Protein AF-A0A2E2T564-F1 (afdb_monomer)

Mean predicted aligned error: 10.93 Å

Sequence (592 aa):
MATYVNDLRLKEIATGDESGTWGTSTNTNLELVAEAWGSGSEGITGTTHTITMQDGTSDAARAYSLTLTGSTTATNTVTLAPNTVNKTWIIQNSAGYQVTISQGTGANVVIPNGGIKMVVADGAGAGAAVTDVLDLTGGTGNVGLGSGNLGTALTTGTDNVAIGEAALDAVTSGSDNTAVGDNAGGALTTGGNNVAVGSGALLVATTAADNTAVGTLALTANSSGTDNTAVGYAAGDAVTTGDDNTFVGDNAGGATTTADSNTAVGADALLVNSTGAQNVAVGALALDANTTGTGNTAIGYTALGANTTASNGIAVGTSALAANTTGNNNVASGDSALAANTTGNNNTAYGDKALTANTTADSNTAVGKSSLDANTTGAGNTAVGRDSLGANTTADNNTAVGYAALSANTTAADNVAIGSNAMAATTTGANNVAVGKNALASNTTGDRNVAIGRYAMDVSTTAQYNIGIGNDALGSLTTGNYNVGVGTNVFAAITTGAQNVAIGGNALDACTTTSENTAIGHDSLSANTAAANTAVGHDSLRTNTTGAQNVSVGHASMELNTTGNYNVAVGDFALYNNTTASNNVAIGKDAL

Structure (mmCIF, N/CA/C/O backbone):
data_AF-A0A2E2T564-F1
#
_entry.id   AF-A0A2E2T564-F1
#
loop_
_atom_site.group_PDB
_atom_site.id
_atom_site.type_symbol
_atom_site.label_atom_id
_atom_site.label_alt_id
_atom_site.label_comp_id
_atom_site.label_asym_id
_atom_site.label_entity_id
_atom_site.label_seq_id
_atom_site.pdbx_PDB_ins_code
_atom_site.Cartn_x
_atom_site.Cartn_y
_atom_site.Cartn_z
_atom_site.occupancy
_atom_site.B_iso_or_equiv
_atom_site.auth_seq_id
_atom_site.auth_comp_id
_atom_site.auth_asym_id
_atom_site.auth_atom_id
_atom_site.pdbx_PDB_model_num
ATOM 1 N N . MET A 1 1 ? -42.401 -20.894 82.877 1.00 39.16 1 MET A N 1
ATOM 2 C CA . MET A 1 1 ? -41.619 -21.469 81.768 1.00 39.16 1 MET A CA 1
ATOM 3 C C . MET A 1 1 ? -42.092 -20.786 80.504 1.00 39.16 1 MET A C 1
ATOM 5 O O . MET A 1 1 ? -43.211 -21.044 80.086 1.00 39.16 1 MET A O 1
ATOM 9 N N . ALA A 1 2 ? -41.329 -19.821 79.994 1.00 33.34 2 ALA A N 1
ATOM 10 C CA . ALA A 1 2 ? -41.603 -19.266 78.676 1.00 33.34 2 ALA A CA 1
ATOM 11 C C . ALA A 1 2 ? -41.176 -20.336 77.669 1.00 33.34 2 ALA A C 1
ATOM 13 O O . ALA A 1 2 ? -39.992 -20.631 77.568 1.00 33.34 2 ALA A O 1
ATOM 14 N N . THR A 1 3 ? -42.140 -20.984 77.020 1.00 50.31 3 THR A N 1
ATOM 15 C CA . THR A 1 3 ? -41.900 -21.874 75.882 1.00 50.31 3 THR A CA 1
ATOM 16 C C . THR A 1 3 ? -41.347 -21.023 74.747 1.00 50.31 3 THR A C 1
ATOM 18 O O . THR A 1 3 ? -42.113 -20.430 73.987 1.00 50.31 3 THR A O 1
ATOM 21 N N . TYR A 1 4 ? -40.025 -20.899 74.667 1.00 48.94 4 TYR A N 1
ATOM 22 C CA . TYR A 1 4 ? -39.378 -20.411 73.459 1.00 48.94 4 TYR A CA 1
ATOM 23 C C . TYR A 1 4 ? -39.537 -21.499 72.396 1.00 48.94 4 TYR A C 1
ATOM 25 O O . TYR A 1 4 ? -38.789 -22.471 72.359 1.00 48.94 4 TYR A O 1
ATOM 33 N N . VAL A 1 5 ? -40.571 -21.361 71.568 1.00 60.69 5 VAL A N 1
ATOM 34 C CA . VAL A 1 5 ? -40.751 -22.185 70.373 1.00 60.69 5 VAL A CA 1
ATOM 35 C C . VAL A 1 5 ? -39.816 -21.604 69.321 1.00 60.69 5 VAL A C 1
ATOM 37 O O . VAL A 1 5 ? -40.051 -20.505 68.825 1.00 60.69 5 VAL A O 1
ATOM 40 N N . ASN A 1 6 ? -38.714 -22.295 69.039 1.00 66.12 6 ASN A N 1
ATOM 41 C CA . ASN A 1 6 ? -37.868 -21.947 67.899 1.00 66.12 6 ASN A CA 1
ATOM 42 C C . ASN A 1 6 ? -38.578 -22.302 66.580 1.00 66.12 6 ASN A C 1
ATOM 44 O O . ASN A 1 6 ? -39.553 -23.055 66.577 1.00 66.12 6 ASN A O 1
ATOM 48 N N . ASP A 1 7 ? -38.073 -21.808 65.449 1.00 70.00 7 ASP A N 1
ATOM 49 C CA . ASP A 1 7 ? -38.667 -22.085 64.129 1.00 70.00 7 ASP A CA 1
ATOM 50 C C . ASP A 1 7 ? -38.648 -23.579 63.754 1.00 70.00 7 ASP A C 1
ATOM 52 O O . ASP A 1 7 ? -39.449 -24.038 62.942 1.00 70.00 7 ASP A O 1
ATOM 56 N N . LEU A 1 8 ? -37.788 -24.370 64.408 1.00 69.75 8 LEU A N 1
ATOM 57 C CA . LEU A 1 8 ? -37.724 -25.828 64.272 1.00 69.75 8 LEU A CA 1
ATOM 58 C C . LEU A 1 8 ? -38.728 -26.569 65.175 1.00 69.75 8 LEU A C 1
ATOM 60 O O . LEU A 1 8 ? -38.838 -27.794 65.091 1.00 69.75 8 LEU A O 1
ATOM 64 N N . ARG A 1 9 ? -39.462 -25.846 66.033 1.00 76.31 9 ARG A N 1
ATOM 65 C CA . ARG A 1 9 ? -40.411 -26.363 67.031 1.00 76.31 9 ARG A CA 1
ATOM 66 C C . ARG A 1 9 ? -39.840 -27.530 67.853 1.00 76.31 9 ARG A C 1
ATOM 68 O O . ARG A 1 9 ? -40.456 -28.594 67.950 1.00 76.31 9 ARG A O 1
ATOM 75 N N . LEU A 1 10 ? -38.622 -27.341 68.374 1.00 74.81 10 LEU A N 1
ATOM 76 C CA . LEU A 1 10 ? -37.920 -28.291 69.250 1.00 74.81 10 LEU A CA 1
ATOM 77 C C . LEU A 1 10 ? -38.180 -27.979 70.728 1.00 74.81 10 LEU A C 1
ATOM 79 O O . LEU A 1 10 ? -38.329 -26.819 71.112 1.00 74.81 10 LEU A O 1
ATOM 83 N N . LYS A 1 11 ? -38.152 -29.012 71.576 1.00 70.88 11 LYS A N 1
ATOM 84 C CA . LYS A 1 11 ? -38.311 -28.860 73.027 1.00 70.88 11 LYS A CA 1
ATOM 85 C C . LYS A 1 11 ? -36.981 -28.460 73.680 1.00 70.88 11 LYS A C 1
ATOM 87 O O . LYS A 1 11 ? -35.983 -29.160 73.516 1.00 70.88 11 LYS A O 1
ATOM 92 N N . GLU A 1 12 ? -36.968 -27.376 74.455 1.00 63.78 12 GLU A N 1
ATOM 93 C CA . GLU A 1 12 ? -35.810 -26.967 75.267 1.00 63.78 12 GLU A CA 1
ATOM 94 C C . GLU A 1 12 ? -35.553 -27.978 76.402 1.00 63.78 12 GLU A C 1
ATOM 96 O O . GLU A 1 12 ? -36.483 -28.383 77.104 1.00 63.78 12 GLU A O 1
ATOM 101 N N . ILE A 1 13 ? -34.295 -28.398 76.574 1.00 62.47 13 ILE A N 1
ATOM 102 C CA . ILE A 1 13 ? -33.874 -29.321 77.639 1.00 62.47 13 ILE A CA 1
ATOM 103 C C . ILE A 1 13 ? -33.374 -28.477 78.817 1.00 62.47 13 ILE A C 1
ATOM 105 O O . ILE A 1 13 ? -32.492 -27.637 78.639 1.00 62.47 13 ILE A O 1
ATOM 109 N N . ALA A 1 14 ? -33.928 -28.678 80.014 1.00 58.22 14 ALA A N 1
ATOM 110 C CA . ALA A 1 14 ? -33.500 -27.938 81.202 1.00 58.22 14 ALA A CA 1
ATOM 111 C C . ALA A 1 14 ? -32.061 -28.314 81.614 1.00 58.22 14 ALA A C 1
ATOM 113 O O . ALA A 1 14 ? -31.605 -29.441 81.417 1.00 58.22 14 ALA A O 1
ATOM 114 N N . THR A 1 15 ? -31.326 -27.375 82.215 1.00 54.00 15 THR A N 1
ATOM 115 C CA . THR A 1 15 ? -29.989 -27.633 82.768 1.00 54.00 15 THR A CA 1
ATOM 116 C C . THR A 1 15 ? -30.080 -28.499 84.031 1.00 54.00 15 THR A C 1
ATOM 118 O O . THR A 1 15 ? -30.379 -28.007 85.115 1.00 54.00 15 THR A O 1
ATOM 121 N N . GLY A 1 16 ? -29.797 -29.797 83.889 1.00 51.19 16 GLY A N 1
ATOM 122 C CA . GLY A 1 16 ? -29.718 -30.771 84.986 1.00 51.19 16 GLY A CA 1
ATOM 123 C C . GLY A 1 16 ? -30.422 -32.090 84.650 1.00 51.19 16 GLY A C 1
ATOM 124 O O . GLY A 1 16 ? -31.559 -32.077 84.201 1.00 51.19 16 GLY A O 1
ATOM 125 N N . ASP A 1 17 ? -29.718 -33.210 84.835 1.00 49.34 17 ASP A N 1
ATOM 126 C CA . ASP A 1 17 ? -30.177 -34.616 84.797 1.00 49.34 17 ASP A CA 1
ATOM 127 C C . ASP A 1 17 ? -31.049 -35.115 83.621 1.00 49.34 17 ASP A C 1
ATOM 129 O O . ASP A 1 17 ? -31.570 -36.226 83.674 1.00 49.34 17 ASP A O 1
ATOM 133 N N . GLU A 1 18 ? -31.143 -34.389 82.505 1.00 50.66 18 GLU A N 1
ATOM 134 C CA . GLU A 1 18 ? -31.800 -34.882 81.278 1.00 50.66 18 GLU A CA 1
ATOM 135 C C . GLU A 1 18 ? -30.817 -35.259 80.146 1.00 50.66 18 GLU A C 1
ATOM 137 O O . GLU A 1 18 ? -31.235 -35.535 79.022 1.00 50.66 18 GLU A O 1
ATOM 142 N N . SER A 1 19 ? -29.505 -35.328 80.418 1.00 52.34 19 SER A N 1
ATOM 143 C CA . SER A 1 19 ? -28.477 -35.624 79.399 1.00 52.34 19 SER A CA 1
ATOM 144 C C . SER A 1 19 ? -28.038 -37.094 79.281 1.00 52.34 19 SER A C 1
ATOM 146 O O . SER A 1 19 ? -27.123 -37.385 78.510 1.00 52.34 19 SER A O 1
ATOM 148 N N . GLY A 1 20 ? -28.686 -38.055 79.954 1.00 48.88 20 GLY A N 1
ATOM 149 C CA . GLY A 1 20 ? -28.401 -39.473 79.694 1.00 48.88 20 GLY A CA 1
ATOM 150 C C . GLY A 1 20 ? -29.066 -40.488 80.627 1.00 48.88 20 GLY A C 1
ATOM 151 O O . GLY A 1 20 ? -28.845 -40.483 81.830 1.00 48.88 20 GLY A O 1
ATOM 152 N N . THR A 1 21 ? -29.775 -41.444 80.016 1.00 44.12 21 THR A N 1
ATOM 153 C CA . THR A 1 21 ? -30.550 -42.570 80.594 1.00 44.12 21 THR A CA 1
ATOM 154 C C . THR A 1 21 ? -31.914 -42.210 81.204 1.00 44.12 21 THR A C 1
ATOM 156 O O . THR A 1 21 ? -32.118 -42.215 82.410 1.00 44.12 21 THR A O 1
ATOM 159 N N . TRP A 1 22 ? -32.850 -41.934 80.290 1.00 43.66 22 TRP A N 1
ATOM 160 C CA . TRP A 1 22 ? -34.310 -42.125 80.348 1.00 43.66 22 TRP A CA 1
ATOM 161 C C . TRP A 1 22 ? -34.984 -42.043 81.729 1.00 43.66 22 TRP A C 1
ATOM 163 O O . TRP A 1 22 ? -35.368 -43.048 82.330 1.00 43.66 22 TRP A O 1
ATOM 173 N N . GLY A 1 23 ? -35.274 -40.808 82.143 1.00 49.22 23 GLY A N 1
ATOM 174 C CA . GLY A 1 23 ? -36.539 -40.513 82.818 1.00 49.22 23 GLY A CA 1
ATOM 175 C C . GLY A 1 23 ? -37.733 -40.722 81.869 1.00 49.22 23 GLY A C 1
ATOM 176 O O . GLY A 1 23 ? -37.564 -41.009 80.687 1.00 49.22 23 GLY A O 1
ATOM 177 N N . THR A 1 24 ? -38.958 -40.567 82.368 1.00 52.97 24 THR A N 1
ATOM 178 C CA . THR A 1 24 ? -40.234 -40.927 81.704 1.00 52.97 24 THR A CA 1
ATOM 179 C C . THR A 1 24 ? -40.581 -40.158 80.414 1.00 52.97 24 THR A C 1
ATOM 181 O O . THR A 1 24 ? -41.716 -40.238 79.952 1.00 52.97 24 THR A O 1
ATOM 184 N N . SER A 1 25 ? -39.648 -39.393 79.842 1.00 54.81 25 SER A N 1
ATOM 185 C CA . SER A 1 25 ? -39.859 -38.542 78.669 1.00 54.81 25 SER A CA 1
ATOM 186 C C . SER A 1 25 ? -38.857 -38.908 77.574 1.00 54.81 25 SER A C 1
ATOM 188 O O . SER A 1 25 ? -37.658 -38.694 77.735 1.00 54.81 25 SER A O 1
ATOM 190 N N . THR A 1 26 ? -39.336 -39.450 76.453 1.00 63.69 26 THR A N 1
ATOM 191 C CA . THR A 1 26 ? -38.509 -39.686 75.262 1.00 63.69 26 THR A CA 1
ATOM 192 C C . THR A 1 26 ? -38.057 -38.343 74.690 1.00 63.69 26 THR A C 1
ATOM 194 O O . THR A 1 26 ? -38.885 -37.501 74.348 1.00 63.69 26 THR A O 1
ATOM 197 N N . ASN A 1 27 ? -36.746 -38.128 74.606 1.00 68.94 27 ASN A N 1
ATOM 198 C CA . ASN A 1 27 ? -36.177 -36.990 73.893 1.00 68.94 27 ASN A CA 1
ATOM 199 C C . ASN A 1 27 ? -36.232 -37.292 72.393 1.00 68.94 27 ASN A C 1
ATOM 201 O O . ASN A 1 27 ? -35.521 -38.181 71.941 1.00 68.94 27 ASN A O 1
ATOM 205 N N . THR A 1 28 ? -37.088 -36.577 71.665 1.00 75.50 28 THR A N 1
ATOM 206 C CA . THR A 1 28 ? -37.282 -36.732 70.216 1.00 75.50 28 THR A CA 1
ATOM 207 C C . THR A 1 28 ? -36.503 -35.701 69.404 1.00 75.50 28 THR A C 1
ATOM 209 O O . THR A 1 28 ? -36.621 -35.658 68.185 1.00 75.50 28 THR A O 1
ATOM 212 N N . ASN A 1 29 ? -35.726 -34.821 70.046 1.00 77.12 29 ASN A N 1
ATOM 213 C CA . ASN A 1 29 ? -35.108 -33.695 69.350 1.00 77.12 29 ASN A CA 1
ATOM 214 C C . ASN A 1 29 ? -34.139 -34.156 68.252 1.00 77.12 29 ASN A C 1
ATOM 216 O O . ASN A 1 29 ? -34.046 -33.493 67.225 1.00 77.12 29 ASN A O 1
ATOM 220 N N . LEU A 1 30 ? -33.439 -35.282 68.435 1.00 78.38 30 LEU A N 1
ATOM 221 C CA . LEU A 1 30 ? -32.542 -35.824 67.408 1.00 78.38 30 LEU A CA 1
ATOM 222 C C . LEU A 1 30 ? -33.322 -36.358 66.202 1.00 78.38 30 LEU A C 1
ATOM 224 O O . LEU A 1 30 ? -32.924 -36.121 65.065 1.00 78.38 30 LEU A O 1
ATOM 228 N N . GLU A 1 31 ? -34.451 -37.016 66.441 1.00 81.56 31 GLU A N 1
ATOM 229 C CA . GLU A 1 31 ? -35.362 -37.498 65.407 1.00 81.56 31 GLU A CA 1
ATOM 230 C C . GLU A 1 31 ? -36.007 -36.333 64.647 1.00 81.56 31 GLU A C 1
ATOM 232 O O . GLU A 1 31 ? -36.034 -36.345 63.420 1.00 81.56 31 GLU A O 1
ATOM 237 N N . LEU A 1 32 ? -36.450 -35.293 65.358 1.00 83.69 32 LEU A N 1
ATOM 238 C CA . LEU A 1 32 ? -37.044 -34.092 64.763 1.00 83.69 32 LEU A CA 1
ATOM 239 C C . LEU A 1 32 ? -36.030 -33.295 63.939 1.00 83.69 32 LEU A C 1
ATOM 241 O O . LEU A 1 32 ? -36.377 -32.746 62.896 1.00 83.69 32 LEU A O 1
ATOM 245 N N . VAL A 1 33 ? -34.770 -33.236 64.379 1.00 82.88 33 VAL A N 1
ATOM 246 C CA . VAL A 1 33 ? -33.687 -32.627 63.596 1.00 82.88 33 VAL A CA 1
ATOM 247 C C . VAL A 1 33 ? -33.381 -33.469 62.358 1.00 82.88 33 VAL A C 1
ATOM 249 O O . VAL A 1 33 ? -33.249 -32.909 61.273 1.00 82.88 33 VAL A O 1
ATOM 252 N N . ALA A 1 34 ? -33.306 -34.797 62.478 1.00 84.00 34 ALA A N 1
ATOM 253 C CA . ALA A 1 34 ? -33.100 -35.674 61.326 1.00 84.00 34 ALA A CA 1
ATOM 254 C C . ALA A 1 34 ? -34.234 -35.538 60.295 1.00 84.00 34 ALA A C 1
ATOM 256 O O . ALA A 1 34 ? -33.978 -35.466 59.095 1.00 84.00 34 ALA A O 1
ATOM 257 N N . GLU A 1 35 ? -35.476 -35.437 60.762 1.00 86.56 35 GLU A N 1
ATOM 258 C CA . GLU A 1 35 ? -36.646 -35.183 59.927 1.00 86.56 35 GLU A CA 1
ATOM 259 C C . GLU A 1 35 ? -36.586 -33.801 59.271 1.00 86.56 35 GLU A C 1
ATOM 261 O O . GLU A 1 35 ? -36.869 -33.689 58.082 1.00 86.56 35 GLU A O 1
ATOM 266 N N . ALA A 1 36 ? -36.138 -32.769 59.997 1.00 86.25 36 ALA A N 1
ATOM 267 C CA . ALA A 1 36 ? -36.026 -31.410 59.475 1.00 86.25 36 ALA A CA 1
ATOM 268 C C . ALA A 1 36 ? -35.100 -31.297 58.255 1.00 86.25 36 ALA A C 1
ATOM 270 O O . ALA A 1 36 ? -35.377 -30.519 57.347 1.00 86.25 36 ALA A O 1
ATOM 271 N N . TRP A 1 37 ? -34.033 -32.099 58.209 1.00 86.88 37 TRP A N 1
ATOM 272 C CA . TRP A 1 37 ? -33.108 -32.189 57.071 1.00 86.88 37 TRP A CA 1
ATOM 273 C C . TRP A 1 37 ? -33.471 -33.294 56.066 1.00 86.88 37 TRP A C 1
ATOM 275 O O . TRP A 1 37 ? -32.807 -33.440 55.040 1.00 86.88 37 TRP A O 1
ATOM 285 N N . GLY A 1 38 ? -34.504 -34.083 56.361 1.00 89.94 38 GLY A N 1
ATOM 286 C CA . GLY A 1 38 ? -34.941 -35.219 55.561 1.00 89.94 38 GLY A CA 1
ATOM 287 C C . GLY A 1 38 ? -35.913 -34.866 54.433 1.00 89.94 38 GLY A C 1
ATOM 288 O O . GLY A 1 38 ? -36.167 -33.701 54.108 1.00 89.94 38 GLY A O 1
ATOM 289 N N . SER A 1 39 ? -36.472 -35.921 53.837 1.00 92.06 39 SER A N 1
ATOM 290 C CA . SER A 1 39 ? -37.539 -35.849 52.836 1.00 92.06 39 SER A CA 1
ATOM 291 C C . SER A 1 39 ? -38.852 -36.386 53.406 1.00 92.06 39 SER A C 1
ATOM 293 O O . SER A 1 39 ? -38.871 -37.492 53.948 1.00 92.06 39 SER A O 1
ATOM 295 N N . GLY A 1 40 ? -39.945 -35.647 53.233 1.00 91.12 40 GLY A N 1
ATOM 296 C CA . GLY A 1 40 ? -41.299 -36.063 53.591 1.00 91.12 40 GLY A CA 1
ATOM 297 C C . GLY A 1 40 ? -42.194 -36.202 52.364 1.00 91.12 40 GLY A C 1
ATOM 298 O O . GLY A 1 40 ? -41.905 -35.675 51.286 1.00 91.12 40 GLY A O 1
ATOM 299 N N . SER A 1 41 ? -43.314 -36.898 52.531 1.00 91.81 41 SER A N 1
ATOM 300 C CA . SER A 1 41 ? -44.389 -36.905 51.545 1.00 91.81 41 SER A CA 1
ATOM 301 C C . SER A 1 41 ? -45.716 -36.651 52.235 1.00 91.81 41 SER A C 1
ATOM 303 O O . SER A 1 41 ? -45.994 -37.271 53.257 1.00 91.81 41 SER A O 1
ATOM 305 N N . GLU A 1 42 ? -46.512 -35.751 51.662 1.00 90.56 42 GLU A N 1
ATOM 306 C CA . GLU A 1 42 ? -47.817 -35.374 52.198 1.00 90.56 42 GLU A CA 1
ATOM 307 C C . GLU A 1 42 ? -48.911 -35.652 51.169 1.00 90.56 42 GLU A C 1
ATOM 309 O O . GLU A 1 42 ? -48.784 -35.318 49.984 1.00 90.56 42 GLU A O 1
ATOM 314 N N . GLY A 1 43 ? -49.985 -36.293 51.626 1.00 89.12 43 GLY A N 1
ATOM 315 C CA . GLY A 1 43 ? -51.155 -36.598 50.817 1.00 89.12 43 GLY A CA 1
ATOM 316 C C . GLY A 1 43 ? -52.152 -35.447 50.856 1.00 89.12 43 GLY A C 1
ATOM 317 O O . GLY A 1 43 ? -52.912 -35.308 51.812 1.00 89.12 43 GLY A O 1
ATOM 318 N N . ILE A 1 44 ? -52.209 -34.647 49.798 1.00 87.94 44 ILE A N 1
ATOM 319 C CA . ILE A 1 44 ? -53.152 -33.541 49.698 1.00 87.94 44 ILE A CA 1
ATOM 320 C C . ILE A 1 44 ? -54.556 -34.030 49.314 1.00 87.94 44 ILE A C 1
ATOM 322 O O . ILE A 1 44 ? -54.751 -34.809 48.377 1.00 87.94 44 ILE A O 1
ATOM 326 N N . THR A 1 45 ? -55.552 -33.557 50.063 1.00 80.06 45 THR A N 1
ATOM 327 C CA . THR A 1 45 ? -56.965 -33.950 49.953 1.00 80.06 45 THR A CA 1
ATOM 328 C C . THR A 1 45 ? -57.870 -32.716 49.928 1.00 80.06 45 THR A C 1
ATOM 330 O O . THR A 1 45 ? -57.657 -31.773 50.686 1.00 80.06 45 THR A O 1
ATOM 333 N N . GLY A 1 46 ? -58.898 -32.727 49.071 1.00 76.75 46 GLY A N 1
ATOM 334 C CA . GLY A 1 46 ? -59.871 -31.630 48.950 1.00 76.75 46 GLY A CA 1
ATOM 335 C C . GLY A 1 46 ? -59.345 -30.380 48.230 1.00 76.75 46 GLY A C 1
ATOM 336 O O . GLY A 1 46 ? -58.236 -30.382 47.714 1.00 76.75 46 GLY A O 1
ATOM 337 N N . THR A 1 47 ? -60.160 -29.316 48.198 1.00 78.50 47 THR A N 1
ATOM 338 C CA . THR A 1 47 ? -59.864 -28.034 47.513 1.00 78.50 47 THR A CA 1
ATOM 339 C C . THR A 1 47 ? -58.891 -27.122 48.267 1.00 78.50 47 THR A C 1
ATOM 341 O O . THR A 1 47 ? -58.307 -26.195 47.708 1.00 78.50 47 THR A O 1
ATOM 344 N N . THR A 1 48 ? -58.741 -27.366 49.564 1.00 83.44 48 THR A N 1
ATOM 345 C CA . THR A 1 48 ? -57.842 -26.660 50.478 1.00 83.44 48 THR A CA 1
ATOM 346 C C . THR A 1 48 ? -57.235 -27.689 51.409 1.00 83.44 48 THR A C 1
ATOM 348 O O . THR A 1 48 ? -57.970 -28.513 51.956 1.00 83.44 48 THR A O 1
ATOM 351 N N . HIS A 1 49 ? -55.931 -27.622 51.627 1.00 89.31 49 HIS A N 1
ATOM 352 C CA . HIS A 1 49 ? -55.227 -28.552 52.495 1.00 89.31 49 HIS A CA 1
ATOM 353 C C . HIS A 1 49 ? -54.225 -27.782 53.353 1.00 89.31 49 HIS A C 1
ATOM 355 O O . HIS A 1 49 ? -53.514 -26.923 52.842 1.00 89.31 49 HIS A O 1
ATOM 361 N N . THR A 1 50 ? -54.165 -28.070 54.649 1.00 90.56 50 THR A N 1
ATOM 362 C CA . THR A 1 50 ? -53.266 -27.362 55.566 1.00 90.56 50 THR A CA 1
ATOM 363 C C . THR A 1 50 ? -52.199 -28.315 56.063 1.00 90.56 50 THR A C 1
ATOM 365 O O . THR A 1 50 ? -52.492 -29.245 56.809 1.00 90.56 50 THR A O 1
ATOM 368 N N . ILE A 1 51 ? -50.956 -28.038 55.691 1.00 90.19 51 ILE A N 1
ATOM 369 C CA . ILE A 1 51 ? -49.782 -28.769 56.153 1.00 90.19 51 ILE A CA 1
ATOM 370 C C . ILE A 1 51 ? -49.307 -28.077 57.421 1.00 90.19 51 ILE A C 1
ATOM 372 O O . ILE A 1 51 ? -48.795 -26.962 57.367 1.00 90.19 51 ILE A O 1
ATOM 376 N N . THR A 1 52 ? -49.535 -28.702 58.573 1.00 88.06 52 THR A N 1
ATOM 377 C CA . THR A 1 52 ? -49.255 -28.087 59.874 1.00 88.06 52 THR A CA 1
ATOM 378 C C . THR A 1 52 ? -48.006 -28.696 60.482 1.00 88.06 52 THR A C 1
ATOM 380 O O . THR A 1 52 ? -48.059 -29.812 60.971 1.00 88.06 52 THR A O 1
ATOM 383 N N . MET A 1 53 ? -46.911 -27.943 60.565 1.00 85.81 53 MET A N 1
ATOM 384 C CA . MET A 1 53 ? -45.768 -28.345 61.387 1.00 85.81 53 MET A CA 1
ATOM 385 C C . MET A 1 53 ? -46.174 -28.287 62.856 1.00 85.81 53 MET A C 1
ATOM 387 O O . MET A 1 53 ? -46.181 -27.203 63.429 1.00 85.81 53 MET A O 1
ATOM 391 N N . GLN A 1 54 ? -46.543 -29.403 63.481 1.00 80.94 54 GLN A N 1
ATOM 392 C CA . GLN A 1 54 ? -46.941 -29.438 64.897 1.00 80.94 54 GLN A CA 1
ATOM 393 C C . GLN A 1 54 ? -45.770 -29.098 65.838 1.00 80.94 54 GLN A C 1
ATOM 395 O O . GLN A 1 54 ? -44.643 -28.916 65.393 1.00 80.94 54 GLN A O 1
ATOM 400 N N . ASP A 1 55 ? -46.010 -28.924 67.138 1.00 77.88 55 ASP A N 1
ATOM 401 C CA . ASP A 1 55 ? -44.938 -28.654 68.112 1.00 77.88 55 ASP A CA 1
ATOM 402 C C . ASP A 1 55 ? -44.404 -29.963 68.718 1.00 77.88 55 ASP A C 1
ATOM 404 O O . ASP A 1 55 ? -45.190 -30.867 69.010 1.00 77.88 55 ASP A O 1
ATOM 408 N N . GLY A 1 56 ? -43.079 -30.096 68.855 1.00 72.38 56 GLY A N 1
ATOM 409 C CA . GLY A 1 56 ? -42.406 -31.209 69.549 1.00 72.38 56 GLY A CA 1
ATOM 410 C C . GLY A 1 56 ? -42.693 -32.645 69.065 1.00 72.38 56 GLY A C 1
ATOM 411 O O . GLY A 1 56 ? -42.419 -33.597 69.795 1.00 72.38 56 GLY A O 1
ATOM 412 N N . THR A 1 57 ? -43.259 -32.826 67.872 1.00 76.12 57 THR A N 1
ATOM 413 C CA . THR A 1 57 ? -43.785 -34.107 67.346 1.00 76.12 57 THR A CA 1
ATOM 414 C C . THR A 1 57 ? -43.392 -34.323 65.885 1.00 76.12 57 THR A C 1
ATOM 416 O O . THR A 1 57 ? -43.363 -33.356 65.131 1.00 76.12 57 THR A O 1
ATOM 419 N N . SER A 1 58 ? -43.068 -35.559 65.482 1.00 75.62 58 SER A N 1
ATOM 420 C CA . SER A 1 58 ? -42.666 -35.852 64.093 1.00 75.62 58 SER A CA 1
ATOM 421 C C . SER A 1 58 ? -43.810 -35.565 63.122 1.00 75.62 58 SER A C 1
ATOM 423 O O . SER A 1 58 ? -44.963 -35.879 63.421 1.00 75.62 58 SER A O 1
ATOM 425 N N . ASP A 1 59 ? -43.487 -34.916 62.005 1.00 83.06 59 ASP A N 1
ATOM 426 C CA . ASP A 1 59 ? -44.441 -34.486 60.984 1.00 83.06 59 ASP A CA 1
ATOM 427 C C . ASP A 1 59 ? -43.733 -34.276 59.631 1.00 83.06 59 ASP A C 1
ATOM 429 O O . ASP A 1 59 ? -42.709 -33.589 59.559 1.00 83.06 59 ASP A O 1
ATOM 433 N N . ALA A 1 60 ? -44.309 -34.791 58.537 1.00 80.50 60 ALA A N 1
ATOM 434 C CA . ALA A 1 60 ? -43.755 -34.658 57.186 1.00 80.50 60 ALA A CA 1
ATOM 435 C C . ALA A 1 60 ? -43.563 -33.190 56.755 1.00 80.50 60 ALA A C 1
ATOM 437 O O . ALA A 1 60 ? -42.637 -32.884 56.001 1.00 80.50 60 ALA A O 1
ATOM 438 N N . ALA A 1 61 ? -44.368 -32.264 57.287 1.00 83.50 61 ALA A N 1
ATOM 439 C CA . ALA A 1 61 ? -44.235 -30.821 57.104 1.00 83.50 61 ALA A CA 1
ATOM 440 C C . ALA A 1 61 ? -42.874 -30.266 57.561 1.00 83.50 61 ALA A C 1
ATOM 442 O O . ALA A 1 61 ? -42.425 -29.210 57.090 1.00 83.50 61 ALA A O 1
ATOM 443 N N . ARG A 1 62 ? -42.205 -30.958 58.495 1.00 87.56 62 ARG A N 1
ATOM 444 C CA . ARG A 1 62 ? -40.878 -30.585 58.995 1.00 87.56 62 ARG A CA 1
ATOM 445 C C . ARG A 1 62 ? -39.773 -30.865 58.004 1.00 87.56 62 ARG A C 1
ATOM 447 O O . ARG A 1 62 ? -38.756 -30.189 58.110 1.00 87.56 62 ARG A O 1
ATOM 454 N N . ALA A 1 63 ? -39.967 -31.752 57.039 1.00 89.94 63 ALA A N 1
ATOM 455 C CA . ALA A 1 63 ? -38.945 -32.050 56.052 1.00 89.94 63 ALA A CA 1
ATOM 456 C C . ALA A 1 63 ? -38.501 -30.799 55.284 1.00 89.94 63 ALA A C 1
ATOM 458 O O . ALA A 1 63 ? -39.300 -29.891 55.021 1.00 89.94 63 ALA A O 1
ATOM 459 N N . TYR A 1 64 ? -37.217 -30.745 54.939 1.00 90.75 64 TYR A N 1
ATOM 460 C CA . TYR A 1 64 ? -36.673 -29.715 54.057 1.00 90.75 64 TYR A CA 1
ATOM 461 C C . TYR A 1 64 ? -37.148 -29.938 52.618 1.00 90.75 64 TYR A C 1
ATOM 463 O O . TYR A 1 64 ? -37.485 -28.987 51.915 1.00 90.75 64 TYR A O 1
ATOM 471 N N . SER A 1 65 ? -37.234 -31.204 52.197 1.00 93.94 65 SER A N 1
ATOM 472 C CA . SER A 1 65 ? -37.806 -31.606 50.913 1.00 93.94 65 SER A CA 1
ATOM 473 C C . SER A 1 65 ? -39.173 -32.257 51.117 1.00 93.94 65 SER A C 1
ATOM 475 O O . SER A 1 65 ? -39.293 -33.223 51.868 1.00 93.94 65 SER A O 1
ATOM 477 N N . LEU A 1 66 ? -40.207 -31.748 50.448 1.00 93.50 66 LEU A N 1
ATOM 478 C CA . LEU A 1 66 ? -41.581 -32.223 50.592 1.00 93.50 66 LEU A CA 1
ATOM 479 C C . LEU A 1 66 ? -42.168 -32.623 49.237 1.00 93.50 66 LEU A C 1
ATOM 481 O O . LEU A 1 66 ? -42.277 -31.801 48.329 1.00 93.50 66 LEU A O 1
ATOM 485 N N . THR A 1 67 ? -42.590 -33.880 49.109 1.00 94.12 67 THR A N 1
ATOM 486 C CA . THR A 1 67 ? -43.320 -34.362 47.928 1.00 94.12 67 THR A CA 1
ATOM 487 C C . THR A 1 67 ? -44.818 -34.374 48.199 1.00 94.12 67 THR A C 1
ATOM 489 O O . THR A 1 67 ? -45.310 -35.185 48.986 1.00 94.12 67 THR A O 1
ATOM 492 N N . LEU A 1 68 ? -45.557 -33.509 47.510 1.00 92.44 68 LEU A N 1
ATOM 493 C CA . LEU A 1 68 ? -47.015 -33.475 47.569 1.00 92.44 68 LEU A CA 1
ATOM 494 C C . LEU A 1 68 ? -47.593 -34.529 46.625 1.00 92.44 68 LEU A C 1
ATOM 496 O O . LEU A 1 68 ? -47.282 -34.544 45.436 1.00 92.44 68 LEU A O 1
ATOM 500 N N . THR A 1 69 ? -48.447 -35.400 47.148 1.00 90.19 69 THR A N 1
ATOM 501 C CA . THR A 1 69 ? -49.146 -36.457 46.399 1.00 90.19 69 THR A CA 1
ATOM 502 C C . THR A 1 69 ? -50.650 -36.266 46.547 1.00 90.19 69 THR A C 1
ATOM 504 O O . THR A 1 69 ? -51.090 -35.722 47.549 1.00 90.19 69 THR A O 1
ATOM 507 N N . GLY A 1 70 ? -51.471 -36.657 45.573 1.00 79.88 70 GLY A N 1
ATOM 508 C CA . GLY A 1 70 ? -52.900 -36.330 45.606 1.00 79.88 70 GLY A CA 1
ATOM 509 C C . GLY A 1 70 ? -53.781 -37.275 44.798 1.00 79.88 70 GLY A C 1
ATOM 510 O O . GLY A 1 70 ? -53.299 -38.086 44.010 1.00 79.88 70 GLY A O 1
ATOM 511 N N . SER A 1 71 ? -55.095 -37.147 45.009 1.00 65.50 71 SER A N 1
ATOM 512 C CA . SER A 1 71 ? -56.157 -37.920 44.350 1.00 65.50 71 SER A CA 1
ATOM 513 C C . SER A 1 71 ? -57.168 -36.981 43.657 1.00 65.50 71 SER A C 1
ATOM 515 O O . SER A 1 71 ? -58.272 -36.757 44.138 1.00 65.50 71 SER A O 1
ATOM 517 N N . THR A 1 72 ? -56.759 -36.423 42.512 1.00 60.62 72 THR A N 1
ATOM 518 C CA . THR A 1 72 ? -57.584 -36.077 41.324 1.00 60.62 72 THR A CA 1
ATOM 519 C C . THR A 1 72 ? -58.734 -35.039 41.357 1.00 60.62 72 THR A C 1
ATOM 521 O O . THR A 1 72 ? -59.634 -35.171 40.528 1.00 60.62 72 THR A O 1
ATOM 524 N N . THR A 1 73 ? -58.733 -33.950 42.141 1.00 61.41 73 THR A N 1
ATOM 525 C CA . THR A 1 73 ? -59.667 -32.818 41.855 1.00 61.41 73 THR A CA 1
ATOM 526 C C . THR A 1 73 ? -59.099 -31.415 42.112 1.00 61.41 73 THR A C 1
ATOM 528 O O . THR A 1 73 ? -58.670 -31.154 43.230 1.00 61.41 73 THR A O 1
ATOM 531 N N . ALA A 1 74 ? -59.223 -30.547 41.084 1.00 65.38 74 ALA A N 1
ATOM 532 C CA . ALA A 1 74 ? -59.084 -29.073 41.002 1.00 65.38 74 ALA A CA 1
ATOM 533 C C . ALA A 1 74 ? -57.822 -28.390 41.590 1.00 65.38 74 ALA A C 1
ATOM 535 O O . ALA A 1 74 ? -56.970 -29.028 42.197 1.00 65.38 74 ALA A O 1
ATOM 536 N N . THR A 1 75 ? -57.677 -27.080 41.324 1.00 64.50 75 THR A N 1
ATOM 537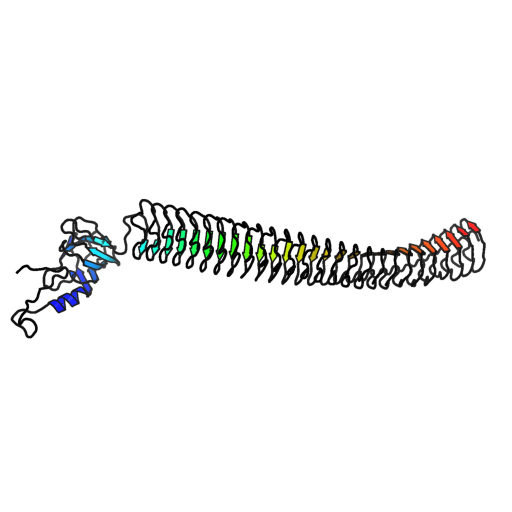 C CA . THR A 1 75 ? -56.607 -26.214 41.854 1.00 64.50 75 THR A CA 1
ATOM 538 C C . THR A 1 75 ? -56.670 -26.200 43.376 1.00 64.50 75 THR A C 1
ATOM 540 O O . THR A 1 75 ? -57.607 -25.635 43.941 1.00 64.50 75 THR A O 1
ATOM 543 N N . ASN A 1 76 ? -55.675 -26.802 44.027 1.00 81.38 76 ASN A N 1
ATOM 544 C CA . ASN A 1 76 ? -55.664 -26.933 45.481 1.00 81.38 76 ASN A CA 1
ATOM 545 C C . ASN A 1 76 ? -54.670 -25.960 46.097 1.00 81.38 76 ASN A C 1
ATOM 547 O O . ASN A 1 76 ? -53.489 -25.943 45.741 1.00 81.38 76 ASN A O 1
ATOM 551 N N . THR A 1 77 ? -55.165 -25.163 47.041 1.00 89.94 77 THR A N 1
ATOM 552 C CA . THR A 1 77 ? -54.318 -24.321 47.883 1.00 89.94 77 THR A CA 1
ATOM 553 C C . THR A 1 77 ? -53.812 -25.154 49.050 1.00 89.94 77 THR A C 1
ATOM 555 O O . THR A 1 77 ? -54.602 -25.697 49.826 1.00 89.94 77 THR A O 1
ATOM 558 N N . VAL A 1 78 ? -52.494 -25.254 49.166 1.00 91.81 78 VAL A N 1
ATOM 559 C CA . VAL A 1 78 ? -51.800 -25.889 50.278 1.00 91.81 78 VAL A CA 1
ATOM 560 C C . VAL A 1 78 ? -51.273 -24.796 51.194 1.00 91.81 78 VAL A C 1
ATOM 562 O O . VAL A 1 78 ? -50.368 -24.049 50.826 1.00 91.81 78 VAL A O 1
ATOM 565 N N . THR A 1 79 ? -51.856 -24.688 52.382 1.00 92.88 79 THR A N 1
ATOM 566 C CA . THR A 1 79 ? -51.451 -23.712 53.390 1.00 92.88 79 THR A CA 1
ATOM 567 C C . THR A 1 79 ? -50.405 -24.324 54.314 1.00 92.88 79 THR A C 1
ATOM 569 O O . THR A 1 79 ? -50.687 -25.287 55.025 1.00 92.88 79 THR A O 1
ATOM 572 N N . LEU A 1 80 ? -49.203 -23.758 54.320 1.00 92.50 80 LEU A N 1
ATOM 573 C CA . LEU A 1 80 ? -48.138 -24.066 55.263 1.00 92.50 80 LEU A CA 1
ATOM 574 C C . LEU A 1 80 ? -48.474 -23.397 56.600 1.00 92.50 80 LEU A C 1
ATOM 576 O O . LEU A 1 80 ? -48.569 -22.177 56.691 1.00 92.50 80 LEU A O 1
ATOM 580 N N . ALA A 1 81 ? -48.690 -24.197 57.636 1.00 90.06 81 ALA A N 1
ATOM 581 C CA . ALA A 1 81 ? -49.020 -23.743 58.978 1.00 90.06 81 ALA A CA 1
ATOM 582 C C . ALA A 1 81 ? -47.948 -24.194 59.989 1.00 90.06 81 ALA A C 1
ATOM 584 O O . ALA A 1 81 ? -47.322 -25.241 59.812 1.00 90.06 81 ALA A O 1
ATOM 585 N N . PRO A 1 82 ? -47.749 -23.450 61.089 1.00 89.50 82 PRO A N 1
ATOM 586 C CA . PRO A 1 82 ? -48.349 -22.145 61.384 1.00 89.50 82 PRO A CA 1
ATOM 587 C C . PRO A 1 82 ? -47.839 -21.047 60.433 1.00 89.50 82 PRO A C 1
ATOM 589 O O . PRO A 1 82 ? -46.756 -21.146 59.858 1.00 89.50 82 PRO A O 1
ATOM 592 N N . ASN A 1 83 ? -48.579 -19.946 60.346 1.00 90.12 83 ASN A N 1
ATOM 593 C CA . ASN A 1 83 ? -48.148 -18.761 59.603 1.00 90.12 83 ASN A CA 1
ATOM 594 C C . ASN A 1 83 ? -47.093 -17.917 60.336 1.00 90.12 83 ASN A C 1
ATOM 596 O O . ASN A 1 83 ? -46.744 -16.837 59.880 1.00 90.12 83 ASN A O 1
ATOM 600 N N . THR A 1 84 ? -46.605 -18.403 61.478 1.00 88.38 84 THR A N 1
ATOM 601 C CA . THR A 1 84 ? -45.567 -17.769 62.297 1.00 88.38 84 THR A CA 1
ATOM 602 C C . THR A 1 84 ? -44.202 -18.438 62.161 1.00 88.38 84 THR A C 1
ATOM 604 O O . THR A 1 84 ? -43.299 -18.085 62.906 1.00 88.38 84 THR A O 1
ATOM 607 N N . VAL A 1 85 ? -44.059 -19.461 61.310 1.00 87.56 85 VAL A N 1
ATOM 608 C CA . VAL A 1 85 ? -42.773 -20.148 61.122 1.00 87.56 85 VAL A CA 1
ATOM 609 C C . VAL A 1 85 ? -42.109 -19.636 59.859 1.00 87.56 85 VAL A C 1
ATOM 611 O O . VAL A 1 85 ? -42.661 -19.789 58.770 1.00 87.56 85 VAL A O 1
ATOM 614 N N . ASN A 1 86 ? -40.911 -19.079 60.019 1.00 90.75 86 ASN A N 1
ATOM 615 C CA . ASN A 1 86 ? -40.038 -18.788 58.897 1.00 90.75 86 ASN A CA 1
ATOM 616 C C . ASN A 1 86 ? -39.285 -20.063 58.513 1.00 90.75 86 ASN A C 1
ATOM 618 O O . ASN A 1 86 ? -38.534 -20.617 59.320 1.00 90.75 86 ASN A O 1
ATOM 622 N N . LYS A 1 87 ? -39.515 -20.561 57.297 1.00 88.69 87 LYS A N 1
ATOM 623 C CA . LYS A 1 87 ? -38.845 -21.768 56.822 1.00 88.69 87 LYS A CA 1
ATOM 624 C C . LYS A 1 87 ? -38.767 -21.825 55.303 1.00 88.69 87 LYS A C 1
ATOM 626 O O . LYS A 1 87 ? -39.650 -21.372 54.578 1.00 88.69 87 LYS A O 1
ATOM 631 N N . THR A 1 88 ? -37.699 -22.460 54.836 1.00 90.88 88 THR A N 1
ATOM 632 C CA . THR A 1 88 ? -37.504 -22.835 53.441 1.00 90.88 88 THR A CA 1
ATOM 633 C C . THR A 1 88 ? -37.891 -24.292 53.198 1.00 90.88 88 THR A C 1
ATOM 635 O O . THR A 1 88 ? -37.497 -25.176 53.962 1.00 90.88 88 THR A O 1
ATOM 638 N N . TRP A 1 89 ? -38.610 -24.547 52.107 1.00 91.75 89 TRP A N 1
ATOM 639 C CA . TRP A 1 89 ? -38.921 -25.886 51.610 1.00 91.75 89 TRP A CA 1
ATOM 640 C C . TRP A 1 89 ? -38.512 -26.033 50.148 1.00 91.75 89 TRP A C 1
ATOM 642 O O . TRP A 1 89 ? -38.687 -25.115 49.353 1.00 91.75 89 TRP A O 1
ATOM 652 N N . ILE A 1 90 ? -38.066 -27.226 49.765 1.00 93.56 90 ILE A N 1
ATOM 653 C CA . ILE A 1 90 ? -38.066 -27.675 48.371 1.00 93.56 90 ILE A CA 1
ATOM 654 C C . ILE A 1 90 ? -39.317 -28.527 48.180 1.00 93.56 90 ILE A C 1
ATOM 656 O O . ILE A 1 90 ? -39.397 -29.637 48.708 1.00 93.56 90 ILE A O 1
ATOM 660 N N . ILE A 1 91 ? -40.302 -28.013 47.447 1.00 93.81 91 ILE A N 1
ATOM 661 C CA . ILE A 1 91 ? -41.592 -28.679 47.258 1.00 93.81 91 ILE A CA 1
ATOM 662 C C . ILE A 1 91 ? -41.666 -29.249 45.846 1.00 93.81 91 ILE A C 1
ATOM 664 O O . ILE A 1 91 ? -41.630 -28.506 44.865 1.00 93.81 91 ILE A O 1
ATOM 668 N N . GLN A 1 92 ? -41.819 -30.569 45.754 1.00 93.81 92 GLN A N 1
ATOM 669 C CA . GLN A 1 92 ? -42.164 -31.267 44.522 1.00 93.81 92 GLN A CA 1
ATOM 670 C C . GLN A 1 92 ? -43.670 -31.516 44.482 1.00 93.81 92 GLN A C 1
ATOM 672 O O . GLN A 1 92 ? -44.233 -32.159 45.370 1.00 93.81 92 GLN A O 1
ATOM 677 N N . ASN A 1 93 ? -44.328 -31.049 43.426 1.00 91.88 93 ASN A N 1
ATOM 678 C CA . ASN A 1 93 ? -45.735 -31.325 43.194 1.00 91.88 93 ASN A CA 1
ATOM 679 C C . ASN A 1 93 ? -45.906 -32.573 42.316 1.00 91.88 93 ASN A C 1
ATOM 681 O O . ASN A 1 93 ? -45.776 -32.509 41.096 1.00 91.88 93 ASN A O 1
ATOM 685 N N . SER A 1 94 ? -46.263 -33.692 42.940 1.00 91.44 94 SER A N 1
ATOM 686 C CA . SER A 1 94 ? -46.597 -34.963 42.286 1.00 91.44 94 SER A CA 1
ATOM 687 C C . SER A 1 94 ? -48.083 -35.314 42.447 1.00 91.44 94 SER A C 1
ATOM 689 O O . SER A 1 94 ? -48.462 -36.484 42.398 1.00 91.44 94 SER A O 1
ATOM 691 N N . ALA A 1 95 ? -48.947 -34.319 42.672 1.00 87.19 95 ALA A N 1
ATOM 692 C CA . ALA A 1 95 ? -50.347 -34.552 43.011 1.00 87.19 95 ALA A CA 1
ATOM 693 C C . ALA A 1 95 ? -51.277 -34.788 41.808 1.00 87.19 95 ALA A C 1
ATOM 695 O O . ALA A 1 95 ? -52.442 -35.143 41.990 1.00 87.19 95 ALA A O 1
ATOM 696 N N . GLY A 1 96 ? -50.781 -34.602 40.580 1.00 86.00 96 GLY A N 1
ATOM 697 C CA . GLY A 1 96 ? -51.558 -34.757 39.347 1.00 86.00 96 GLY A CA 1
ATOM 698 C C . GLY A 1 96 ? -52.278 -33.484 38.880 1.00 86.00 96 GLY A C 1
ATOM 699 O O . GLY A 1 96 ? -52.977 -33.521 37.871 1.00 86.00 96 GLY A O 1
ATOM 700 N N . TYR A 1 97 ? -52.116 -32.358 39.579 1.00 86.88 97 TYR A N 1
ATOM 701 C CA . TYR A 1 97 ? -52.708 -31.049 39.264 1.00 86.88 97 TYR A CA 1
ATOM 702 C C . TYR A 1 97 ? -51.825 -29.915 39.805 1.00 86.88 97 TYR A C 1
ATOM 704 O O . TYR A 1 97 ? -50.899 -30.162 40.569 1.00 86.88 97 TYR A O 1
ATOM 712 N N . GLN A 1 98 ? -52.079 -28.670 39.400 1.00 88.69 98 GLN A N 1
ATOM 713 C CA . GLN A 1 98 ? -51.366 -27.495 39.915 1.00 88.69 98 GLN A CA 1
ATOM 714 C C . GLN A 1 98 ? -51.718 -27.234 41.388 1.00 88.69 98 GLN A C 1
ATOM 716 O O . GLN A 1 98 ? -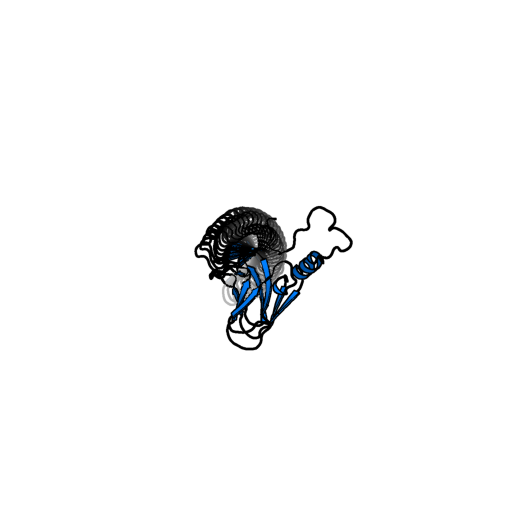52.892 -27.257 41.759 1.00 88.69 98 GLN A O 1
ATOM 721 N N . VAL A 1 99 ? -50.704 -26.947 42.203 1.00 90.94 99 VAL A N 1
ATOM 722 C CA . VAL A 1 99 ? -50.853 -26.630 43.627 1.00 90.94 99 VAL A CA 1
ATOM 723 C C . VAL A 1 99 ? -50.413 -25.192 43.879 1.00 90.94 99 VAL A C 1
ATOM 725 O O . VAL A 1 99 ? -49.356 -24.776 43.410 1.00 90.94 99 VAL A O 1
ATOM 728 N N . THR A 1 100 ? -51.201 -24.449 44.651 1.00 92.12 100 THR A N 1
ATOM 729 C CA . THR A 1 100 ? -50.851 -23.104 45.121 1.00 92.12 100 THR A CA 1
ATOM 730 C C . THR A 1 100 ? -50.380 -23.189 46.566 1.00 92.12 100 THR A C 1
ATOM 732 O O . THR A 1 100 ? -51.163 -23.523 47.448 1.00 92.12 100 THR A O 1
ATOM 735 N N . ILE A 1 101 ? -49.113 -22.891 46.830 1.00 93.88 101 ILE A N 1
ATOM 736 C CA . ILE A 1 101 ? -48.537 -22.848 48.173 1.00 93.88 101 ILE A CA 1
ATOM 737 C C . ILE A 1 101 ? -48.801 -21.476 48.791 1.00 93.88 101 ILE A C 1
ATOM 739 O O . ILE A 1 101 ? -48.489 -20.447 48.192 1.00 93.88 101 ILE A O 1
ATOM 743 N N . SER A 1 102 ? -49.370 -21.477 49.991 1.00 93.81 102 SER A N 1
ATOM 744 C CA . SER A 1 102 ? -49.746 -20.290 50.758 1.00 93.81 102 SER A CA 1
ATOM 745 C C . SER A 1 102 ? -49.285 -20.435 52.208 1.00 93.81 102 SER A C 1
ATOM 747 O O . SER A 1 102 ? -49.112 -21.555 52.676 1.00 93.81 102 SER A O 1
ATOM 749 N N . GLN A 1 103 ? -49.106 -19.339 52.942 1.00 92.88 103 GLN A N 1
ATOM 750 C CA . GLN A 1 103 ? -48.840 -19.374 54.389 1.00 92.88 103 GLN A CA 1
ATOM 751 C C . GLN A 1 103 ? -49.819 -18.477 55.163 1.00 92.88 103 GLN A C 1
ATOM 753 O O . GLN A 1 103 ? -50.296 -18.857 56.230 1.00 92.88 103 GLN A O 1
ATOM 758 N N . GLY A 1 104 ? -50.177 -17.320 54.611 1.00 89.88 104 GLY A N 1
ATOM 759 C CA . GLY A 1 104 ? -51.176 -16.400 55.150 1.00 89.88 104 GLY A CA 1
ATOM 760 C C . GLY A 1 104 ? -51.942 -15.696 54.030 1.00 89.88 104 GLY A C 1
ATOM 761 O O . GLY A 1 104 ? -52.198 -16.276 52.978 1.00 89.88 104 GLY A O 1
ATOM 762 N N . THR A 1 105 ? -52.319 -14.435 54.243 1.00 90.81 105 THR A N 1
ATOM 763 C CA . THR A 1 105 ? -52.966 -13.611 53.207 1.00 90.81 105 THR A CA 1
ATOM 764 C C . THR A 1 105 ? -51.971 -12.948 52.248 1.00 90.81 105 THR A C 1
ATOM 766 O O . THR A 1 105 ? -52.390 -12.131 51.429 1.00 90.81 105 THR A O 1
ATOM 769 N N . GLY A 1 106 ? -50.669 -13.220 52.396 1.00 87.81 106 GLY A N 1
ATOM 770 C CA . GLY A 1 106 ? -49.602 -12.673 51.560 1.00 87.81 106 GLY A CA 1
ATOM 771 C C . GLY A 1 106 ? -49.515 -13.320 50.173 1.00 87.81 106 GLY A C 1
ATOM 772 O O . GLY A 1 106 ? -50.450 -13.973 49.704 1.00 87.81 106 GLY A O 1
ATOM 773 N N . ALA A 1 107 ? -48.379 -13.117 49.498 1.00 88.38 107 ALA A N 1
ATOM 774 C CA . ALA A 1 107 ? -48.120 -13.717 48.190 1.00 88.38 107 ALA A CA 1
ATOM 775 C C . ALA A 1 107 ? -48.105 -15.255 48.266 1.00 88.38 107 ALA A C 1
ATOM 777 O O . ALA A 1 107 ? -47.786 -15.837 49.303 1.00 88.38 107 ALA A O 1
ATOM 778 N N . ASN A 1 108 ? -48.458 -15.904 47.157 1.00 90.88 108 ASN A N 1
ATOM 779 C CA . ASN A 1 108 ? -48.516 -17.358 47.038 1.00 90.88 108 ASN A CA 1
ATOM 780 C C . ASN A 1 108 ? -47.629 -17.819 45.883 1.00 90.88 108 ASN A C 1
ATOM 782 O O . ASN A 1 108 ? -47.504 -17.118 44.879 1.00 90.88 108 ASN A O 1
ATOM 786 N N . VAL A 1 109 ? -47.108 -19.041 45.976 1.00 90.44 109 VAL A N 1
ATOM 787 C CA . VAL A 1 109 ? -46.321 -19.663 44.904 1.00 90.44 109 VAL A CA 1
ATOM 788 C C . VAL A 1 109 ? -47.130 -20.756 44.238 1.00 90.44 109 VAL A C 1
ATOM 790 O O . VAL A 1 109 ? -47.604 -21.681 44.888 1.00 90.44 109 VAL A O 1
ATOM 793 N N . VAL A 1 110 ? -47.247 -20.693 42.919 1.00 89.75 110 VAL A N 1
ATOM 794 C CA . VAL A 1 110 ? -47.917 -21.730 42.136 1.00 89.75 110 VAL A CA 1
ATOM 795 C C . VAL A 1 110 ? -46.890 -22.739 41.626 1.00 89.75 110 VAL A C 1
ATOM 797 O O . VAL A 1 110 ? -45.953 -22.380 40.915 1.00 89.75 110 VAL A O 1
ATOM 800 N N . ILE A 1 111 ? -47.083 -24.017 41.955 1.00 89.50 111 ILE A N 1
ATOM 801 C CA . ILE A 1 111 ? -46.253 -25.132 41.490 1.00 89.50 111 ILE A CA 1
ATOM 802 C C . ILE A 1 111 ? -47.089 -25.982 40.517 1.00 89.50 111 ILE A C 1
ATOM 804 O O . ILE A 1 111 ? -48.058 -26.625 40.941 1.00 89.50 111 ILE A O 1
ATOM 808 N N . PRO A 1 112 ? -46.770 -26.012 39.208 1.00 88.12 112 PRO A N 1
ATOM 809 C CA . PRO A 1 112 ? -47.474 -26.869 38.254 1.00 88.12 112 PRO A CA 1
ATOM 810 C C . PRO A 1 112 ? -47.278 -28.356 38.588 1.00 88.12 112 PRO A C 1
ATOM 812 O O . PRO A 1 112 ? -46.356 -28.721 39.316 1.00 88.12 112 PRO A O 1
ATOM 815 N N . ASN A 1 113 ? -48.141 -29.227 38.058 1.00 87.75 113 ASN A N 1
ATOM 816 C CA . ASN A 1 113 ? -47.968 -30.673 38.224 1.00 87.75 113 ASN A CA 1
ATOM 817 C C . ASN A 1 113 ? -46.622 -31.132 37.635 1.00 87.75 113 ASN A C 1
ATOM 819 O O . ASN A 1 113 ? -46.283 -30.751 36.517 1.00 87.75 113 ASN A O 1
ATOM 823 N N . GLY A 1 114 ? -45.879 -31.953 38.376 1.00 86.25 114 GLY A N 1
ATOM 824 C CA . GLY A 1 114 ? -44.509 -32.357 38.051 1.00 86.25 114 GLY A CA 1
ATOM 825 C C . GLY A 1 114 ? -43.453 -31.280 38.331 1.00 86.25 114 GLY A C 1
ATOM 826 O O . GLY A 1 114 ? -42.268 -31.534 38.137 1.00 86.25 114 GLY A O 1
ATOM 827 N N . GLY A 1 115 ? -43.863 -30.088 38.774 1.00 87.94 115 GLY A N 1
ATOM 828 C CA . GLY A 1 115 ? -42.969 -28.982 39.092 1.00 87.94 115 GLY A CA 1
ATOM 829 C C . GLY A 1 115 ? -42.273 -29.154 40.440 1.00 87.94 115 GLY A C 1
ATOM 830 O O . GLY A 1 115 ? -42.804 -29.776 41.362 1.00 87.94 115 GLY A O 1
ATOM 831 N N . ILE A 1 116 ? -41.093 -28.551 40.555 1.00 91.94 116 ILE A N 1
ATOM 832 C CA . ILE A 1 116 ? -40.330 -28.433 41.798 1.00 91.94 116 ILE A CA 1
ATOM 833 C C . ILE A 1 116 ? -39.999 -26.952 41.973 1.00 91.94 116 ILE A C 1
ATOM 835 O O . ILE A 1 116 ? -39.474 -26.340 41.045 1.00 91.94 116 ILE A O 1
ATOM 839 N N . LYS A 1 117 ? -40.314 -26.375 43.134 1.00 90.31 117 LYS A N 1
ATOM 840 C CA . LYS A 1 117 ? -39.922 -25.004 43.495 1.00 90.31 117 LYS A CA 1
ATOM 841 C C . LYS A 1 117 ? -39.286 -24.999 44.883 1.00 90.31 117 LYS A C 1
ATOM 843 O O . LYS A 1 117 ? -39.686 -25.773 45.755 1.00 90.31 117 LYS A O 1
ATOM 848 N N . MET A 1 118 ? -38.298 -24.132 45.082 1.00 90.75 118 MET A N 1
ATOM 849 C CA . MET A 1 118 ? -37.778 -23.818 46.410 1.00 90.75 118 MET A CA 1
ATOM 850 C C . MET A 1 118 ? -38.543 -22.601 46.906 1.00 90.75 118 MET A C 1
ATOM 852 O O . MET A 1 118 ? -38.533 -21.565 46.257 1.00 90.75 118 MET A O 1
ATOM 856 N N . VAL A 1 119 ? -39.241 -22.728 48.022 1.00 91.19 119 VAL A N 1
ATOM 857 C CA . VAL A 1 119 ? -40.095 -21.670 48.552 1.00 91.19 119 VAL A CA 1
ATOM 858 C C . VAL A 1 119 ? -39.649 -21.278 49.947 1.00 91.19 119 VAL A C 1
ATOM 860 O O . VAL A 1 119 ? -39.269 -22.134 50.745 1.00 91.19 119 VAL A O 1
ATOM 863 N N . VAL A 1 120 ? -39.713 -19.989 50.253 1.00 90.69 120 VAL A N 1
ATOM 864 C CA . VAL A 1 120 ? -39.553 -19.459 51.607 1.00 90.69 120 VAL A CA 1
ATOM 865 C C . VAL A 1 120 ? -40.907 -18.961 52.061 1.00 90.69 120 VAL A C 1
ATOM 867 O O . VAL A 1 120 ? -41.524 -18.145 51.382 1.00 90.69 120 VAL A O 1
ATOM 870 N N . ALA A 1 121 ? -41.357 -19.458 53.204 1.00 91.12 121 ALA A N 1
ATOM 871 C CA . ALA A 1 121 ? -42.479 -18.877 53.915 1.00 91.12 121 ALA A CA 1
ATOM 872 C C . ALA A 1 121 ? -41.914 -17.981 55.026 1.00 91.12 121 ALA A C 1
ATOM 874 O O . ALA A 1 121 ? -41.046 -18.421 55.781 1.00 91.12 121 ALA A O 1
ATOM 875 N N . ASP A 1 122 ? -42.337 -16.720 55.075 1.00 89.62 122 ASP A N 1
ATOM 876 C CA . ASP A 1 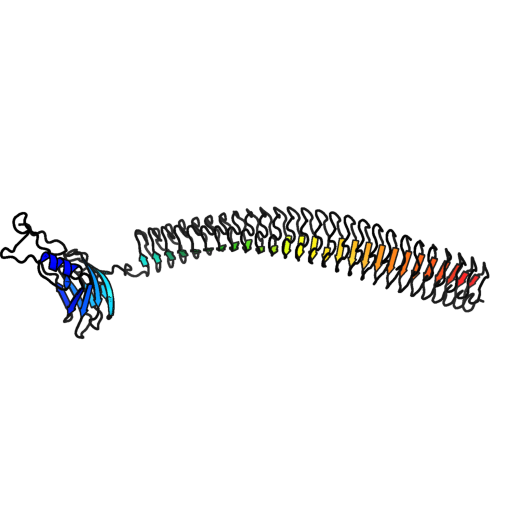122 ? -41.698 -15.678 55.893 1.00 89.62 122 ASP A CA 1
ATOM 877 C C . ASP A 1 122 ? -42.089 -15.699 57.382 1.00 89.62 122 ASP A C 1
ATOM 879 O O . ASP A 1 122 ? -41.408 -15.090 58.210 1.00 89.62 122 ASP A O 1
ATOM 883 N N . GLY A 1 123 ? -43.162 -16.407 57.741 1.00 89.56 123 GLY A N 1
ATOM 884 C CA . GLY A 1 123 ? -43.655 -16.490 59.111 1.00 89.56 123 GLY A CA 1
ATOM 885 C C . GLY A 1 123 ? -44.240 -15.183 59.667 1.00 89.56 123 GLY A C 1
ATOM 886 O O . GLY A 1 123 ? -44.320 -15.035 60.886 1.00 89.56 123 GLY A O 1
ATOM 887 N N . ALA A 1 124 ? -44.664 -14.223 58.836 1.00 90.75 124 ALA A N 1
ATOM 888 C CA . ALA A 1 124 ? -45.124 -12.898 59.286 1.00 90.75 124 ALA A CA 1
ATOM 889 C C . ALA A 1 124 ? -46.525 -12.873 59.951 1.00 90.75 124 ALA A C 1
ATOM 891 O O . ALA A 1 124 ? -47.134 -11.814 60.136 1.00 90.75 124 ALA A O 1
ATOM 892 N N . GLY A 1 125 ? -47.079 -14.029 60.321 1.00 89.50 125 GLY A N 1
ATOM 893 C CA . GLY A 1 125 ? -48.409 -14.155 60.908 1.00 89.50 125 GLY A CA 1
ATOM 894 C C . GLY A 1 125 ? -49.510 -14.021 59.857 1.00 89.50 125 GLY A C 1
ATOM 895 O O . GLY A 1 125 ? -49.474 -14.665 58.813 1.00 89.50 125 GLY A O 1
ATOM 896 N N . ALA A 1 126 ? -50.538 -13.209 60.121 1.00 87.94 126 ALA A N 1
ATOM 897 C CA . ALA A 1 126 ? -51.700 -13.112 59.228 1.00 87.94 126 ALA A CA 1
ATOM 898 C C . ALA A 1 126 ? -51.324 -12.711 57.787 1.00 87.94 126 ALA A C 1
ATOM 900 O O . ALA A 1 126 ? -51.906 -13.240 56.845 1.00 87.94 126 ALA A O 1
ATOM 901 N N . GLY A 1 127 ? -50.325 -11.835 57.629 1.00 89.06 127 GLY A N 1
ATOM 902 C CA . GLY A 1 127 ? -49.825 -11.369 56.333 1.00 89.06 127 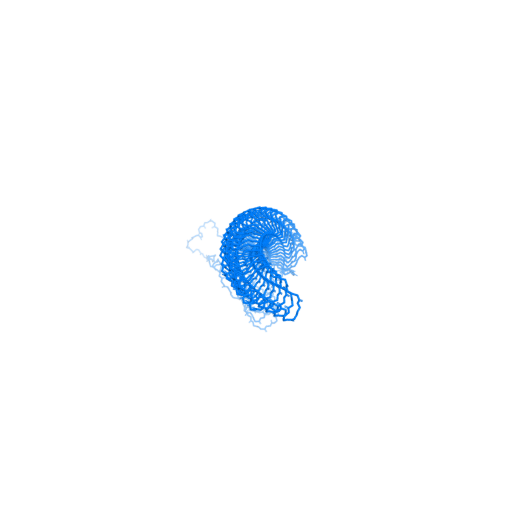GLY A CA 1
ATOM 903 C C . GLY A 1 127 ? -48.745 -12.246 55.703 1.00 89.06 127 GLY A C 1
ATOM 904 O O . GLY A 1 127 ? -48.164 -11.817 54.712 1.00 89.06 127 GLY A O 1
ATOM 905 N N . ALA A 1 128 ? -48.464 -13.425 56.267 1.00 90.62 128 ALA A N 1
ATOM 906 C CA . ALA A 1 128 ? -47.354 -14.255 55.829 1.00 90.62 128 ALA A CA 1
ATOM 907 C C . ALA A 1 128 ? -47.436 -14.611 54.341 1.00 90.62 128 ALA A C 1
ATOM 909 O O . ALA A 1 128 ? -48.497 -15.012 53.840 1.00 90.62 128 ALA A O 1
ATOM 910 N N . ALA A 1 129 ? -46.312 -14.452 53.652 1.00 90.31 129 ALA A N 1
ATOM 911 C CA . ALA A 1 129 ? -46.167 -14.712 52.232 1.00 90.31 129 ALA A CA 1
ATOM 912 C C . ALA A 1 129 ? -45.293 -15.942 51.982 1.00 90.31 129 ALA A C 1
ATOM 914 O O . ALA A 1 129 ? -44.427 -16.304 52.779 1.00 90.31 129 ALA A O 1
ATOM 915 N N . VAL A 1 130 ? -45.530 -16.571 50.836 1.00 90.12 130 VAL A N 1
ATOM 916 C CA . VAL A 1 130 ? -44.655 -17.581 50.256 1.00 90.12 130 VAL A CA 1
ATOM 917 C C . VAL A 1 130 ? -44.003 -16.966 49.029 1.00 90.12 130 VAL A C 1
ATOM 919 O O . VAL A 1 130 ? -44.696 -16.488 48.130 1.00 90.12 130 VAL A O 1
ATOM 922 N N . THR A 1 131 ? -42.679 -17.016 48.988 1.00 86.81 131 THR A N 1
ATOM 923 C CA . THR A 1 131 ? -41.866 -16.514 47.879 1.00 86.81 131 THR A CA 1
ATOM 924 C C . THR A 1 131 ? -41.129 -17.682 47.250 1.00 86.81 131 THR A C 1
ATOM 926 O O . THR A 1 131 ? -40.550 -18.501 47.964 1.00 86.81 131 THR A O 1
ATOM 929 N N . ASP A 1 132 ? -41.150 -17.787 45.924 1.00 86.12 132 ASP A N 1
ATOM 930 C CA . ASP A 1 132 ? -40.282 -18.728 45.222 1.00 86.12 132 ASP A CA 1
ATOM 931 C C . ASP A 1 132 ? -38.885 -18.118 45.166 1.00 86.12 132 ASP A C 1
ATOM 933 O O . ASP A 1 132 ? -38.684 -17.009 44.683 1.00 86.12 132 ASP A O 1
ATOM 937 N N . VAL A 1 133 ? -37.927 -18.852 45.714 1.00 77.75 133 VAL A N 1
ATOM 938 C CA . VAL A 1 133 ? -36.543 -18.415 45.882 1.00 77.75 133 VAL A CA 1
ATOM 939 C C . VAL A 1 133 ? -35.858 -18.177 44.539 1.00 77.75 133 VAL A C 1
ATOM 941 O O . VAL A 1 133 ? -34.921 -17.388 44.478 1.00 77.75 133 VAL A O 1
ATOM 944 N N . LEU A 1 134 ? -36.302 -18.848 43.474 1.00 71.56 134 LEU A N 1
ATOM 945 C CA . LEU A 1 134 ? -35.705 -18.741 42.141 1.00 71.56 134 LEU A CA 1
ATOM 946 C C . LEU A 1 134 ? -36.554 -17.918 41.163 1.00 71.56 134 LEU A C 1
ATOM 948 O O . LEU A 1 134 ? -36.057 -17.524 40.113 1.00 71.56 134 LEU A O 1
ATOM 952 N N . ASP A 1 135 ? -37.808 -17.635 41.510 1.00 67.38 135 ASP A N 1
ATOM 953 C CA . ASP A 1 135 ? -38.713 -16.756 40.765 1.00 67.38 135 ASP A CA 1
ATOM 954 C C . ASP A 1 135 ? -38.793 -15.415 41.505 1.00 67.38 135 ASP A C 1
ATOM 956 O O . ASP A 1 135 ? -39.783 -15.067 42.147 1.00 67.38 135 ASP A O 1
ATOM 960 N N . LEU A 1 136 ? -37.690 -14.664 41.442 1.00 57.75 136 LEU A N 1
ATOM 961 C CA . LEU A 1 136 ? -37.593 -13.297 41.970 1.00 57.75 136 LEU A CA 1
ATOM 962 C C . LEU A 1 136 ? -38.344 -12.268 41.094 1.00 57.75 136 LEU A C 1
ATOM 964 O O . LEU A 1 136 ? -38.246 -11.064 41.325 1.00 57.75 136 LEU A O 1
ATOM 968 N N . THR A 1 137 ? -39.122 -12.713 40.101 1.00 52.94 137 THR A N 1
ATOM 969 C CA . THR A 1 137 ? -39.769 -11.853 39.105 1.00 52.94 137 THR A CA 1
ATOM 970 C C . THR A 1 137 ? -41.268 -11.723 39.294 1.00 52.94 137 THR A C 1
ATOM 972 O O . THR A 1 137 ? -42.064 -12.455 38.715 1.00 52.94 137 THR A O 1
ATOM 975 N N . GLY A 1 138 ? -41.687 -10.660 39.970 1.00 49.94 138 GLY A N 1
ATOM 976 C CA . GLY A 1 138 ? -43.075 -10.192 39.948 1.00 49.94 138 GLY A CA 1
ATOM 977 C C . GLY A 1 138 ? -43.569 -9.611 38.606 1.00 49.94 138 GLY A C 1
ATOM 978 O O . GLY A 1 138 ? -44.497 -8.810 38.642 1.00 49.94 138 GLY A O 1
ATOM 979 N N . GLY A 1 139 ? -43.002 -9.978 37.441 1.00 53.81 139 GLY A N 1
ATOM 980 C CA . GLY A 1 139 ? -43.645 -9.717 36.136 1.00 53.81 139 GLY A CA 1
ATOM 981 C C . GLY A 1 139 ? -42.879 -8.945 35.051 1.00 53.81 139 GLY A C 1
ATOM 982 O O . GLY A 1 139 ? -43.529 -8.430 34.148 1.00 53.81 139 GLY A O 1
ATOM 983 N N . THR A 1 140 ? -41.547 -8.860 35.086 1.00 65.81 140 THR A N 1
ATOM 984 C CA . THR A 1 140 ? -40.762 -8.108 34.076 1.00 65.81 140 THR A CA 1
ATOM 985 C C . THR A 1 140 ? -39.648 -8.911 33.394 1.00 65.81 140 THR A C 1
ATOM 987 O O . THR A 1 140 ? -38.833 -8.327 32.698 1.00 65.81 140 THR A O 1
ATOM 990 N N . GLY A 1 141 ? -39.576 -10.234 33.588 1.00 77.12 141 GLY A N 1
ATOM 991 C CA . GLY A 1 141 ? -38.599 -11.093 32.892 1.00 77.12 141 GLY A CA 1
ATOM 992 C C . GLY A 1 141 ? -37.142 -10.996 33.379 1.00 77.12 141 GLY A C 1
ATOM 993 O O . GLY A 1 141 ? -36.275 -11.641 32.801 1.00 77.12 141 GLY A O 1
ATOM 994 N N . ASN A 1 142 ? -36.856 -10.236 34.445 1.00 85.00 142 ASN A N 1
ATOM 995 C CA . ASN A 1 142 ? -35.486 -9.995 34.919 1.00 85.00 142 ASN A CA 1
ATOM 996 C C . ASN A 1 142 ? -34.935 -11.098 35.852 1.00 85.00 142 ASN A C 1
ATOM 998 O O . ASN A 1 142 ? -35.450 -11.296 36.943 1.00 85.00 142 ASN A O 1
ATOM 1002 N N . VAL A 1 143 ? -33.833 -11.764 35.521 1.00 86.69 143 VAL A N 1
ATOM 1003 C CA . VAL A 1 143 ? -33.229 -12.827 36.348 1.00 86.69 143 VAL A CA 1
ATOM 1004 C C . VAL A 1 143 ? -32.014 -12.306 37.117 1.00 86.69 143 VAL A C 1
ATOM 1006 O O . VAL A 1 143 ? -31.041 -11.903 36.496 1.00 86.69 143 VAL A O 1
ATOM 1009 N N . GLY A 1 144 ? -32.026 -12.371 38.453 1.00 85.56 144 GLY A N 1
ATOM 1010 C CA . GLY A 1 144 ? -30.893 -11.998 39.316 1.00 85.56 144 GLY A CA 1
ATOM 1011 C C . GLY A 1 144 ? -30.384 -13.174 40.154 1.00 85.56 144 GLY A C 1
ATOM 1012 O O . GLY A 1 144 ? -31.156 -13.770 40.902 1.00 85.56 144 GLY A O 1
ATOM 1013 N N . LEU A 1 145 ? -29.096 -13.520 40.055 1.00 84.06 145 LEU A N 1
ATOM 1014 C CA . LEU A 1 145 ? -28.433 -14.566 40.853 1.00 84.06 145 LEU A CA 1
ATOM 1015 C C . LEU A 1 145 ? -27.091 -14.070 41.426 1.00 84.06 145 LEU A C 1
ATOM 1017 O O . LEU A 1 145 ? -26.176 -13.739 40.679 1.00 84.06 145 LEU A O 1
ATOM 1021 N N . GLY A 1 146 ? -26.963 -13.990 42.755 1.00 78.56 146 GLY A N 1
ATOM 1022 C CA . GLY A 1 146 ? -25.835 -13.320 43.432 1.00 78.56 146 GLY A CA 1
ATOM 1023 C C . GLY A 1 146 ? -26.286 -12.205 44.384 1.00 78.56 146 GLY A C 1
ATOM 1024 O O . GLY A 1 146 ? -27.482 -11.978 44.553 1.00 78.56 146 GLY A O 1
ATOM 1025 N N . SER A 1 147 ? -25.343 -11.538 45.052 1.00 77.69 147 SER A N 1
ATOM 1026 C CA . SER A 1 147 ? -25.634 -10.420 45.961 1.00 77.69 147 SER A CA 1
ATOM 1027 C C . SER A 1 147 ? -25.565 -9.078 45.235 1.00 77.69 147 SER A C 1
ATOM 1029 O O . SER A 1 147 ? -24.614 -8.836 44.500 1.00 77.69 147 SER A O 1
ATOM 1031 N N . GLY A 1 148 ? -26.535 -8.192 45.473 1.00 73.62 148 GLY A N 1
ATOM 1032 C CA . GLY A 1 148 ? -26.528 -6.838 44.901 1.00 73.62 148 GLY A CA 1
ATOM 1033 C C . GLY A 1 148 ? -26.753 -6.786 43.386 1.00 73.62 148 GLY A C 1
ATOM 1034 O O . GLY A 1 148 ? -26.403 -5.801 42.758 1.00 73.62 148 GLY A O 1
ATOM 1035 N N . ASN A 1 149 ? -27.295 -7.840 42.776 1.00 75.69 149 ASN A N 1
ATOM 1036 C CA . ASN A 1 149 ? -27.658 -7.806 41.360 1.00 75.69 149 ASN A CA 1
ATOM 1037 C C . ASN A 1 149 ? -29.001 -7.107 41.126 1.00 75.69 149 ASN A C 1
ATOM 1039 O O . ASN A 1 149 ? -29.841 -7.047 42.024 1.00 75.69 149 ASN A O 1
ATOM 1043 N N . LEU A 1 150 ? -29.190 -6.602 39.903 1.00 73.88 150 LEU A N 1
ATOM 1044 C CA . LEU A 1 150 ? -30.406 -5.915 39.431 1.00 73.88 150 LEU A CA 1
ATOM 1045 C C . LEU A 1 150 ? -30.859 -4.705 40.261 1.00 73.88 150 LEU A C 1
ATOM 1047 O O . LEU A 1 150 ? -31.928 -4.156 39.989 1.00 73.88 150 LEU A O 1
ATOM 1051 N N . GLY A 1 151 ? -30.051 -4.262 41.223 1.00 64.44 151 GLY A N 1
ATOM 1052 C CA . GLY A 1 151 ? -30.286 -3.064 42.004 1.00 64.44 151 GLY A CA 1
ATOM 1053 C C . GLY A 1 151 ? -31.575 -3.046 42.812 1.00 64.44 151 GLY A C 1
ATOM 1054 O O . GLY A 1 151 ? -32.506 -3.830 42.657 1.00 64.44 151 GLY A O 1
ATOM 1055 N N . THR A 1 152 ? -31.686 -2.032 43.662 1.00 66.38 152 THR A N 1
ATOM 1056 C CA . THR A 1 152 ? -33.002 -1.566 44.143 1.00 66.38 152 THR A CA 1
ATOM 1057 C C . THR A 1 152 ? -33.584 -0.474 43.237 1.00 66.38 152 THR A C 1
ATOM 1059 O O . THR A 1 152 ? -34.674 0.033 43.497 1.00 66.38 152 THR A O 1
ATOM 1062 N N . ALA A 1 153 ? -32.849 -0.097 42.184 1.00 67.75 153 ALA A N 1
ATOM 1063 C CA . ALA A 1 153 ? -33.136 1.036 41.312 1.00 67.75 153 ALA A CA 1
ATOM 1064 C C . ALA A 1 153 ? -34.001 0.680 40.089 1.00 67.75 153 ALA A C 1
ATOM 1066 O O . ALA A 1 153 ? -34.457 1.586 39.387 1.00 67.75 153 ALA A O 1
ATOM 1067 N N . LEU A 1 154 ? -34.261 -0.607 39.843 1.00 79.69 154 LEU A N 1
ATOM 1068 C CA . LEU A 1 154 ? -35.052 -1.066 38.708 1.00 79.69 154 LEU A CA 1
ATOM 1069 C C . LEU A 1 154 ? -36.505 -0.578 38.822 1.00 79.69 154 LEU A C 1
ATOM 1071 O O . LEU A 1 154 ? -37.251 -0.973 39.717 1.00 79.69 154 LEU A O 1
ATOM 1075 N N . THR A 1 155 ? -36.909 0.300 37.901 1.00 80.38 155 THR A N 1
ATOM 1076 C CA . THR A 1 155 ? -38.251 0.906 37.861 1.00 80.38 155 THR A CA 1
ATOM 1077 C C . THR A 1 155 ? -39.115 0.338 36.741 1.00 80.38 155 THR A C 1
ATOM 1079 O O . THR A 1 155 ? -40.283 0.034 36.970 1.00 80.38 155 THR A O 1
ATOM 1082 N N . THR A 1 156 ? -38.563 0.227 35.527 1.00 83.75 156 THR A N 1
ATOM 1083 C CA . THR A 1 156 ? -39.320 -0.097 34.301 1.00 83.75 156 THR A CA 1
ATOM 1084 C C . THR A 1 156 ? -38.597 -1.035 33.334 1.00 83.75 156 THR A C 1
ATOM 1086 O O . THR A 1 156 ? -39.229 -1.482 32.383 1.00 83.75 156 THR A O 1
ATOM 1089 N N . GLY A 1 157 ? -37.319 -1.352 33.566 1.00 84.25 157 GLY A N 1
ATOM 1090 C CA . GLY A 1 157 ? -36.551 -2.247 32.698 1.00 84.25 157 GLY A CA 1
ATOM 1091 C C . GLY A 1 157 ? -37.062 -3.691 32.725 1.00 84.25 157 GLY A C 1
ATOM 1092 O O . GLY A 1 157 ? -37.503 -4.186 33.772 1.00 84.25 157 GLY A O 1
ATOM 1093 N N . THR A 1 158 ? -36.995 -4.373 31.586 1.00 88.00 158 THR A N 1
ATOM 1094 C CA . THR A 1 158 ? -37.451 -5.762 31.434 1.00 88.00 158 THR A CA 1
ATOM 1095 C C . THR A 1 158 ? -36.367 -6.665 30.854 1.00 88.00 158 THR A C 1
ATOM 1097 O O . THR A 1 158 ? -35.396 -6.196 30.268 1.00 88.00 158 THR A O 1
ATOM 1100 N N . ASP A 1 159 ? -36.531 -7.973 31.047 1.00 90.06 159 ASP A N 1
ATOM 1101 C CA . ASP A 1 159 ? -35.782 -9.023 30.345 1.00 90.06 159 ASP A CA 1
ATOM 1102 C C . ASP A 1 159 ? -34.250 -8.977 30.530 1.00 90.06 159 ASP A C 1
ATOM 1104 O O . ASP A 1 159 ? -33.484 -9.449 29.692 1.00 90.06 159 ASP A O 1
ATOM 1108 N N . ASN A 1 160 ? -33.782 -8.444 31.664 1.00 91.50 160 ASN A N 1
ATOM 1109 C CA . ASN A 1 160 ? -32.365 -8.422 32.017 1.00 91.50 160 ASN A CA 1
ATOM 1110 C C . ASN A 1 160 ? -31.929 -9.703 32.748 1.00 91.50 160 ASN A C 1
ATOM 1112 O O . ASN A 1 160 ? -32.632 -10.206 33.617 1.00 91.50 160 ASN A O 1
ATOM 1116 N N . VAL A 1 161 ? -30.722 -10.195 32.494 1.00 93.50 161 VAL A N 1
ATOM 1117 C CA . VAL A 1 161 ? -30.088 -11.299 33.226 1.00 93.50 161 VAL A CA 1
ATOM 1118 C C . VAL A 1 161 ? -28.868 -10.758 33.959 1.00 93.50 161 VAL A C 1
ATOM 1120 O O . VAL A 1 161 ? -27.999 -10.173 33.333 1.00 93.50 161 VAL A O 1
ATOM 1123 N N . ALA A 1 162 ? -28.766 -10.975 35.266 1.00 92.38 162 ALA A N 1
ATOM 1124 C CA . ALA A 1 162 ? -27.650 -10.546 36.099 1.00 92.38 162 ALA A CA 1
ATOM 1125 C C . ALA A 1 162 ? -27.173 -11.696 36.992 1.00 92.38 162 ALA A C 1
ATOM 1127 O O . ALA A 1 162 ? -27.875 -12.134 37.905 1.00 92.38 162 ALA A O 1
ATOM 1128 N N . ILE A 1 163 ? -25.966 -12.193 36.739 1.00 93.12 163 ILE A N 1
ATOM 1129 C CA . ILE A 1 163 ? -25.379 -13.316 37.471 1.00 93.12 163 ILE A CA 1
ATOM 1130 C C . ILE A 1 163 ? -24.002 -12.907 37.988 1.00 93.12 163 ILE A C 1
ATOM 1132 O O . ILE A 1 163 ? -23.063 -12.770 37.213 1.00 93.12 163 ILE A O 1
ATOM 1136 N N . GLY A 1 164 ? -23.860 -12.752 39.298 1.00 90.75 164 GLY A N 1
ATOM 1137 C CA . GLY A 1 164 ? -22.639 -12.251 39.926 1.00 90.75 164 GLY A CA 1
ATOM 1138 C C . GLY A 1 164 ? -22.934 -11.262 41.045 1.00 90.75 164 GLY A C 1
ATOM 1139 O O . GLY A 1 164 ? -24.086 -10.898 41.288 1.00 90.75 164 GLY A O 1
ATOM 1140 N N . GLU A 1 165 ? -21.884 -10.864 41.755 1.00 91.69 165 GLU A N 1
ATOM 1141 C CA . GLU A 1 165 ? -21.968 -9.753 42.701 1.00 91.69 165 GLU A CA 1
ATOM 1142 C C . GLU A 1 165 ? -22.085 -8.437 41.922 1.00 91.69 165 GLU A C 1
ATOM 1144 O O . GLU A 1 165 ? -21.406 -8.274 40.909 1.00 91.69 165 GLU A O 1
ATOM 1149 N N . ALA A 1 166 ? -23.015 -7.566 42.325 1.00 91.25 166 ALA A N 1
ATOM 1150 C CA . ALA A 1 166 ? -23.231 -6.236 41.738 1.00 91.25 166 ALA A CA 1
ATOM 1151 C C . ALA A 1 166 ? -23.467 -6.184 40.206 1.00 91.25 166 ALA A C 1
ATOM 1153 O O . ALA A 1 166 ? -23.354 -5.128 39.579 1.00 91.25 166 ALA A O 1
ATOM 1154 N N . ALA A 1 167 ? -23.819 -7.307 39.571 1.00 94.12 167 ALA A N 1
ATOM 1155 C CA . ALA A 1 167 ? -24.157 -7.335 38.150 1.00 94.12 167 ALA A CA 1
ATOM 1156 C C . ALA A 1 167 ? -25.452 -6.538 37.893 1.00 94.12 167 ALA A C 1
ATOM 1158 O O . ALA A 1 167 ? -26.486 -6.818 38.506 1.00 94.12 167 ALA A O 1
ATOM 1159 N N . LEU A 1 168 ? -25.401 -5.558 36.983 1.00 93.06 168 LEU A N 1
ATOM 1160 C CA . LEU A 1 168 ? -26.501 -4.618 36.697 1.00 93.06 168 LEU A CA 1
ATOM 1161 C C . LEU A 1 168 ? -27.081 -3.909 37.944 1.00 93.06 168 LEU A C 1
ATOM 1163 O O . LEU A 1 168 ? -28.281 -3.655 37.996 1.00 93.06 168 LEU A O 1
ATOM 1167 N N . ASP A 1 169 ? -26.273 -3.584 38.960 1.00 90.75 169 ASP A N 1
ATOM 1168 C CA . ASP A 1 169 ? -26.763 -2.952 40.206 1.00 90.75 169 ASP A CA 1
ATOM 1169 C C . ASP A 1 169 ? -27.441 -1.581 39.982 1.00 90.75 169 ASP A C 1
ATOM 1171 O O . ASP A 1 169 ? -28.390 -1.215 40.674 1.00 90.75 169 ASP A O 1
ATOM 1175 N N . ALA A 1 170 ? -27.010 -0.808 38.983 1.00 91.62 170 ALA A N 1
ATOM 1176 C CA . ALA A 1 170 ? -27.567 0.521 38.721 1.00 91.62 170 ALA A CA 1
ATOM 1177 C C . ALA A 1 170 ? -28.754 0.552 37.736 1.00 91.62 170 ALA A C 1
ATOM 1179 O O . ALA A 1 170 ? -29.239 1.645 37.415 1.00 91.62 170 ALA A O 1
ATOM 1180 N N . VAL A 1 171 ? -29.236 -0.596 37.239 1.00 90.81 171 VAL A N 1
ATOM 1181 C CA . VAL A 1 171 ? -30.240 -0.616 36.160 1.00 90.81 171 VAL A CA 1
ATOM 1182 C C . VAL A 1 171 ? -31.571 -0.023 36.618 1.00 90.81 171 VAL A C 1
ATOM 1184 O O . VAL A 1 171 ? -32.114 -0.393 37.653 1.00 90.81 171 VAL A O 1
ATOM 1187 N N . THR A 1 172 ? -32.105 0.933 35.846 1.00 90.19 172 THR A N 1
ATOM 1188 C CA . THR A 1 172 ? -33.370 1.628 36.156 1.00 90.19 172 THR A CA 1
ATOM 1189 C C . THR A 1 172 ? -34.461 1.329 35.134 1.00 90.19 172 THR A C 1
ATOM 1191 O O . THR A 1 172 ? -35.569 0.935 35.503 1.00 90.19 172 THR A O 1
ATOM 1194 N N . SER A 1 173 ? -34.162 1.528 33.850 1.00 90.56 173 SER A N 1
ATOM 1195 C CA . SER A 1 173 ? -35.098 1.372 32.724 1.00 90.56 173 SER A CA 1
ATOM 1196 C C . SER A 1 173 ? -34.485 0.648 31.521 1.00 90.56 173 SER A C 1
ATOM 1198 O O . SER A 1 173 ? -35.207 0.332 30.579 1.00 90.56 173 SER A O 1
ATOM 1200 N N . GLY A 1 174 ? -33.182 0.343 31.568 1.00 91.25 174 GLY A N 1
ATOM 1201 C CA . GLY A 1 174 ? -32.521 -0.503 30.577 1.00 91.25 174 GLY A CA 1
ATOM 1202 C C . GLY A 1 174 ? -33.162 -1.888 30.508 1.00 91.25 174 GLY A C 1
ATOM 1203 O O . GLY A 1 174 ? -33.535 -2.455 31.538 1.00 91.25 174 GLY A O 1
ATOM 1204 N N . SER A 1 175 ? -33.316 -2.408 29.295 1.00 92.75 175 SER A N 1
ATOM 1205 C CA . SER A 1 175 ? -33.961 -3.699 29.033 1.00 92.75 175 SER A CA 1
ATOM 1206 C C . SER A 1 175 ? -33.071 -4.588 28.169 1.00 92.75 175 SER A C 1
ATOM 1208 O O . SER A 1 175 ? -32.150 -4.090 27.520 1.00 92.75 175 SER A O 1
ATOM 1210 N N . ASP A 1 176 ? -33.341 -5.892 28.179 1.00 94.56 176 ASP A N 1
ATOM 1211 C CA . ASP A 1 176 ? -32.677 -6.884 27.323 1.00 94.56 176 ASP A CA 1
ATOM 1212 C C . ASP A 1 176 ? -31.149 -6.985 27.531 1.00 94.56 176 ASP A C 1
ATOM 1214 O O . ASP A 1 176 ? -30.399 -7.329 26.616 1.00 94.56 176 ASP A O 1
ATOM 1218 N N . ASN A 1 177 ? -30.650 -6.686 28.737 1.00 95.88 177 ASN A N 1
ATOM 1219 C CA . ASN A 1 177 ? -29.222 -6.793 29.045 1.00 95.88 177 ASN A CA 1
ATOM 1220 C C . ASN A 1 177 ? -28.867 -8.154 29.656 1.00 95.88 177 ASN A C 1
ATOM 1222 O O . ASN A 1 177 ? -29.558 -8.648 30.537 1.00 95.88 177 ASN A O 1
ATOM 1226 N N . THR A 1 178 ? -27.737 -8.743 29.274 1.00 97.56 178 THR A N 1
ATOM 1227 C CA . THR A 1 178 ? -27.187 -9.962 29.885 1.00 97.56 178 THR A CA 1
ATOM 1228 C C . THR A 1 178 ? -25.844 -9.668 30.536 1.00 97.56 178 THR A C 1
ATOM 1230 O O . THR A 1 178 ? -24.863 -9.462 29.837 1.00 97.56 178 THR A O 1
ATOM 1233 N N . ALA A 1 179 ? -25.770 -9.712 31.860 1.00 96.88 179 ALA A N 1
ATOM 1234 C CA . ALA A 1 179 ? -24.569 -9.509 32.654 1.00 96.88 179 ALA A CA 1
ATOM 1235 C C . ALA A 1 179 ? -24.201 -10.763 33.459 1.00 96.88 179 ALA A C 1
ATOM 1237 O O . ALA A 1 179 ? -24.998 -11.274 34.247 1.00 96.88 179 ALA A O 1
ATOM 1238 N N . VAL A 1 180 ? -22.976 -11.256 33.289 1.00 97.50 180 VAL A N 1
ATOM 1239 C CA . VAL A 1 180 ? -22.452 -12.429 33.996 1.00 97.50 180 VAL A CA 1
ATOM 1240 C C . VAL A 1 180 ? -21.025 -12.155 34.459 1.00 97.50 180 VAL A C 1
ATOM 1242 O O . VAL A 1 180 ? -20.091 -12.166 33.662 1.00 97.50 180 VAL A O 1
ATOM 1245 N N . GLY A 1 181 ? -20.837 -11.947 35.756 1.00 96.56 181 GLY A N 1
ATOM 1246 C CA . GLY A 1 181 ? -19.554 -11.620 36.363 1.00 96.56 181 GLY A CA 1
ATOM 1247 C C . GLY A 1 181 ? -19.701 -10.626 37.506 1.00 96.56 181 GLY A C 1
ATOM 1248 O O . GLY A 1 181 ? -20.737 -9.992 37.676 1.00 96.56 181 GLY A O 1
ATOM 1249 N N . ASP A 1 182 ? -18.639 -10.505 38.293 1.00 95.56 182 ASP A N 1
ATOM 1250 C CA . ASP A 1 182 ? -18.515 -9.472 39.319 1.00 95.56 182 ASP A CA 1
ATOM 1251 C C . ASP A 1 182 ? -18.539 -8.074 38.675 1.00 95.56 182 ASP A C 1
ATOM 1253 O O . ASP A 1 182 ? -17.720 -7.794 37.794 1.00 95.56 182 ASP A O 1
ATOM 1257 N N . ASN A 1 183 ? -19.493 -7.232 39.083 1.00 95.31 183 ASN A N 1
ATOM 1258 C CA . ASN A 1 183 ? -19.722 -5.874 38.584 1.00 95.31 183 ASN A CA 1
ATOM 1259 C C . ASN A 1 183 ? -19.926 -5.759 37.052 1.00 95.31 183 ASN A C 1
ATOM 1261 O O . ASN A 1 183 ? -19.719 -4.694 36.463 1.00 95.31 183 ASN A O 1
ATOM 1265 N N . ALA A 1 184 ? -20.340 -6.838 36.379 1.00 97.19 184 ALA A N 1
ATOM 1266 C CA . ALA A 1 184 ? -20.659 -6.795 34.953 1.00 97.19 184 ALA A CA 1
ATOM 1267 C C . ALA A 1 184 ? -21.844 -5.841 34.697 1.00 97.19 184 ALA A C 1
ATOM 1269 O O . ALA A 1 184 ? -22.921 -6.007 35.276 1.00 97.19 184 ALA A O 1
ATOM 1270 N N . GLY A 1 185 ? -21.638 -4.818 33.861 1.00 95.12 185 GLY A N 1
ATOM 1271 C CA . GLY A 1 185 ? -22.632 -3.769 33.609 1.00 95.12 185 GLY A CA 1
ATOM 1272 C C . GLY A 1 185 ? -23.041 -2.969 34.855 1.00 95.12 185 GLY A C 1
ATOM 1273 O O . GLY A 1 185 ? -24.153 -2.450 34.894 1.00 95.12 185 GLY A O 1
ATOM 1274 N N . GLY A 1 186 ? -22.200 -2.908 35.896 1.00 92.50 186 GLY A N 1
ATOM 1275 C CA . GLY A 1 186 ? -22.591 -2.424 37.228 1.00 92.50 186 GLY A CA 1
ATOM 1276 C C . GLY A 1 186 ? -23.195 -1.013 37.266 1.00 92.50 186 GLY A C 1
ATOM 1277 O O . GLY A 1 186 ? -24.115 -0.772 38.043 1.00 92.50 186 GLY A O 1
ATOM 1278 N N . ALA A 1 187 ? -22.741 -0.094 36.406 1.00 93.75 187 ALA A N 1
ATOM 1279 C CA . ALA A 1 187 ? -23.255 1.279 36.337 1.00 93.75 187 ALA A CA 1
ATOM 1280 C C . ALA A 1 187 ? -24.396 1.498 35.320 1.00 93.75 187 ALA A C 1
ATOM 1282 O O . ALA A 1 187 ? -24.871 2.632 35.187 1.00 93.75 187 ALA A O 1
ATOM 1283 N N . LEU A 1 188 ? -24.842 0.456 34.604 1.00 93.19 188 LEU A N 1
ATOM 1284 C CA . LEU A 1 188 ? -25.814 0.586 33.513 1.00 93.19 188 LEU A CA 1
ATOM 1285 C C . LEU A 1 188 ? -27.149 1.092 34.043 1.00 93.19 188 LEU A C 1
ATOM 1287 O O . LEU A 1 188 ? -27.722 0.447 34.902 1.00 93.19 188 LEU A O 1
ATOM 1291 N N . THR A 1 189 ? -27.663 2.220 33.530 1.00 92.69 189 THR A N 1
ATOM 1292 C CA . THR A 1 189 ? -28.920 2.821 34.023 1.00 92.69 189 THR A CA 1
ATOM 1293 C C . THR A 1 189 ? -30.083 2.659 33.046 1.00 92.69 189 THR A C 1
ATOM 1295 O O . THR A 1 189 ? -31.139 2.141 33.420 1.00 92.69 189 THR A O 1
ATOM 1298 N N . THR A 1 190 ? -29.911 3.122 31.805 1.00 92.75 190 THR A N 1
ATOM 1299 C CA . THR A 1 190 ? -30.982 3.235 30.794 1.00 92.75 190 THR A CA 1
ATOM 1300 C C . THR A 1 190 ? -30.645 2.543 29.474 1.00 92.75 190 THR A C 1
ATOM 1302 O O . THR A 1 190 ? -31.540 2.332 28.662 1.00 92.75 190 THR A O 1
ATOM 1305 N N . GLY A 1 191 ? -29.379 2.167 29.267 1.00 93.19 191 GLY A N 1
ATOM 1306 C CA . GLY A 1 191 ? -28.942 1.433 28.084 1.00 93.19 191 GLY A CA 1
ATOM 1307 C C . GLY A 1 191 ? -29.519 0.016 28.024 1.00 93.19 191 GLY A C 1
ATOM 1308 O O . GLY A 1 191 ? -29.727 -0.623 29.060 1.00 93.19 191 GLY A O 1
ATOM 1309 N N . GLY A 1 192 ? -29.805 -0.460 26.814 1.00 94.62 192 GLY A N 1
ATOM 1310 C CA . GLY A 1 192 ? -30.409 -1.770 26.566 1.00 94.62 192 GLY A CA 1
ATOM 1311 C C . GLY A 1 192 ? -29.618 -2.616 25.575 1.00 94.62 192 GLY A C 1
ATOM 1312 O O . GLY A 1 192 ? -28.663 -2.132 24.970 1.00 94.62 192 GLY A O 1
ATOM 1313 N N . ASN A 1 193 ? -30.032 -3.874 25.411 1.00 96.81 193 ASN A N 1
ATOM 1314 C CA . ASN A 1 193 ? -29.452 -4.841 24.469 1.00 96.81 193 ASN A CA 1
ATOM 1315 C C . ASN A 1 193 ? -27.947 -5.113 24.657 1.00 96.81 193 ASN A C 1
ATOM 1317 O O . ASN A 1 193 ? -27.254 -5.468 23.703 1.00 96.81 193 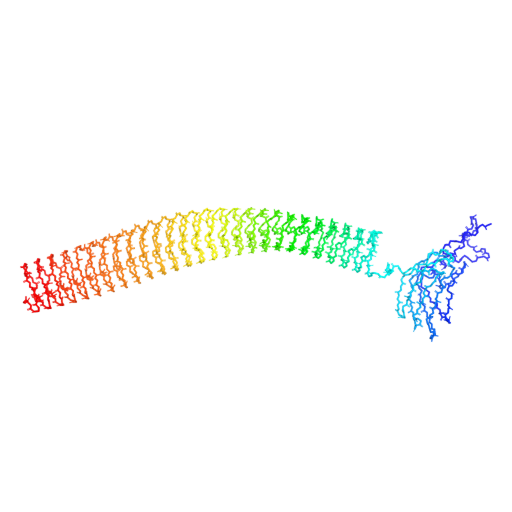ASN A O 1
ATOM 1321 N N . ASN A 1 194 ? -27.404 -4.938 25.864 1.00 97.88 194 ASN A N 1
ATOM 1322 C CA . ASN A 1 194 ? -25.984 -5.182 26.104 1.00 97.88 194 ASN A CA 1
ATOM 1323 C C . ASN A 1 194 ? -25.716 -6.616 26.574 1.00 97.88 194 ASN A C 1
ATOM 1325 O O . ASN A 1 194 ? -26.437 -7.161 27.406 1.00 97.88 194 ASN A O 1
ATOM 1329 N N . VAL A 1 195 ? -24.603 -7.198 26.138 1.00 98.50 195 VAL A N 1
ATOM 1330 C CA . VAL A 1 195 ? -24.037 -8.436 26.686 1.00 98.50 195 VAL A CA 1
ATOM 1331 C C . VAL A 1 195 ? -22.741 -8.087 27.412 1.00 98.50 195 VAL A C 1
ATOM 1333 O O . VAL A 1 195 ? -21.832 -7.552 26.800 1.00 98.50 195 VAL A O 1
ATOM 1336 N N . ALA A 1 196 ? -22.627 -8.394 28.700 1.00 98.00 196 ALA A N 1
ATOM 1337 C CA . ALA A 1 196 ? -21.458 -8.153 29.541 1.00 98.00 196 ALA A CA 1
ATOM 1338 C C . ALA A 1 196 ? -21.083 -9.439 30.294 1.00 98.00 196 ALA A C 1
ATOM 1340 O O . ALA A 1 196 ? -21.679 -9.783 31.308 1.00 98.00 196 ALA A O 1
ATOM 1341 N N . VAL A 1 197 ? -20.095 -10.185 29.809 1.00 98.38 197 VAL A N 1
ATOM 1342 C CA . VAL A 1 197 ? -19.681 -11.471 30.388 1.00 98.38 197 VAL A CA 1
ATOM 1343 C C . VAL A 1 197 ? -18.215 -11.403 30.792 1.00 98.38 197 VAL A C 1
ATOM 1345 O O . VAL A 1 197 ? -17.333 -11.437 29.944 1.00 98.38 197 VAL A O 1
ATOM 1348 N N . GLY A 1 198 ? -17.938 -11.342 32.089 1.00 97.81 198 GLY A N 1
ATOM 1349 C CA . GLY A 1 198 ? -16.602 -11.169 32.654 1.00 97.81 198 GLY A CA 1
ATOM 1350 C C . GLY A 1 198 ? -16.620 -10.211 33.841 1.00 97.81 198 GLY A C 1
ATOM 1351 O O . GLY A 1 198 ? -17.528 -9.398 33.985 1.00 97.81 198 GLY A O 1
ATOM 1352 N N . SER A 1 199 ? -15.614 -10.303 34.712 1.00 97.44 199 SER A N 1
ATOM 1353 C CA . SER A 1 199 ? -15.482 -9.355 35.826 1.00 97.44 199 SER A CA 1
ATOM 1354 C C . SER A 1 199 ? -15.185 -7.953 35.282 1.00 97.44 199 SER A C 1
ATOM 1356 O O . SER A 1 199 ? -14.269 -7.787 34.472 1.00 97.44 199 SER A O 1
ATOM 1358 N N . GLY A 1 200 ? -15.992 -6.966 35.677 1.00 96.50 200 GLY A N 1
ATOM 1359 C CA . GLY A 1 200 ? -15.883 -5.576 35.229 1.00 96.50 200 GLY A CA 1
ATOM 1360 C C . GLY A 1 200 ? -16.153 -5.346 33.736 1.00 96.50 200 GLY A C 1
ATOM 1361 O O . GLY A 1 200 ? -15.815 -4.283 33.219 1.00 96.50 200 GLY A O 1
ATOM 1362 N N . ALA A 1 201 ? -16.732 -6.316 33.019 1.00 98.12 201 ALA A N 1
ATOM 1363 C CA . ALA A 1 201 ? -17.150 -6.100 31.636 1.00 98.12 201 ALA A CA 1
ATOM 1364 C C . ALA A 1 201 ? -18.228 -5.003 31.591 1.00 98.12 201 ALA A C 1
ATOM 1366 O O . ALA A 1 201 ? -19.207 -5.074 32.338 1.00 98.12 201 ALA A O 1
ATOM 1367 N N . LEU A 1 202 ? -18.049 -3.996 30.732 1.00 96.62 202 LEU A N 1
ATOM 1368 C CA . LEU A 1 202 ? -18.980 -2.871 30.568 1.00 96.62 202 LEU A CA 1
ATOM 1369 C C . LEU A 1 202 ? -19.296 -2.108 31.882 1.00 96.62 202 LEU A C 1
ATOM 1371 O O . LEU A 1 202 ? -20.405 -1.620 32.087 1.00 96.62 202 LEU A O 1
ATOM 1375 N N . LEU A 1 203 ? -18.325 -2.026 32.800 1.00 96.31 203 LEU A N 1
ATOM 1376 C CA . LEU A 1 203 ? -18.518 -1.571 34.184 1.00 96.31 203 LEU A CA 1
ATOM 1377 C C . LEU A 1 203 ? -19.174 -0.189 34.328 1.00 96.31 203 LEU A C 1
ATOM 1379 O O . LEU A 1 203 ? -20.077 -0.033 35.147 1.00 96.31 203 LEU A O 1
ATOM 1383 N N . VAL A 1 204 ? -18.698 0.815 33.583 1.00 95.38 204 VAL A N 1
ATOM 1384 C CA . VAL A 1 204 ? -19.098 2.228 33.768 1.00 95.38 204 VAL A CA 1
ATOM 1385 C C . VAL A 1 204 ? -20.167 2.709 32.785 1.00 95.38 204 VAL A C 1
ATOM 1387 O O . VAL A 1 204 ? -20.472 3.905 32.753 1.00 95.38 204 VAL A O 1
ATOM 1390 N N . ALA A 1 205 ? -20.729 1.811 31.975 1.00 91.94 205 ALA A N 1
ATOM 1391 C CA . ALA A 1 205 ? -21.792 2.159 31.040 1.00 91.94 205 ALA A CA 1
ATOM 1392 C C . ALA A 1 205 ? -22.956 2.780 31.784 1.00 91.94 205 ALA A C 1
ATOM 1394 O O . ALA A 1 205 ? -23.405 2.214 32.759 1.00 91.94 205 ALA A O 1
ATOM 1395 N N . THR A 1 206 ? -23.459 3.926 31.330 1.00 93.25 206 THR A N 1
ATOM 1396 C CA . THR A 1 206 ? -24.656 4.558 31.908 1.00 93.25 206 THR A CA 1
ATOM 1397 C C . THR A 1 206 ? -25.816 4.479 30.926 1.00 93.25 206 THR A C 1
ATOM 1399 O O . THR A 1 206 ? -26.904 4.022 31.293 1.00 93.25 206 THR A O 1
ATOM 1402 N N . THR A 1 207 ? -25.563 4.865 29.673 1.00 94.94 207 THR A N 1
ATOM 1403 C CA . THR A 1 207 ? -26.526 4.871 28.561 1.00 94.94 207 THR A CA 1
ATOM 1404 C C . THR A 1 207 ? -26.053 4.053 27.356 1.00 94.94 207 THR A C 1
ATOM 1406 O O . THR A 1 207 ? -26.702 4.105 26.319 1.00 94.94 207 THR A O 1
ATOM 1409 N N . ALA A 1 208 ? -24.927 3.338 27.469 1.00 95.25 208 ALA A N 1
ATOM 1410 C CA . ALA A 1 208 ? -24.386 2.509 26.392 1.00 95.25 208 ALA A CA 1
ATOM 1411 C C . ALA A 1 208 ? -25.394 1.416 25.998 1.00 95.25 208 ALA A C 1
ATOM 1413 O O . ALA A 1 208 ? -25.992 0.788 26.875 1.00 95.25 208 ALA A O 1
ATOM 1414 N N . ALA A 1 209 ? -25.592 1.197 24.703 1.00 96.50 209 ALA A N 1
ATOM 1415 C CA . ALA A 1 209 ? -26.580 0.257 24.178 1.00 96.50 209 ALA A CA 1
ATOM 1416 C C . ALA A 1 209 ? -25.998 -0.591 23.045 1.00 96.50 209 ALA A C 1
ATOM 1418 O O . ALA A 1 209 ? -25.024 -0.189 22.411 1.00 96.50 209 ALA A O 1
ATOM 1419 N N . ASP A 1 210 ? -26.590 -1.762 22.820 1.00 97.69 210 ASP A N 1
ATOM 1420 C CA . ASP A 1 210 ? -26.258 -2.647 21.696 1.00 97.69 210 ASP A CA 1
ATOM 1421 C C . ASP A 1 210 ? -24.780 -3.111 21.682 1.00 97.69 210 ASP A C 1
ATOM 1423 O O . ASP A 1 210 ? -24.208 -3.428 20.641 1.00 97.69 210 ASP A O 1
ATOM 1427 N N . ASN A 1 211 ? -24.135 -3.186 22.857 1.00 98.12 211 ASN A N 1
ATOM 1428 C CA . ASN A 1 211 ? -22.741 -3.623 22.976 1.00 98.12 211 ASN A CA 1
ATOM 1429 C C . ASN A 1 211 ? -22.616 -5.106 23.358 1.00 98.12 211 ASN A C 1
ATOM 1431 O O . ASN A 1 211 ? -23.378 -5.629 24.166 1.00 98.12 211 ASN A O 1
ATOM 1435 N N . THR A 1 212 ? -21.571 -5.775 22.875 1.00 98.56 212 THR A N 1
ATOM 1436 C CA . THR A 1 212 ? -21.168 -7.123 23.304 1.00 98.56 212 THR A CA 1
ATOM 1437 C C . THR A 1 212 ? -19.777 -7.082 23.928 1.00 98.56 212 THR A C 1
ATOM 1439 O O . THR A 1 212 ? -18.796 -7.032 23.208 1.00 98.56 212 THR A O 1
ATOM 1442 N N . ALA A 1 213 ? -19.664 -7.147 25.250 1.00 98.31 213 ALA A N 1
ATOM 1443 C CA . ALA A 1 213 ? -18.424 -7.237 26.018 1.00 98.31 213 ALA A CA 1
ATOM 1444 C C . ALA A 1 213 ? -18.259 -8.641 26.625 1.00 98.31 213 ALA A C 1
ATOM 1446 O O . ALA A 1 213 ? -18.984 -9.022 27.540 1.00 98.31 213 ALA A O 1
ATOM 1447 N N . VAL A 1 214 ? -17.292 -9.425 26.148 1.00 98.56 214 VAL A N 1
ATOM 1448 C CA . VAL A 1 214 ? -17.011 -10.785 26.636 1.00 98.56 214 VAL A CA 1
ATOM 1449 C C . VAL A 1 214 ? -15.534 -10.922 26.993 1.00 98.56 214 VAL A C 1
ATOM 1451 O O . VAL A 1 214 ? -14.675 -11.092 26.135 1.00 98.56 214 VAL A O 1
ATOM 1454 N N . GLY A 1 215 ? -15.238 -10.897 28.284 1.00 98.12 215 GLY A N 1
ATOM 1455 C CA . GLY A 1 215 ? -13.906 -10.978 28.861 1.00 98.12 215 GLY A CA 1
ATOM 1456 C C . GLY A 1 215 ? -13.784 -10.066 30.076 1.00 98.12 215 GLY A C 1
ATOM 1457 O O . GLY A 1 215 ? -14.546 -9.116 30.248 1.00 98.12 215 GLY A O 1
ATOM 1458 N N . THR A 1 216 ? -12.830 -10.364 30.953 1.00 98.25 216 THR A N 1
ATOM 1459 C CA . THR A 1 216 ? -12.526 -9.490 32.091 1.00 98.25 216 THR A CA 1
ATOM 1460 C C . THR A 1 216 ? -12.096 -8.116 31.574 1.00 98.25 216 THR A C 1
ATOM 1462 O O . THR A 1 216 ? -11.206 -8.040 30.729 1.00 98.25 216 THR A O 1
ATOM 1465 N N . LEU A 1 217 ? -12.733 -7.055 32.081 1.00 97.69 217 LEU A N 1
ATOM 1466 C CA . LEU A 1 217 ? -12.512 -5.648 31.710 1.00 97.69 217 LEU A CA 1
ATOM 1467 C C . LEU A 1 217 ? -12.827 -5.269 30.248 1.00 97.69 217 LEU A C 1
ATOM 1469 O O . LEU A 1 217 ? -12.504 -4.157 29.832 1.00 97.69 217 LEU A O 1
ATOM 1473 N N . ALA A 1 218 ? -13.477 -6.136 29.463 1.00 98.25 218 ALA A N 1
ATOM 1474 C CA . ALA A 1 218 ? -13.894 -5.778 28.105 1.00 98.25 218 ALA A CA 1
ATOM 1475 C C . ALA A 1 218 ? -14.860 -4.573 28.132 1.00 98.25 218 ALA A C 1
ATOM 1477 O O . ALA A 1 218 ? -15.830 -4.575 28.897 1.00 98.25 218 ALA A O 1
ATOM 1478 N N . LEU A 1 219 ? -14.584 -3.539 27.325 1.00 97.50 219 LEU A N 1
ATOM 1479 C CA . LEU A 1 219 ? -15.321 -2.259 27.296 1.00 97.50 219 LEU A CA 1
ATOM 1480 C C . LEU A 1 219 ? -15.519 -1.608 28.681 1.00 97.50 219 LEU A C 1
ATOM 1482 O O . LEU A 1 219 ? -16.527 -0.941 28.918 1.00 97.50 219 LEU A O 1
ATOM 1486 N N . THR A 1 220 ? -14.589 -1.796 29.626 1.00 97.25 220 THR A N 1
ATOM 1487 C CA . THR A 1 220 ? -14.777 -1.339 31.017 1.00 97.25 220 THR A CA 1
ATOM 1488 C C . THR A 1 220 ? -14.998 0.169 31.160 1.00 97.25 220 THR A C 1
ATOM 1490 O O . THR A 1 220 ? -15.639 0.563 32.135 1.00 97.25 220 THR A O 1
ATOM 1493 N N . ALA A 1 221 ? -14.479 1.001 30.248 1.00 96.44 221 ALA A N 1
ATOM 1494 C CA . ALA A 1 221 ? -14.644 2.455 30.274 1.00 96.44 221 ALA A CA 1
ATOM 1495 C C . ALA A 1 221 ? -15.830 2.974 29.437 1.00 96.44 221 ALA A C 1
ATOM 1497 O O . ALA A 1 221 ? -16.077 4.186 29.442 1.00 96.44 221 ALA A O 1
ATOM 1498 N N . ASN A 1 222 ? -16.566 2.099 28.734 1.00 96.06 222 ASN A N 1
ATOM 1499 C CA . ASN A 1 222 ? -17.588 2.546 27.790 1.00 96.06 222 ASN A CA 1
ATOM 1500 C C . ASN A 1 222 ? -18.768 3.132 28.553 1.00 96.06 222 ASN A C 1
ATOM 1502 O O . ASN A 1 222 ? -19.479 2.408 29.234 1.00 96.06 222 ASN A O 1
ATOM 1506 N N . SER A 1 223 ? -18.956 4.447 28.447 1.00 94.19 223 SER A N 1
ATOM 1507 C CA . SER A 1 223 ? -19.964 5.198 29.197 1.00 94.19 223 SER A CA 1
ATOM 1508 C C . SER A 1 223 ? -21.289 5.325 28.441 1.00 94.19 223 SER A C 1
ATOM 1510 O O . SER A 1 223 ? -22.358 5.298 29.061 1.00 94.19 223 SER A O 1
ATOM 1512 N N . SER A 1 224 ? -21.213 5.480 27.115 1.00 94.62 224 SER A N 1
ATOM 1513 C CA . SER A 1 224 ? -22.351 5.806 26.244 1.00 94.62 224 SER A CA 1
ATOM 1514 C C . SER A 1 224 ? -22.202 5.352 24.788 1.00 94.62 224 SER A C 1
ATOM 1516 O O . SER A 1 224 ? -23.164 5.505 24.044 1.00 94.62 224 SER A O 1
ATOM 1518 N N . GLY A 1 225 ? -21.054 4.793 24.392 1.00 95.56 225 GLY A N 1
ATOM 1519 C CA . GLY A 1 225 ? -20.837 4.264 23.046 1.00 95.56 225 GLY A CA 1
ATOM 1520 C C . GLY A 1 225 ? -21.727 3.058 22.754 1.00 95.56 225 GLY A C 1
ATOM 1521 O O . GLY A 1 225 ? -22.116 2.307 23.658 1.00 95.56 225 GLY A O 1
ATOM 1522 N N . THR A 1 226 ? -22.041 2.880 21.484 1.00 96.62 226 THR A N 1
ATOM 1523 C CA . THR A 1 226 ? -23.052 1.958 20.968 1.00 96.62 226 THR A CA 1
ATOM 1524 C C . THR A 1 226 ? -22.491 1.040 19.892 1.00 96.62 226 THR A C 1
ATOM 1526 O O . THR A 1 226 ? -21.444 1.317 19.307 1.00 96.62 226 THR A O 1
ATOM 1529 N N . ASP A 1 227 ? -23.156 -0.095 19.676 1.00 97.44 227 ASP A N 1
ATOM 1530 C CA . ASP A 1 227 ? -22.830 -1.034 18.595 1.00 97.44 227 ASP A CA 1
ATOM 1531 C C . ASP A 1 227 ? -21.380 -1.574 18.633 1.00 97.44 227 ASP A C 1
ATOM 1533 O O . ASP A 1 227 ? -20.809 -1.974 17.615 1.00 97.44 227 ASP A O 1
ATOM 1537 N N . ASN A 1 228 ? -20.755 -1.629 19.820 1.00 98.00 228 ASN A N 1
ATOM 1538 C CA . ASN A 1 228 ? -19.397 -2.153 19.967 1.00 98.00 228 ASN A CA 1
ATOM 1539 C C . ASN A 1 228 ? -19.389 -3.641 20.334 1.00 98.00 228 ASN A C 1
ATOM 1541 O O . ASN A 1 228 ? -20.040 -4.079 21.280 1.00 98.00 228 ASN A O 1
ATOM 1545 N N . THR A 1 229 ? -18.555 -4.427 19.662 1.00 98.50 229 THR A N 1
ATOM 1546 C CA . THR A 1 229 ? -18.242 -5.816 20.015 1.00 98.50 229 THR A CA 1
ATOM 1547 C C . THR A 1 229 ? -16.816 -5.899 20.545 1.00 98.50 229 THR A C 1
ATOM 1549 O O . THR A 1 229 ? -15.886 -5.564 19.832 1.00 98.50 229 THR A O 1
ATOM 1552 N N . ALA A 1 230 ? -16.614 -6.393 21.760 1.00 98.31 230 ALA A N 1
ATOM 1553 C CA . ALA A 1 230 ? -15.328 -6.617 22.403 1.00 98.31 230 ALA A CA 1
ATOM 1554 C C . ALA A 1 230 ? -15.263 -8.024 23.011 1.00 98.31 230 ALA A C 1
ATOM 1556 O O . ALA A 1 230 ? -16.035 -8.360 23.906 1.00 98.31 230 ALA A O 1
ATOM 1557 N N . VAL A 1 231 ? -14.332 -8.857 22.547 1.00 98.56 231 VAL A N 1
ATOM 1558 C CA . VAL A 1 231 ? -14.167 -10.243 23.004 1.00 98.56 231 VAL A CA 1
ATOM 1559 C C . VAL A 1 231 ? -12.697 -10.525 23.314 1.00 98.56 231 VAL A C 1
ATOM 1561 O O . VAL A 1 231 ? -11.879 -10.646 22.407 1.00 98.56 231 VAL A O 1
ATOM 1564 N N . GLY A 1 232 ? -12.355 -10.666 24.591 1.00 98.25 232 GLY A N 1
ATOM 1565 C CA . GLY A 1 232 ? -10.986 -10.855 25.072 1.00 98.25 232 GLY A CA 1
ATOM 1566 C C . GLY A 1 232 ? -10.744 -10.164 26.412 1.00 98.25 232 GLY A C 1
ATOM 1567 O O . GLY A 1 232 ? -11.568 -9.378 26.876 1.00 98.25 232 GLY A O 1
ATOM 1568 N N . TYR A 1 233 ? -9.617 -10.467 27.056 1.00 98.19 233 TYR A N 1
ATOM 1569 C CA . TYR A 1 233 ? -9.193 -9.709 28.232 1.00 98.19 233 TYR A CA 1
ATOM 1570 C C . TYR A 1 233 ? -8.878 -8.268 27.810 1.00 98.19 233 TYR A C 1
ATOM 1572 O O . TYR A 1 233 ? -8.140 -8.061 26.848 1.00 98.19 233 TYR A O 1
ATOM 1580 N N . ALA A 1 234 ? -9.494 -7.298 28.491 1.00 97.75 234 ALA A N 1
ATOM 1581 C CA . ALA A 1 234 ? -9.329 -5.863 28.248 1.00 97.75 234 ALA A CA 1
ATOM 1582 C C . ALA A 1 234 ? -9.519 -5.413 26.778 1.00 97.75 234 ALA A C 1
ATOM 1584 O O . ALA A 1 234 ? -8.980 -4.394 26.354 1.00 97.75 234 ALA A O 1
ATOM 1585 N N . ALA A 1 235 ? -10.300 -6.146 25.975 1.00 98.38 235 ALA A N 1
ATOM 1586 C CA . ALA A 1 235 ? -10.639 -5.710 24.621 1.00 98.38 235 ALA A CA 1
ATOM 1587 C C . ALA A 1 235 ? -11.468 -4.410 24.679 1.00 98.38 235 ALA A C 1
ATOM 1589 O O . ALA A 1 235 ? -12.507 -4.363 25.346 1.00 98.38 235 ALA A O 1
ATOM 1590 N N . GLY A 1 236 ? -11.007 -3.359 23.993 1.00 96.94 236 GLY A N 1
ATOM 1591 C CA . GLY A 1 236 ? -11.635 -2.034 23.989 1.00 96.94 236 GLY A CA 1
ATOM 1592 C C . GLY A 1 236 ? -11.798 -1.399 25.373 1.00 96.94 236 GLY A C 1
ATOM 1593 O O . GLY A 1 236 ? -12.735 -0.632 25.577 1.00 96.94 236 GLY A O 1
ATOM 1594 N N . ASP A 1 237 ? -10.956 -1.738 26.348 1.00 96.81 237 ASP A N 1
ATOM 1595 C CA . ASP A 1 237 ? -11.097 -1.298 27.741 1.00 96.81 237 ASP A CA 1
ATOM 1596 C C . ASP A 1 237 ? -11.122 0.233 27.912 1.00 96.81 237 ASP A C 1
ATOM 1598 O O . ASP A 1 237 ? -11.791 0.722 28.822 1.00 96.81 237 ASP A O 1
ATOM 1602 N N . ALA A 1 238 ? -10.480 0.985 27.014 1.00 96.19 238 ALA A N 1
ATOM 1603 C CA . ALA A 1 238 ? -10.464 2.449 27.011 1.00 96.19 238 ALA A CA 1
ATOM 1604 C C . ALA A 1 238 ? -11.598 3.141 26.224 1.00 96.19 238 ALA A C 1
ATOM 1606 O O . ALA A 1 238 ? -11.656 4.376 26.251 1.00 96.19 238 ALA A O 1
ATOM 1607 N N . VAL A 1 239 ? -12.493 2.407 25.545 1.00 96.06 239 VAL A N 1
ATOM 1608 C CA . VAL A 1 239 ? -13.603 3.015 24.776 1.00 96.06 239 VAL A CA 1
ATOM 1609 C C . VAL A 1 239 ? -14.482 3.787 25.732 1.00 96.06 239 VAL A C 1
ATOM 1611 O O . VAL A 1 239 ? -14.941 3.209 26.699 1.00 96.06 239 VAL A O 1
ATOM 1614 N N . THR A 1 240 ? -14.722 5.075 25.485 1.00 94.62 240 THR A N 1
ATOM 1615 C CA . THR A 1 240 ? -15.581 5.919 26.333 1.00 94.62 240 THR A CA 1
ATOM 1616 C C . THR A 1 240 ? -16.903 6.254 25.656 1.00 94.62 240 THR A C 1
ATOM 1618 O O . THR A 1 240 ? -17.954 6.154 26.301 1.00 94.62 240 THR A O 1
ATOM 1621 N N . THR A 1 241 ? -16.849 6.660 24.384 1.00 93.88 241 THR A N 1
ATOM 1622 C CA . THR A 1 241 ? -18.007 7.085 23.574 1.00 93.88 241 THR A CA 1
ATOM 1623 C C . THR A 1 241 ? -17.907 6.668 22.104 1.00 93.88 241 THR A C 1
ATOM 1625 O O . THR A 1 241 ? -18.668 7.191 21.302 1.00 93.88 241 THR A O 1
ATOM 1628 N N . GLY A 1 242 ? -16.921 5.848 21.726 1.00 94.56 242 GLY A N 1
ATOM 1629 C CA . GLY A 1 242 ? -16.779 5.394 20.340 1.00 94.56 242 GLY A CA 1
ATOM 1630 C C . GLY A 1 242 ? -17.869 4.395 19.956 1.00 94.56 242 GLY A C 1
ATOM 1631 O O . GLY A 1 242 ? -18.281 3.592 20.798 1.00 94.56 242 GLY A O 1
ATOM 1632 N N . ASP A 1 243 ? -18.288 4.433 18.695 1.00 96.38 243 ASP A N 1
ATOM 1633 C CA . ASP A 1 243 ? -19.366 3.608 18.143 1.00 96.38 243 ASP A CA 1
ATOM 1634 C C . ASP A 1 243 ? -18.860 2.625 17.067 1.00 96.38 243 ASP A C 1
ATOM 1636 O O . ASP A 1 243 ? -17.806 2.820 16.451 1.00 96.38 243 ASP A O 1
ATOM 1640 N N . ASP A 1 244 ? -19.628 1.565 16.802 1.00 97.25 244 ASP A N 1
ATOM 1641 C CA . ASP A 1 244 ? -19.408 0.626 15.687 1.00 97.25 244 ASP A CA 1
ATOM 1642 C C . ASP A 1 244 ? -18.032 -0.082 15.683 1.00 97.25 244 ASP A C 1
ATOM 1644 O O . ASP A 1 244 ? -17.499 -0.438 14.624 1.00 97.25 244 ASP A O 1
ATOM 1648 N N . ASN A 1 245 ? -17.401 -0.289 16.843 1.00 97.94 245 ASN A N 1
ATOM 1649 C CA . ASN A 1 245 ? -16.093 -0.947 16.903 1.00 97.94 245 ASN A CA 1
ATOM 1650 C C . ASN A 1 245 ? -16.200 -2.464 17.112 1.00 97.94 245 ASN A C 1
ATOM 1652 O O . ASN A 1 245 ? -16.992 -2.953 17.908 1.00 97.94 245 ASN A O 1
ATOM 1656 N N . THR A 1 246 ? -15.340 -3.239 16.451 1.00 98.44 246 THR A N 1
ATOM 1657 C CA . THR A 1 246 ? -15.204 -4.691 16.649 1.00 98.44 246 THR A CA 1
ATOM 1658 C C . THR A 1 246 ? -13.792 -5.033 17.109 1.00 98.44 246 THR A C 1
ATOM 1660 O O . THR A 1 246 ? -12.857 -4.970 16.320 1.00 98.44 246 THR A O 1
ATOM 1663 N N . PHE A 1 247 ? -13.630 -5.451 18.358 1.00 98.38 247 PHE A N 1
ATOM 1664 C CA . PHE A 1 247 ? -12.375 -5.817 19.001 1.00 98.38 247 PHE A CA 1
ATOM 1665 C C . PHE A 1 247 ? -12.402 -7.274 19.463 1.00 98.38 247 PHE A C 1
ATOM 1667 O O . PHE A 1 247 ? -13.229 -7.672 20.275 1.00 98.38 247 PHE A O 1
ATOM 1674 N N . VAL A 1 248 ? -11.501 -8.107 18.952 1.00 98.56 248 VAL A N 1
ATOM 1675 C CA . VAL A 1 248 ? -11.441 -9.534 19.290 1.00 98.56 248 VAL A CA 1
ATOM 1676 C C . VAL A 1 248 ? -9.991 -9.941 19.531 1.00 98.56 248 VAL A C 1
ATOM 1678 O O . VAL A 1 248 ? -9.219 -10.093 18.588 1.00 98.56 248 VAL A O 1
ATOM 1681 N N . GLY A 1 249 ? -9.614 -10.144 20.790 1.00 98.19 249 GLY A N 1
ATOM 1682 C CA . GLY A 1 249 ? -8.248 -10.458 21.207 1.00 98.19 249 GLY A CA 1
ATOM 1683 C C . GLY A 1 249 ? -7.888 -9.843 22.558 1.00 98.19 249 GLY A C 1
ATOM 1684 O O . GLY A 1 249 ? -8.609 -8.997 23.078 1.00 98.19 249 GLY A O 1
ATOM 1685 N N . ASP A 1 250 ? -6.767 -10.283 23.126 1.00 97.94 250 ASP A N 1
ATOM 1686 C CA . ASP A 1 250 ? -6.166 -9.663 24.315 1.00 97.94 250 ASP A CA 1
ATOM 1687 C C . ASP A 1 250 ? -5.745 -8.218 23.994 1.00 97.94 250 ASP A C 1
ATOM 1689 O O . ASP A 1 250 ? -5.040 -8.013 23.006 1.00 97.94 250 ASP A O 1
ATOM 1693 N N . ASN A 1 251 ? -6.234 -7.238 24.762 1.00 97.75 251 ASN A N 1
ATOM 1694 C CA . ASN A 1 251 ? -6.023 -5.787 24.581 1.00 97.75 251 ASN A CA 1
ATOM 1695 C C . ASN A 1 251 ? -6.302 -5.230 23.167 1.00 97.75 251 ASN A C 1
ATOM 1697 O O . ASN A 1 251 ? -5.784 -4.171 22.796 1.00 97.75 251 ASN A O 1
ATOM 1701 N N . ALA A 1 252 ? -7.102 -5.919 22.346 1.00 98.19 252 ALA A N 1
ATOM 1702 C CA . ALA A 1 252 ? -7.468 -5.409 21.027 1.00 98.19 252 ALA A CA 1
ATOM 1703 C C . ALA A 1 252 ? -8.180 -4.051 21.177 1.00 98.19 252 ALA A C 1
ATOM 1705 O O . ALA A 1 252 ? -9.168 -3.951 21.905 1.00 98.19 252 ALA A O 1
ATOM 1706 N N . GLY A 1 253 ? -7.670 -3.005 20.520 1.00 96.19 253 GLY A N 1
ATOM 1707 C CA . GLY A 1 253 ? -8.204 -1.642 20.626 1.00 96.19 253 GLY A CA 1
ATOM 1708 C C . GLY A 1 253 ? -7.999 -0.945 21.983 1.00 96.19 253 GLY A C 1
ATOM 1709 O O . GLY A 1 253 ? -8.727 0.006 22.262 1.00 96.19 253 GLY A O 1
ATOM 1710 N N . GLY A 1 254 ? -7.047 -1.380 22.819 1.00 91.62 254 GLY A N 1
ATOM 1711 C CA . GLY A 1 254 ? -6.924 -0.990 24.238 1.00 91.62 254 GLY A CA 1
ATOM 1712 C C . GLY A 1 254 ? -6.725 0.501 24.582 1.00 91.62 254 GLY A C 1
ATOM 1713 O O . GLY A 1 254 ? -6.813 0.887 25.739 1.00 91.62 254 GLY A O 1
ATOM 1714 N N . ALA A 1 255 ? -6.470 1.386 23.618 1.00 91.56 255 ALA A N 1
ATOM 1715 C CA . ALA A 1 255 ? -6.439 2.838 23.849 1.00 91.56 255 ALA A CA 1
ATOM 1716 C C . ALA A 1 255 ? -7.504 3.610 23.059 1.00 91.56 255 ALA A C 1
ATOM 1718 O O . ALA A 1 255 ? -7.489 4.844 23.067 1.00 91.56 255 ALA A O 1
ATOM 1719 N N . THR A 1 256 ? -8.417 2.911 22.379 1.00 90.50 256 THR A N 1
ATOM 1720 C CA . THR A 1 256 ? -9.476 3.545 21.582 1.00 90.50 256 THR A CA 1
ATOM 1721 C C . THR A 1 256 ? -10.437 4.241 22.508 1.00 90.50 256 THR A C 1
ATOM 1723 O O . THR A 1 256 ? -11.100 3.567 23.270 1.00 90.50 256 THR A O 1
ATOM 1726 N N . THR A 1 257 ? -10.503 5.576 22.458 1.00 91.62 257 THR A N 1
ATOM 1727 C CA . THR A 1 257 ? -11.363 6.364 23.360 1.00 91.62 257 THR A CA 1
ATOM 1728 C C . THR A 1 257 ? -12.687 6.728 22.694 1.00 91.62 257 THR A C 1
ATOM 1730 O O . THR A 1 257 ? -13.741 6.217 23.065 1.00 91.62 257 THR A O 1
ATOM 1733 N N . THR A 1 258 ? -12.631 7.588 21.679 1.00 92.44 258 THR A N 1
ATOM 1734 C CA . THR A 1 258 ? -13.800 8.143 20.977 1.00 92.44 258 THR A CA 1
ATOM 1735 C C . THR A 1 258 ? -13.778 7.828 19.482 1.00 92.44 258 THR A C 1
ATOM 1737 O O . THR A 1 258 ? -14.343 8.584 18.699 1.00 92.44 258 THR A O 1
ATOM 1740 N N . ALA A 1 259 ? -12.995 6.834 19.057 1.00 92.88 259 ALA A N 1
ATOM 1741 C CA . ALA A 1 259 ? -12.873 6.508 17.643 1.00 92.88 259 ALA A CA 1
ATOM 1742 C C . ALA A 1 259 ? -13.953 5.512 17.223 1.00 92.88 259 ALA A C 1
ATOM 1744 O O . ALA A 1 259 ? -14.240 4.575 17.967 1.00 92.88 259 ALA A O 1
ATOM 1745 N N . ASP A 1 260 ? -14.455 5.689 16.003 1.00 94.94 260 ASP A N 1
ATOM 1746 C CA . ASP A 1 260 ? -15.583 4.916 15.491 1.00 94.94 260 ASP A CA 1
ATOM 1747 C C . ASP A 1 260 ? -15.172 3.977 14.355 1.00 94.94 260 ASP A C 1
ATOM 1749 O O . ASP A 1 260 ? -14.185 4.207 13.635 1.00 94.94 260 ASP A O 1
ATOM 1753 N N . SER A 1 261 ? -15.992 2.947 14.150 1.00 96.69 261 SER A N 1
ATOM 1754 C CA . SER A 1 261 ? -15.930 2.052 12.991 1.00 96.69 261 SER A CA 1
ATOM 1755 C C . SER A 1 261 ? -14.579 1.347 12.808 1.00 96.69 261 SER A C 1
ATOM 1757 O O . SER A 1 261 ? -14.130 1.139 11.676 1.00 96.69 261 SER A O 1
ATOM 1759 N N . ASN A 1 262 ? -13.891 0.993 13.896 1.00 97.75 262 ASN A N 1
ATOM 1760 C CA . ASN A 1 262 ? -12.649 0.228 13.821 1.00 97.75 262 ASN A CA 1
ATOM 1761 C C . ASN A 1 262 ? -12.900 -1.276 13.949 1.00 97.75 262 ASN A C 1
ATOM 1763 O O . ASN A 1 262 ? -13.740 -1.730 14.716 1.00 97.75 262 ASN A O 1
ATOM 1767 N N . THR A 1 263 ? -12.114 -2.081 13.243 1.00 98.38 263 THR A N 1
ATOM 1768 C CA . THR A 1 263 ? -12.067 -3.537 13.411 1.00 98.38 263 THR A CA 1
ATOM 1769 C C . THR A 1 263 ? -10.664 -3.936 13.842 1.00 98.38 263 THR A C 1
ATOM 1771 O O . THR A 1 263 ? -9.736 -3.773 13.059 1.00 98.38 263 THR A O 1
ATOM 1774 N N . ALA A 1 264 ? -10.489 -4.490 15.039 1.00 98.19 264 ALA A N 1
ATOM 1775 C CA . ALA A 1 264 ? -9.235 -5.068 15.512 1.00 98.19 264 ALA A CA 1
ATOM 1776 C C . ALA A 1 264 ? -9.434 -6.540 15.906 1.00 98.19 264 ALA A C 1
ATOM 1778 O O . ALA A 1 264 ? -10.216 -6.856 16.796 1.00 98.19 264 ALA A O 1
ATOM 1779 N N . VAL A 1 265 ? -8.732 -7.462 15.251 1.00 98.50 265 VAL A N 1
ATOM 1780 C CA . VAL A 1 265 ? -8.828 -8.906 15.504 1.00 98.50 265 VAL A CA 1
ATOM 1781 C C . VAL A 1 265 ? -7.426 -9.490 15.643 1.00 98.50 265 VAL A C 1
ATOM 1783 O O . VAL A 1 265 ? -6.712 -9.654 14.657 1.00 98.50 265 VAL A O 1
ATOM 1786 N N . GLY A 1 266 ? -7.032 -9.832 16.864 1.00 98.06 266 GLY A N 1
ATOM 1787 C CA . GLY A 1 266 ? -5.693 -10.294 17.223 1.00 98.06 266 GLY A CA 1
ATOM 1788 C C . GLY A 1 266 ? -5.248 -9.721 18.566 1.00 98.06 266 GLY A C 1
ATOM 1789 O O . GLY A 1 266 ? -5.762 -8.698 19.006 1.00 98.06 266 GLY A O 1
ATOM 1790 N N . ALA A 1 267 ? -4.293 -10.384 19.220 1.00 98.06 267 ALA A N 1
ATOM 1791 C CA . ALA A 1 267 ? -3.679 -9.839 20.431 1.00 98.06 267 ALA A CA 1
ATOM 1792 C C . ALA A 1 267 ? -2.947 -8.529 20.104 1.00 98.06 267 ALA A C 1
ATOM 1794 O O . ALA A 1 267 ? -2.197 -8.477 19.122 1.00 98.06 267 ALA A O 1
ATOM 1795 N N . ASP A 1 268 ? -3.208 -7.495 20.904 1.00 98.00 268 ASP A N 1
ATOM 1796 C CA . ASP A 1 268 ? -2.653 -6.146 20.780 1.00 98.00 268 ASP A CA 1
ATOM 1797 C C . ASP A 1 268 ? -2.874 -5.497 19.393 1.00 98.00 268 ASP A C 1
ATOM 1799 O O . ASP A 1 268 ? -2.165 -4.571 18.995 1.00 98.00 268 ASP A O 1
ATOM 1803 N N . ALA A 1 269 ? -3.857 -5.970 18.617 1.00 98.12 269 ALA A N 1
ATOM 1804 C CA . ALA A 1 269 ? -4.233 -5.318 17.368 1.00 98.12 269 ALA A CA 1
ATOM 1805 C C . ALA A 1 269 ? -4.818 -3.932 17.678 1.00 98.12 269 ALA A C 1
ATOM 1807 O O . ALA A 1 269 ? -5.712 -3.811 18.520 1.00 98.12 269 ALA A O 1
ATOM 1808 N N . LEU A 1 270 ? -4.338 -2.895 16.985 1.00 96.62 270 LEU A N 1
ATOM 1809 C CA . LEU A 1 270 ? -4.784 -1.508 17.172 1.00 96.62 270 LEU A CA 1
ATOM 1810 C C . LEU A 1 270 ? -4.620 -0.991 18.627 1.00 96.62 270 LEU A C 1
ATOM 1812 O O . LEU A 1 270 ? -5.413 -0.173 19.094 1.00 96.62 270 LEU A O 1
ATOM 1816 N N . LEU A 1 271 ? -3.602 -1.481 19.349 1.00 96.62 271 LEU A N 1
ATOM 1817 C CA . LEU A 1 271 ? -3.417 -1.287 20.792 1.00 96.62 271 LEU A CA 1
ATOM 1818 C C . LEU A 1 271 ? -3.458 0.180 21.246 1.00 96.62 271 LEU A C 1
ATOM 1820 O O . LEU A 1 271 ? -4.199 0.486 22.174 1.00 96.62 271 LEU A O 1
ATOM 1824 N N . VAL A 1 272 ? -2.685 1.087 20.631 1.00 93.94 272 VAL A N 1
ATOM 1825 C CA . VAL A 1 272 ? -2.576 2.487 21.106 1.00 93.94 272 VAL A CA 1
ATOM 1826 C C . VAL A 1 272 ? -3.378 3.519 20.296 1.00 93.94 272 VAL A C 1
ATOM 1828 O O . VAL A 1 272 ? -3.123 4.724 20.388 1.00 93.94 272 VAL A O 1
ATOM 1831 N N . ASN A 1 273 ? -4.379 3.075 19.530 1.00 91.25 273 ASN A N 1
ATOM 1832 C CA . ASN A 1 273 ? -5.221 3.958 18.718 1.00 91.25 273 ASN A CA 1
ATOM 1833 C C . ASN A 1 273 ? -6.105 4.833 19.583 1.00 91.25 273 ASN A C 1
ATOM 1835 O O . ASN A 1 273 ? -7.029 4.321 20.173 1.00 91.25 273 ASN A O 1
ATOM 1839 N N . SER A 1 274 ? -5.862 6.143 19.633 1.00 88.12 274 SER A N 1
ATOM 1840 C CA . SER A 1 274 ? -6.614 7.053 20.505 1.00 88.12 274 SER A CA 1
ATOM 1841 C C . SER A 1 274 ? -7.914 7.553 19.867 1.00 88.12 274 SER A C 1
ATOM 1843 O O . SER A 1 274 ? -8.980 7.455 20.479 1.00 88.12 274 SER A O 1
ATOM 1845 N N . THR A 1 275 ? -7.821 8.072 18.634 1.00 90.56 275 THR A N 1
ATOM 1846 C CA . THR A 1 275 ? -8.913 8.748 17.903 1.00 90.56 275 THR A CA 1
ATOM 1847 C C . THR A 1 275 ? -8.995 8.365 16.421 1.00 90.56 275 THR A C 1
ATOM 1849 O O . THR A 1 275 ? -9.850 8.878 15.701 1.00 90.56 275 THR A O 1
ATOM 1852 N N . GLY A 1 276 ? -8.115 7.484 15.933 1.00 92.81 276 GLY A N 1
ATOM 1853 C CA . GLY A 1 276 ? -8.119 7.047 14.539 1.00 92.81 276 GLY A CA 1
ATOM 1854 C C . GLY A 1 276 ? -9.347 6.194 14.223 1.00 92.81 276 GLY A C 1
ATOM 1855 O O . GLY A 1 276 ? -9.529 5.137 14.820 1.00 92.81 276 GLY A O 1
ATOM 1856 N N . ALA A 1 277 ? -10.178 6.643 13.287 1.00 94.69 277 ALA A N 1
ATOM 1857 C CA . ALA A 1 277 ? -11.407 5.965 12.876 1.00 94.69 277 ALA A CA 1
ATOM 1858 C C . ALA A 1 277 ? -11.233 5.161 11.575 1.00 94.69 277 ALA A C 1
ATOM 1860 O O . ALA A 1 277 ? -10.325 5.427 10.776 1.00 94.69 277 ALA A O 1
ATOM 1861 N N . GLN A 1 278 ? -12.164 4.234 11.332 1.00 96.31 278 GLN A N 1
ATOM 1862 C CA . GLN A 1 278 ? -12.267 3.453 10.088 1.00 96.31 278 GLN A CA 1
ATOM 1863 C C . GLN A 1 278 ? -11.020 2.609 9.778 1.00 96.31 278 GLN A C 1
ATOM 1865 O O . GLN A 1 278 ? -10.658 2.419 8.615 1.00 96.31 278 GLN A O 1
ATOM 1870 N N . ASN A 1 279 ? -10.328 2.123 10.810 1.00 97.62 279 ASN A N 1
ATOM 1871 C CA . ASN A 1 279 ? -9.167 1.256 10.649 1.00 97.62 279 ASN A CA 1
ATOM 1872 C C . ASN A 1 279 ? -9.557 -0.224 10.744 1.00 97.62 279 ASN A C 1
ATOM 1874 O O . ASN A 1 279 ? -10.344 -0.623 11.598 1.00 97.62 279 ASN A O 1
ATOM 1878 N N . VAL A 1 280 ? -8.946 -1.057 9.908 1.00 98.38 280 VAL A N 1
ATOM 1879 C CA . VAL A 1 280 ? -9.036 -2.519 9.961 1.00 98.38 280 VAL A CA 1
ATOM 1880 C C . VAL A 1 280 ? -7.661 -3.066 10.326 1.00 98.38 280 VAL A C 1
ATOM 1882 O O . VAL A 1 280 ? -6.705 -2.842 9.596 1.00 98.38 280 VAL A O 1
ATOM 1885 N N . ALA A 1 281 ? -7.554 -3.799 11.427 1.00 98.19 281 ALA A N 1
ATOM 1886 C CA . ALA A 1 281 ? -6.340 -4.410 11.951 1.00 98.19 281 ALA A CA 1
ATOM 1887 C C . ALA A 1 281 ? -6.607 -5.892 12.257 1.00 98.19 281 ALA A C 1
ATOM 1889 O O . ALA A 1 281 ? -7.231 -6.229 13.255 1.00 98.19 281 ALA A O 1
ATOM 1890 N N . VAL A 1 282 ? -6.165 -6.804 11.396 1.00 98.50 282 VAL A N 1
ATOM 1891 C CA . VAL A 1 282 ? -6.407 -8.248 11.541 1.00 98.50 282 VAL A CA 1
ATOM 1892 C C . VAL A 1 282 ? -5.077 -8.991 11.579 1.00 98.50 282 VAL A C 1
ATOM 1894 O O . VAL A 1 282 ? -4.401 -9.143 10.565 1.00 98.50 282 VAL A O 1
ATOM 1897 N N . GLY A 1 283 ? -4.704 -9.487 12.750 1.00 98.00 283 GLY A N 1
ATOM 1898 C CA . GLY A 1 283 ? -3.415 -10.103 13.042 1.00 98.00 283 GLY A CA 1
ATOM 1899 C C . GLY A 1 283 ? -2.870 -9.598 14.374 1.00 98.00 283 GLY A C 1
ATOM 1900 O O . GLY A 1 283 ? -3.173 -8.485 14.794 1.00 98.00 283 GLY A O 1
ATOM 1901 N N . ALA A 1 284 ? -2.062 -10.414 15.052 1.00 97.88 284 ALA A N 1
ATOM 1902 C CA . ALA A 1 284 ? -1.390 -9.951 16.262 1.00 97.88 284 ALA A CA 1
ATOM 1903 C C . ALA A 1 284 ? -0.434 -8.797 15.923 1.00 97.88 284 ALA A C 1
ATOM 1905 O O . ALA A 1 284 ? 0.301 -8.880 14.929 1.00 97.88 284 ALA A O 1
ATOM 1906 N N . LEU A 1 285 ? -0.464 -7.746 16.748 1.00 97.88 285 LEU A N 1
ATOM 1907 C CA . LEU A 1 285 ? 0.325 -6.520 16.576 1.00 97.88 285 LEU A CA 1
ATOM 1908 C C . LEU A 1 285 ? 0.083 -5.797 15.232 1.00 97.88 285 LEU A C 1
ATOM 1910 O O . LEU A 1 285 ? 0.951 -5.085 14.737 1.00 97.88 285 LEU A O 1
ATOM 1914 N N . ALA A 1 286 ? -1.060 -6.011 14.574 1.00 98.19 286 ALA A N 1
ATOM 1915 C CA . ALA A 1 286 ? -1.414 -5.232 13.389 1.00 98.19 286 ALA A CA 1
ATOM 1916 C C . ALA A 1 286 ? -1.833 -3.813 13.812 1.00 98.19 286 ALA A C 1
ATOM 1918 O O . ALA A 1 286 ? -2.698 -3.671 14.679 1.00 98.19 286 ALA A O 1
ATOM 1919 N N . LEU A 1 287 ? -1.263 -2.773 13.182 1.00 96.81 287 LEU A N 1
ATOM 1920 C CA . LEU A 1 287 ? -1.568 -1.356 13.475 1.00 96.81 287 LEU A CA 1
ATOM 1921 C C . LEU A 1 287 ? -1.401 -0.963 14.964 1.00 96.81 287 LEU A C 1
ATOM 1923 O O . LEU A 1 287 ? -2.036 -0.015 15.426 1.00 96.81 287 LEU A O 1
ATOM 1927 N N . ASP A 1 288 ? -0.566 -1.671 15.728 1.00 96.81 288 ASP A N 1
ATOM 1928 C CA . ASP A 1 288 ? -0.483 -1.546 17.187 1.00 96.81 288 ASP A CA 1
ATOM 1929 C C . ASP A 1 288 ? -0.000 -0.171 17.662 1.00 96.81 288 ASP A C 1
ATOM 1931 O O . ASP A 1 288 ? -0.478 0.291 18.695 1.00 96.81 288 ASP A O 1
ATOM 1935 N N . ALA A 1 289 ? 0.855 0.515 16.892 1.00 95.69 289 ALA A N 1
ATOM 1936 C CA . ALA A 1 289 ? 1.326 1.868 17.207 1.00 95.69 289 ALA A CA 1
ATOM 1937 C C . ALA A 1 289 ? 0.439 3.019 16.688 1.00 95.69 289 ALA A C 1
ATOM 1939 O O . ALA A 1 289 ? 0.782 4.187 16.920 1.00 95.69 289 ALA A O 1
ATOM 1940 N N . ASN A 1 290 ? -0.668 2.741 15.977 1.00 95.19 290 ASN A N 1
ATOM 1941 C CA . ASN A 1 290 ? -1.502 3.804 15.396 1.00 95.19 290 ASN A CA 1
ATOM 1942 C C . ASN A 1 290 ? -2.052 4.677 16.509 1.00 95.19 290 ASN A C 1
ATOM 1944 O O . ASN A 1 290 ? -2.584 4.135 17.456 1.00 95.19 290 ASN A O 1
ATOM 1948 N N . THR A 1 291 ? -1.954 6.002 16.401 1.00 92.88 291 THR A N 1
ATOM 1949 C CA . THR A 1 291 ? -2.487 6.926 17.419 1.00 92.88 291 THR A CA 1
ATOM 1950 C C . THR A 1 291 ? -3.685 7.710 16.897 1.00 92.88 291 THR A C 1
ATOM 1952 O O . THR A 1 291 ? -4.701 7.801 17.588 1.00 92.88 291 THR A O 1
ATOM 1955 N N . THR A 1 292 ? -3.584 8.257 15.679 1.00 94.00 292 THR A N 1
ATOM 1956 C CA . THR A 1 292 ? -4.629 9.096 15.061 1.00 94.00 292 THR A CA 1
ATOM 1957 C C . THR A 1 292 ? -4.849 8.817 13.571 1.00 94.00 292 THR A C 1
ATOM 1959 O O . THR A 1 292 ? -5.648 9.506 12.942 1.00 94.00 292 THR A O 1
ATOM 1962 N N . GLY A 1 293 ? -4.113 7.877 12.967 1.00 94.38 293 GLY A N 1
ATOM 1963 C CA . GLY A 1 293 ? -4.265 7.545 11.549 1.00 94.38 293 GLY A CA 1
ATOM 1964 C C . GLY A 1 293 ? -5.653 6.980 11.244 1.00 94.38 293 GLY A C 1
ATOM 1965 O O . GLY A 1 293 ? -6.229 6.278 12.077 1.00 94.38 293 GLY A O 1
ATOM 1966 N N . THR A 1 294 ? -6.190 7.285 10.062 1.00 95.50 294 THR A N 1
ATOM 1967 C CA . THR A 1 294 ? -7.561 6.916 9.663 1.00 95.50 294 THR A CA 1
ATOM 1968 C C . THR A 1 294 ? -7.585 6.123 8.362 1.00 95.50 294 THR A C 1
ATOM 1970 O O . THR A 1 294 ? -6.701 6.281 7.514 1.00 95.50 294 THR A O 1
ATOM 1973 N N . GLY A 1 295 ? -8.599 5.274 8.187 1.00 95.75 295 GLY A N 1
ATOM 1974 C CA . GLY A 1 295 ? -8.822 4.564 6.924 1.00 95.75 295 GLY A CA 1
ATOM 1975 C C . GLY A 1 295 ? -7.726 3.557 6.558 1.00 95.75 295 GLY A C 1
ATOM 1976 O O . GLY A 1 295 ? -7.527 3.271 5.377 1.00 95.75 295 GLY A O 1
ATOM 1977 N N . ASN A 1 296 ? -6.961 3.054 7.531 1.00 97.62 296 ASN A N 1
ATOM 1978 C CA . ASN A 1 296 ? -5.903 2.080 7.272 1.00 97.62 296 ASN A CA 1
ATOM 1979 C C . ASN A 1 296 ? -6.453 0.649 7.276 1.00 97.62 296 ASN A C 1
ATOM 1981 O O . ASN A 1 296 ? -7.321 0.306 8.069 1.00 97.62 296 ASN A O 1
ATOM 1985 N N . THR A 1 297 ? -5.915 -0.217 6.424 1.00 98.31 297 THR A N 1
ATOM 1986 C CA . THR A 1 297 ? -6.200 -1.658 6.410 1.00 98.31 297 THR A CA 1
ATOM 1987 C C . THR A 1 297 ? -4.900 -2.425 6.604 1.00 98.31 297 THR A C 1
ATOM 1989 O O . THR A 1 297 ? -4.082 -2.470 5.695 1.00 98.31 297 THR A O 1
ATOM 1992 N N . ALA A 1 298 ? -4.709 -3.054 7.758 1.00 98.19 298 ALA A N 1
ATOM 1993 C CA . ALA A 1 298 ? -3.589 -3.925 8.085 1.00 98.19 298 ALA A CA 1
ATOM 1994 C C . ALA A 1 298 ? -4.085 -5.355 8.325 1.00 98.19 298 ALA A C 1
ATOM 1996 O O . ALA A 1 298 ? -4.862 -5.606 9.240 1.00 98.19 298 ALA A O 1
ATOM 1997 N N . ILE A 1 299 ? -3.640 -6.305 7.508 1.00 98.50 299 ILE A N 1
ATOM 1998 C CA . ILE A 1 299 ? -4.008 -7.719 7.609 1.00 98.50 299 ILE A CA 1
ATOM 1999 C C . ILE A 1 299 ? -2.729 -8.554 7.568 1.00 98.50 299 ILE A C 1
ATOM 2001 O O . ILE A 1 299 ? -2.119 -8.714 6.514 1.00 98.50 299 ILE A O 1
ATOM 2005 N N . GLY A 1 300 ? -2.322 -9.108 8.705 1.00 98.00 300 GLY A N 1
ATOM 2006 C CA . GLY A 1 300 ? -1.094 -9.884 8.863 1.00 98.00 300 GLY A CA 1
ATOM 2007 C C . GLY A 1 300 ? -0.393 -9.589 10.186 1.00 98.00 300 GLY A C 1
ATOM 2008 O O . GLY A 1 300 ? -0.646 -8.577 10.832 1.00 98.00 300 GLY A O 1
ATOM 2009 N N . TYR A 1 301 ? 0.512 -10.479 10.595 1.00 97.94 301 TYR A N 1
ATOM 2010 C CA . TYR A 1 301 ? 1.338 -10.256 11.782 1.00 97.94 301 TYR A CA 1
ATOM 2011 C C . TYR A 1 301 ? 2.220 -9.016 11.583 1.00 97.94 301 TYR A C 1
ATOM 2013 O O . TYR A 1 301 ? 2.971 -8.951 10.604 1.00 97.94 301 TYR A O 1
ATOM 2021 N N . THR A 1 302 ? 2.136 -8.043 12.497 1.00 97.25 302 THR A N 1
ATOM 2022 C CA . THR A 1 302 ? 2.898 -6.772 12.473 1.00 97.25 302 THR A CA 1
ATOM 2023 C C . THR A 1 302 ? 2.712 -5.904 11.217 1.00 97.25 302 THR A C 1
ATOM 2025 O O . THR A 1 302 ? 3.538 -5.037 10.920 1.00 97.25 302 THR A O 1
ATOM 2028 N N . ALA A 1 303 ? 1.641 -6.121 10.447 1.00 98.00 303 ALA A N 1
ATOM 2029 C CA . ALA A 1 303 ? 1.317 -5.258 9.313 1.00 98.00 303 ALA A CA 1
ATOM 2030 C C . ALA A 1 303 ? 1.039 -3.827 9.812 1.00 98.00 303 ALA A C 1
ATOM 2032 O O . ALA A 1 303 ? 0.273 -3.646 10.759 1.00 98.00 303 ALA A O 1
ATOM 2033 N N . LEU A 1 304 ? 1.664 -2.816 9.189 1.00 96.31 304 LEU A N 1
ATOM 2034 C CA . LEU A 1 304 ? 1.575 -1.401 9.603 1.00 96.31 304 LEU A CA 1
ATOM 2035 C C . LEU A 1 304 ? 1.933 -1.130 11.087 1.00 96.31 304 LEU A C 1
ATOM 2037 O O . LEU A 1 304 ? 1.484 -0.132 11.648 1.00 96.31 304 LEU A O 1
ATOM 2041 N N . GLY A 1 305 ? 2.741 -1.984 11.729 1.00 95.06 305 GLY A N 1
ATOM 2042 C CA . GLY A 1 305 ? 2.973 -1.924 13.180 1.00 95.06 305 GLY A CA 1
ATOM 2043 C C . GLY A 1 305 ? 3.571 -0.609 13.701 1.00 95.06 305 GLY A C 1
ATOM 2044 O O . GLY A 1 305 ? 3.217 -0.159 14.779 1.00 95.06 305 GLY A O 1
ATOM 2045 N N . ALA A 1 306 ? 4.416 0.083 12.929 1.00 94.44 306 ALA A N 1
ATOM 2046 C CA . ALA A 1 306 ? 4.984 1.377 13.336 1.00 94.44 306 ALA A CA 1
ATOM 2047 C C . ALA A 1 306 ? 4.150 2.609 12.929 1.00 94.44 306 ALA A C 1
ATOM 2049 O O . ALA A 1 306 ? 4.621 3.740 13.098 1.00 94.44 306 ALA A O 1
ATOM 2050 N N . ASN A 1 307 ? 2.948 2.427 12.368 1.00 93.56 307 ASN A N 1
ATOM 2051 C CA . ASN A 1 307 ? 2.119 3.551 11.929 1.00 93.56 307 ASN A CA 1
ATOM 2052 C C . ASN A 1 307 ? 1.724 4.411 13.111 1.00 93.56 307 ASN A C 1
ATOM 2054 O O . ASN A 1 307 ? 1.190 3.876 14.059 1.00 93.56 307 ASN A O 1
ATOM 2058 N N . THR A 1 308 ? 1.947 5.725 13.055 1.00 92.69 308 THR A N 1
ATOM 2059 C CA . THR A 1 308 ? 1.560 6.630 14.153 1.00 92.69 308 THR A CA 1
ATOM 2060 C C . THR A 1 308 ? 0.396 7.522 13.751 1.00 92.69 308 THR A C 1
ATOM 2062 O O . THR A 1 308 ? -0.606 7.590 14.465 1.00 92.69 308 THR A O 1
ATOM 2065 N N . THR A 1 309 ? 0.503 8.185 12.597 1.00 93.50 309 THR A N 1
ATOM 2066 C CA . THR A 1 309 ? -0.497 9.152 12.118 1.00 93.50 309 THR A CA 1
ATOM 2067 C C . THR A 1 309 ? -0.834 8.998 10.636 1.00 93.50 309 THR A C 1
ATOM 2069 O O . THR A 1 309 ? -1.636 9.781 10.124 1.00 93.50 309 THR A O 1
ATOM 2072 N N . ALA A 1 310 ? -0.216 8.056 9.914 1.00 93.12 310 ALA A N 1
ATOM 2073 C CA . ALA A 1 310 ? -0.480 7.910 8.488 1.00 93.12 310 ALA A CA 1
ATOM 2074 C C . ALA A 1 310 ? -1.894 7.375 8.239 1.00 93.12 310 ALA A C 1
ATOM 2076 O O . ALA A 1 310 ? -2.454 6.634 9.052 1.00 93.12 310 ALA A O 1
ATOM 2077 N N . SER A 1 311 ? -2.468 7.778 7.110 1.00 94.94 311 SER A N 1
ATOM 2078 C CA . SER A 1 311 ? -3.829 7.431 6.704 1.00 94.94 311 SER A CA 1
ATOM 2079 C C . SER A 1 311 ? -3.862 6.781 5.322 1.00 94.94 311 SER A C 1
ATOM 2081 O O . SER A 1 311 ? -2.971 6.990 4.486 1.00 94.94 311 SER A O 1
ATOM 2083 N N . ASN A 1 312 ? -4.931 6.021 5.078 1.00 95.25 312 ASN A N 1
ATOM 2084 C CA . ASN A 1 312 ? -5.204 5.314 3.823 1.00 95.25 312 ASN A CA 1
ATOM 2085 C C . ASN A 1 312 ? -4.085 4.341 3.398 1.00 95.25 312 ASN A C 1
ATOM 2087 O O . ASN A 1 312 ? -3.825 4.162 2.205 1.00 95.25 312 ASN A O 1
ATOM 2091 N N . GLY A 1 313 ? -3.383 3.742 4.362 1.00 96.56 313 GLY A N 1
ATOM 2092 C CA . GLY A 1 313 ? -2.419 2.675 4.117 1.00 96.56 313 GLY A CA 1
ATOM 2093 C C . GLY A 1 313 ? -3.110 1.318 4.001 1.00 96.56 313 GLY A C 1
ATOM 2094 O O . GLY A 1 313 ? -3.885 0.945 4.878 1.00 96.56 313 GLY A O 1
ATOM 2095 N N . ILE A 1 314 ? -2.812 0.552 2.954 1.00 98.12 314 ILE A N 1
ATOM 2096 C CA . ILE A 1 314 ? -3.248 -0.843 2.806 1.00 98.12 314 ILE A CA 1
ATOM 2097 C C . ILE A 1 314 ? -2.015 -1.731 2.949 1.00 98.12 314 ILE A C 1
ATOM 2099 O O . ILE A 1 314 ? -1.094 -1.625 2.150 1.00 98.12 314 ILE A O 1
ATOM 2103 N N . ALA A 1 315 ? -1.991 -2.615 3.938 1.00 98.06 315 ALA A N 1
ATOM 2104 C CA . ALA A 1 315 ? -0.911 -3.549 4.219 1.00 98.06 315 ALA A CA 1
ATOM 2105 C C . ALA A 1 315 ? -1.480 -4.956 4.419 1.00 98.06 315 ALA A C 1
ATOM 2107 O O . ALA A 1 315 ? -2.116 -5.242 5.428 1.00 98.06 315 ALA A O 1
ATOM 2108 N N . VAL A 1 316 ? -1.258 -5.846 3.456 1.00 98.50 316 VAL A N 1
ATOM 2109 C CA . VAL A 1 316 ? -1.758 -7.225 3.487 1.00 98.50 316 VAL A CA 1
ATOM 2110 C C . VAL A 1 316 ? -0.587 -8.194 3.359 1.00 98.50 316 VAL A C 1
ATOM 2112 O O . VAL A 1 316 ? 0.025 -8.311 2.303 1.00 98.50 316 VAL A O 1
ATOM 2115 N N . GLY A 1 317 ? -0.273 -8.912 4.429 1.00 97.88 317 GLY A N 1
ATOM 2116 C CA . GLY A 1 317 ? 0.876 -9.807 4.527 1.00 97.88 317 GLY A CA 1
ATOM 2117 C C . GLY A 1 317 ? 1.660 -9.581 5.815 1.00 97.88 317 GLY A C 1
ATOM 2118 O O . GLY A 1 317 ? 1.549 -8.542 6.463 1.00 97.88 317 GLY A O 1
ATOM 2119 N N . THR A 1 318 ? 2.463 -10.570 6.200 1.00 97.81 318 THR A N 1
ATOM 2120 C CA . THR A 1 318 ? 3.356 -10.448 7.355 1.00 97.81 318 THR A CA 1
ATOM 2121 C C . THR A 1 318 ? 4.348 -9.311 7.127 1.00 97.81 318 THR A C 1
ATOM 2123 O O . THR A 1 318 ? 5.004 -9.253 6.086 1.00 97.81 318 THR A O 1
ATOM 2126 N N . SER A 1 319 ? 4.433 -8.397 8.095 1.00 97.31 319 SER A N 1
ATOM 2127 C CA . SER A 1 319 ? 5.345 -7.247 8.088 1.00 97.31 319 SER A CA 1
ATOM 2128 C C . SER A 1 319 ? 5.215 -6.303 6.878 1.00 97.31 319 SER A C 1
ATOM 2130 O O . SER A 1 319 ? 6.135 -5.532 6.591 1.00 97.31 319 SER A O 1
ATOM 2132 N N . ALA A 1 320 ? 4.087 -6.327 6.160 1.00 98.06 320 ALA A N 1
ATOM 2133 C CA . ALA A 1 320 ? 3.810 -5.345 5.114 1.00 98.06 320 ALA A CA 1
ATOM 2134 C C . ALA A 1 320 ? 3.705 -3.936 5.736 1.00 98.06 320 ALA A C 1
ATOM 2136 O O . ALA A 1 320 ? 3.024 -3.760 6.748 1.00 98.06 320 ALA A O 1
ATOM 2137 N N . LEU A 1 321 ? 4.395 -2.938 5.165 1.00 96.81 321 LEU A N 1
ATOM 2138 C CA . LEU A 1 321 ? 4.501 -1.565 5.715 1.00 96.81 321 LEU A CA 1
ATOM 2139 C C . LEU A 1 321 ? 4.965 -1.480 7.189 1.00 96.81 321 LEU A C 1
ATOM 2141 O O . LEU A 1 321 ? 4.676 -0.493 7.863 1.00 96.81 321 LEU A O 1
ATOM 2145 N N . ALA A 1 322 ? 5.675 -2.480 7.720 1.00 96.50 322 ALA A N 1
ATOM 2146 C CA . ALA A 1 322 ? 5.951 -2.565 9.159 1.00 96.50 322 ALA A CA 1
ATOM 2147 C C . ALA A 1 322 ? 6.599 -1.305 9.774 1.00 96.50 322 ALA A C 1
ATOM 2149 O O . ALA A 1 322 ? 6.307 -0.991 10.923 1.00 96.50 322 ALA A O 1
ATOM 2150 N N . ALA A 1 323 ? 7.442 -0.576 9.031 1.00 95.62 323 ALA A N 1
ATOM 2151 C CA . ALA A 1 323 ? 8.131 0.627 9.512 1.00 95.62 323 ALA A CA 1
ATOM 2152 C C . ALA A 1 323 ? 7.447 1.967 9.158 1.00 95.62 323 ALA A C 1
ATOM 2154 O O . ALA A 1 323 ? 8.004 3.025 9.469 1.00 95.62 323 ALA A O 1
ATOM 2155 N N . ASN A 1 324 ? 6.277 1.958 8.504 1.00 95.06 324 ASN A N 1
ATOM 2156 C CA . ASN A 1 324 ? 5.635 3.184 8.018 1.00 95.06 324 ASN A CA 1
ATOM 2157 C C . ASN A 1 324 ? 5.141 4.016 9.186 1.00 95.06 324 ASN A C 1
ATOM 2159 O O . ASN A 1 324 ? 4.265 3.546 9.887 1.00 95.06 324 ASN A O 1
ATOM 2163 N N . THR A 1 325 ? 5.662 5.232 9.378 1.00 92.94 325 THR A N 1
ATOM 2164 C CA . THR A 1 325 ? 5.288 6.091 10.515 1.00 92.94 325 THR A CA 1
ATOM 2165 C C . THR A 1 325 ? 4.278 7.164 10.120 1.00 92.94 325 THR A C 1
ATOM 2167 O O . THR A 1 325 ? 3.292 7.356 10.838 1.00 92.94 325 THR A O 1
ATOM 2170 N N . THR A 1 326 ? 4.507 7.850 8.990 1.00 92.69 326 THR A N 1
ATOM 2171 C CA . THR A 1 326 ? 3.690 8.990 8.519 1.00 92.69 326 THR A CA 1
ATOM 2172 C C . THR A 1 326 ? 3.370 8.980 7.017 1.00 92.69 326 THR A C 1
ATOM 2174 O O . THR A 1 326 ? 2.630 9.848 6.554 1.00 92.69 326 THR A O 1
ATOM 2177 N N . GLY A 1 327 ? 3.893 8.016 6.249 1.00 93.75 327 GLY A N 1
ATOM 2178 C CA . GLY A 1 327 ? 3.672 7.916 4.802 1.00 93.75 327 GLY A CA 1
ATOM 2179 C C . GLY A 1 327 ? 2.242 7.503 4.437 1.00 93.75 327 GLY A C 1
ATOM 2180 O O . GLY A 1 327 ? 1.782 6.431 4.834 1.00 93.75 327 GLY A O 1
ATOM 2181 N N . ASN A 1 328 ? 1.548 8.331 3.657 1.00 94.88 328 ASN A N 1
ATOM 2182 C CA . ASN A 1 328 ? 0.132 8.171 3.313 1.00 94.88 328 ASN A CA 1
ATOM 2183 C C . ASN A 1 328 ? -0.089 7.481 1.960 1.00 94.88 328 ASN A C 1
ATOM 2185 O O . ASN A 1 328 ? 0.766 7.521 1.069 1.00 94.88 328 ASN A O 1
ATOM 2189 N N . ASN A 1 329 ? -1.296 6.932 1.781 1.00 95.81 329 ASN A N 1
ATOM 2190 C CA . ASN A 1 329 ? -1.789 6.362 0.517 1.00 95.81 329 ASN A CA 1
ATOM 2191 C C . ASN A 1 329 ? -0.864 5.281 -0.074 1.00 95.81 329 ASN A C 1
ATOM 2193 O O . ASN A 1 329 ? -0.682 5.190 -1.288 1.00 95.81 329 ASN A O 1
ATOM 2197 N N . ASN A 1 330 ? -0.234 4.491 0.789 1.00 97.62 330 ASN A N 1
ATOM 2198 C CA . ASN A 1 330 ? 0.648 3.408 0.382 1.00 97.62 330 ASN A CA 1
ATOM 2199 C C . ASN A 1 330 ? -0.128 2.090 0.345 1.00 97.62 330 ASN A C 1
ATOM 2201 O O . ASN A 1 330 ? -0.869 1.774 1.274 1.00 97.62 330 ASN A O 1
ATOM 2205 N N . VAL A 1 331 ? 0.081 1.294 -0.696 1.00 98.31 331 VAL A N 1
ATOM 2206 C CA . VAL A 1 331 ? -0.492 -0.046 -0.839 1.00 98.31 331 VAL A CA 1
ATOM 2207 C C . VAL A 1 331 ? 0.648 -1.050 -0.839 1.00 98.31 331 VAL A C 1
ATOM 2209 O O . VAL A 1 331 ? 1.489 -1.003 -1.729 1.00 98.31 331 VAL A O 1
ATOM 2212 N N . ALA A 1 332 ? 0.667 -1.988 0.102 1.00 98.12 332 ALA A N 1
ATOM 2213 C CA . ALA A 1 332 ? 1.511 -3.168 0.044 1.00 98.12 332 ALA A CA 1
ATOM 2214 C C . ALA A 1 332 ? 0.730 -4.456 0.269 1.00 98.12 332 ALA A C 1
ATOM 2216 O O . ALA A 1 332 ? -0.045 -4.594 1.212 1.00 98.12 332 ALA A O 1
ATOM 2217 N N . SER A 1 333 ? 0.981 -5.429 -0.595 1.00 98.31 333 SER A N 1
ATOM 2218 C CA . SER A 1 333 ? 0.387 -6.755 -0.528 1.00 98.31 333 SER A CA 1
ATOM 2219 C C . SER A 1 333 ? 1.454 -7.806 -0.818 1.00 98.31 333 SER A C 1
ATOM 2221 O O . SER A 1 333 ? 1.881 -7.960 -1.961 1.00 98.31 333 SER A O 1
ATOM 2223 N N . GLY A 1 334 ? 1.876 -8.543 0.203 1.00 97.81 334 GLY A N 1
ATOM 2224 C CA . GLY A 1 334 ? 2.952 -9.531 0.151 1.00 97.81 334 GLY A CA 1
ATOM 2225 C C . GLY A 1 334 ? 3.741 -9.572 1.458 1.00 97.81 334 GLY A C 1
ATOM 2226 O O . GLY A 1 334 ? 3.709 -8.622 2.237 1.00 97.81 334 GLY A O 1
ATOM 2227 N N . ASP A 1 335 ? 4.460 -10.669 1.699 1.00 97.81 335 ASP A N 1
ATOM 2228 C CA . ASP A 1 335 ? 5.395 -10.741 2.826 1.00 97.81 335 ASP A CA 1
ATOM 2229 C C . ASP A 1 335 ? 6.476 -9.666 2.676 1.00 97.81 335 ASP A C 1
ATOM 2231 O O . ASP A 1 335 ? 7.100 -9.540 1.616 1.00 97.81 335 ASP A O 1
ATOM 2235 N N . SER A 1 336 ? 6.655 -8.867 3.728 1.00 97.69 336 SER A N 1
ATOM 2236 C CA . SER A 1 336 ? 7.648 -7.792 3.797 1.00 97.69 336 SER A CA 1
ATOM 2237 C C . SER A 1 336 ? 7.561 -6.761 2.654 1.00 97.69 336 SER A C 1
ATOM 2239 O O . SER A 1 336 ? 8.528 -6.050 2.370 1.00 97.69 336 SER A O 1
ATOM 2241 N N . ALA A 1 337 ? 6.416 -6.659 1.974 1.00 98.19 337 ALA A N 1
ATOM 2242 C CA . ALA A 1 337 ? 6.217 -5.668 0.927 1.00 98.19 337 ALA A CA 1
ATOM 2243 C C . ALA A 1 337 ? 6.251 -4.256 1.540 1.00 98.19 337 ALA A C 1
ATOM 2245 O O . ALA A 1 337 ? 5.557 -3.973 2.521 1.00 98.19 337 ALA A O 1
ATOM 2246 N N . LEU A 1 338 ? 7.087 -3.378 0.976 1.00 97.06 338 LEU A N 1
ATOM 2247 C CA . LEU A 1 338 ? 7.299 -2.003 1.447 1.00 97.06 338 LEU A CA 1
ATOM 2248 C C . LEU A 1 338 ? 7.697 -1.892 2.943 1.00 97.06 338 LEU A C 1
ATOM 2250 O O . LEU A 1 338 ? 7.410 -0.894 3.602 1.00 97.06 338 LEU A O 1
ATOM 2254 N N . ALA A 1 339 ? 8.345 -2.921 3.504 1.00 97.06 339 ALA A N 1
ATOM 2255 C CA . ALA A 1 339 ? 8.557 -3.052 4.950 1.00 97.06 339 ALA A CA 1
ATOM 2256 C C . ALA A 1 339 ? 9.387 -1.928 5.598 1.00 97.06 339 ALA A C 1
ATOM 2258 O O . ALA A 1 339 ? 9.154 -1.618 6.764 1.00 97.06 339 ALA A O 1
ATOM 2259 N N . ALA A 1 340 ? 10.339 -1.326 4.875 1.00 96.38 340 ALA A N 1
ATOM 2260 C CA . ALA A 1 340 ? 11.223 -0.283 5.404 1.00 96.38 340 ALA A CA 1
ATOM 2261 C C . ALA A 1 340 ? 10.712 1.157 5.206 1.00 96.38 340 ALA A C 1
ATOM 2263 O O . ALA A 1 340 ? 11.401 2.095 5.618 1.00 96.38 340 ALA A O 1
ATOM 2264 N N . ASN A 1 341 ? 9.542 1.354 4.581 1.00 95.81 341 ASN A N 1
ATOM 2265 C CA . ASN A 1 341 ? 9.042 2.699 4.284 1.00 95.81 341 ASN A CA 1
ATOM 2266 C C . ASN A 1 341 ? 8.755 3.423 5.580 1.00 95.81 341 ASN A C 1
ATOM 2268 O O . ASN A 1 341 ? 8.064 2.862 6.410 1.00 95.81 341 ASN A O 1
ATOM 2272 N N . THR A 1 342 ? 9.263 4.640 5.753 1.00 94.25 342 THR A N 1
ATOM 2273 C CA . THR A 1 342 ? 9.024 5.454 6.948 1.00 94.25 342 THR A CA 1
ATOM 2274 C C . THR A 1 342 ? 8.096 6.620 6.632 1.00 94.25 342 THR A C 1
ATOM 2276 O O . THR A 1 342 ? 7.089 6.795 7.318 1.00 94.25 342 THR A O 1
ATOM 2279 N N . THR A 1 343 ? 8.399 7.387 5.577 1.00 94.50 343 THR A N 1
ATOM 2280 C CA . THR A 1 343 ? 7.666 8.621 5.226 1.00 94.50 343 THR A CA 1
ATOM 2281 C C . THR A 1 343 ? 7.254 8.726 3.758 1.00 94.50 343 THR A C 1
ATOM 2283 O O . THR A 1 343 ? 6.571 9.686 3.405 1.00 94.50 343 THR A O 1
ATOM 2286 N N . GLY A 1 344 ? 7.678 7.794 2.896 1.00 94.88 344 GLY A N 1
ATOM 2287 C CA . GLY A 1 344 ? 7.321 7.810 1.475 1.00 94.88 344 GLY A CA 1
ATOM 2288 C C . GLY A 1 344 ? 5.813 7.648 1.269 1.00 94.88 344 GLY A C 1
ATOM 2289 O O . GLY A 1 344 ? 5.166 6.935 2.034 1.00 94.88 344 GLY A O 1
ATOM 2290 N N . ASN A 1 345 ? 5.254 8.296 0.252 1.00 96.25 345 ASN A N 1
ATOM 2291 C CA . ASN A 1 345 ? 3.824 8.379 -0.042 1.00 96.25 345 ASN A CA 1
ATOM 2292 C C . ASN A 1 345 ? 3.492 7.822 -1.428 1.00 96.25 345 ASN A C 1
ATOM 2294 O O . ASN A 1 345 ? 4.299 7.879 -2.358 1.00 96.25 345 ASN A O 1
ATOM 2298 N N . ASN A 1 346 ? 2.237 7.404 -1.603 1.00 96.69 346 ASN A N 1
ATOM 2299 C CA . ASN A 1 346 ? 1.679 6.986 -2.893 1.00 96.69 346 ASN A CA 1
ATOM 2300 C C . ASN A 1 346 ? 2.464 5.839 -3.561 1.00 96.69 346 ASN A C 1
ATOM 2302 O O . ASN A 1 346 ? 2.551 5.769 -4.787 1.00 96.69 346 ASN A O 1
ATOM 2306 N N . ASN A 1 347 ? 3.058 4.946 -2.769 1.00 97.94 347 ASN A N 1
ATOM 2307 C CA . ASN A 1 347 ? 3.758 3.773 -3.279 1.00 97.94 347 ASN A CA 1
ATOM 2308 C C . ASN A 1 347 ? 2.808 2.574 -3.380 1.00 97.94 347 ASN A C 1
ATOM 2310 O O . ASN A 1 347 ? 2.006 2.327 -2.483 1.00 97.94 347 ASN A O 1
ATOM 2314 N N . THR A 1 348 ? 2.928 1.794 -4.450 1.00 98.44 348 THR A N 1
ATOM 2315 C CA . THR A 1 348 ? 2.195 0.539 -4.655 1.00 98.44 348 THR A CA 1
ATOM 2316 C C . THR A 1 348 ? 3.185 -0.616 -4.751 1.00 98.44 348 THR A C 1
ATOM 2318 O O . THR A 1 348 ? 4.004 -0.637 -5.660 1.00 98.44 348 THR A O 1
ATOM 2321 N N . ALA A 1 349 ? 3.105 -1.592 -3.852 1.00 98.25 349 ALA A N 1
ATOM 2322 C CA . ALA A 1 349 ? 3.961 -2.771 -3.789 1.00 98.25 349 ALA A CA 1
ATOM 2323 C C . ALA A 1 349 ? 3.109 -4.051 -3.749 1.00 98.25 349 ALA A C 1
ATOM 2325 O O . AL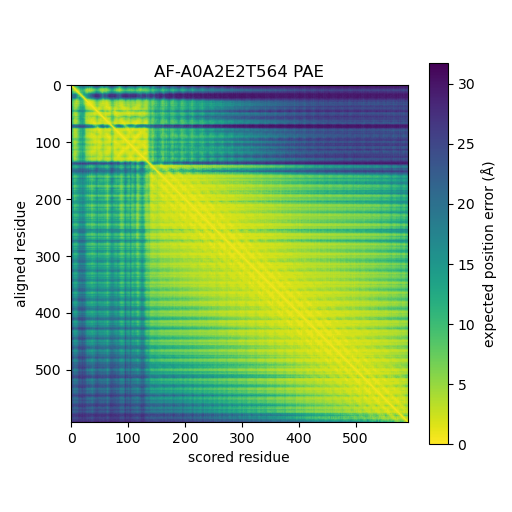A A 1 349 ? 2.405 -4.322 -2.784 1.00 98.25 349 ALA A O 1
ATOM 2326 N N . TYR A 1 350 ? 3.167 -4.878 -4.785 1.00 98.31 350 TYR A N 1
ATOM 2327 C CA . TYR A 1 350 ? 2.438 -6.143 -4.847 1.00 98.31 350 TYR A CA 1
ATOM 2328 C C . TYR A 1 350 ? 3.406 -7.293 -5.121 1.00 98.31 350 TYR A C 1
ATOM 2330 O O . TYR A 1 350 ? 3.912 -7.431 -6.232 1.00 98.31 350 TYR A O 1
ATOM 2338 N N . GLY A 1 351 ? 3.654 -8.140 -4.126 1.00 97.81 351 GLY A N 1
ATOM 2339 C CA . GLY A 1 351 ? 4.562 -9.282 -4.205 1.00 97.81 351 GLY A CA 1
ATOM 2340 C C . GLY A 1 351 ? 5.459 -9.420 -2.976 1.00 97.81 351 GLY A C 1
ATOM 2341 O O . GLY A 1 351 ? 5.700 -8.460 -2.251 1.00 97.81 351 GLY A O 1
ATOM 2342 N N . ASP A 1 352 ? 5.976 -10.630 -2.761 1.00 98.00 352 ASP A N 1
ATOM 2343 C CA . ASP A 1 352 ? 6.999 -10.920 -1.747 1.00 98.00 352 ASP A CA 1
ATOM 2344 C C . ASP A 1 352 ? 8.213 -9.995 -1.933 1.00 98.00 352 ASP A C 1
ATOM 2346 O O . ASP A 1 352 ? 8.814 -9.970 -3.015 1.00 98.00 352 ASP A O 1
ATOM 2350 N N . LYS A 1 353 ? 8.529 -9.215 -0.891 1.00 97.62 353 LYS A N 1
ATOM 2351 C CA . LYS A 1 353 ? 9.625 -8.231 -0.847 1.00 97.62 353 LYS A CA 1
ATOM 2352 C C . LYS A 1 353 ? 9.597 -7.164 -1.946 1.00 97.62 353 LYS A C 1
ATOM 2354 O O . LYS A 1 353 ? 10.623 -6.542 -2.221 1.00 97.62 353 LYS A O 1
ATOM 2359 N N . ALA A 1 354 ? 8.445 -6.920 -2.571 1.00 98.19 354 ALA A N 1
ATOM 2360 C CA . ALA A 1 354 ? 8.301 -5.798 -3.490 1.00 98.19 354 ALA A CA 1
ATOM 2361 C C . ALA A 1 354 ? 8.584 -4.487 -2.739 1.00 98.19 354 ALA A C 1
ATOM 2363 O O . ALA A 1 354 ? 8.006 -4.242 -1.676 1.00 98.19 354 ALA A O 1
ATOM 2364 N N . LEU A 1 355 ? 9.481 -3.657 -3.281 1.00 97.12 355 LEU A N 1
ATOM 2365 C CA . LEU A 1 355 ? 9.812 -2.335 -2.740 1.00 97.12 355 LEU A CA 1
ATOM 2366 C C . LEU A 1 355 ? 10.320 -2.347 -1.275 1.00 97.12 355 LEU A C 1
ATOM 2368 O O . LEU A 1 355 ? 10.166 -1.368 -0.548 1.00 97.12 355 LEU A O 1
ATOM 2372 N N . THR A 1 356 ? 10.897 -3.466 -0.812 1.00 97.25 356 THR A N 1
ATOM 2373 C CA . THR A 1 356 ? 11.157 -3.715 0.620 1.00 97.25 356 THR A CA 1
ATOM 2374 C C . THR A 1 356 ? 12.116 -2.726 1.287 1.00 97.25 356 THR A C 1
ATOM 2376 O O . THR A 1 356 ? 11.981 -2.520 2.492 1.00 97.25 356 THR A O 1
ATOM 2379 N N . ALA A 1 357 ? 13.077 -2.149 0.556 1.00 96.00 357 ALA A N 1
ATOM 2380 C CA . ALA A 1 357 ? 14.089 -1.240 1.102 1.00 96.00 357 ALA A CA 1
ATOM 2381 C C . ALA A 1 357 ? 13.719 0.252 1.005 1.00 96.00 357 ALA A C 1
ATOM 2383 O O . ALA A 1 357 ? 14.514 1.095 1.430 1.00 96.00 357 ALA A O 1
ATOM 2384 N N . ASN A 1 358 ? 12.543 0.588 0.463 1.00 95.06 358 ASN A N 1
ATOM 2385 C CA . ASN A 1 358 ? 12.128 1.979 0.276 1.00 95.06 358 ASN A CA 1
ATOM 2386 C C . ASN A 1 358 ? 12.003 2.652 1.626 1.00 95.06 358 ASN A C 1
ATOM 2388 O O . ASN A 1 358 ? 11.307 2.115 2.472 1.00 95.06 358 ASN A O 1
ATOM 2392 N N . THR A 1 359 ? 12.644 3.800 1.833 1.00 94.00 359 THR A N 1
ATOM 2393 C CA . THR A 1 359 ? 12.567 4.523 3.109 1.00 94.00 359 THR A CA 1
ATOM 2394 C C . THR A 1 359 ? 11.713 5.775 2.970 1.00 94.00 359 THR A C 1
ATOM 2396 O O . THR A 1 359 ? 10.741 5.947 3.705 1.00 94.00 359 THR A O 1
ATOM 2399 N N . THR A 1 360 ? 12.035 6.637 2.005 1.00 94.56 360 THR A N 1
ATOM 2400 C CA . THR A 1 360 ? 11.400 7.958 1.862 1.00 94.56 360 THR A CA 1
ATOM 2401 C C . THR A 1 360 ? 10.917 8.268 0.452 1.00 94.56 360 THR A C 1
ATOM 2403 O O . THR A 1 360 ? 10.435 9.373 0.228 1.00 94.56 360 THR A O 1
ATOM 2406 N N . ALA A 1 361 ? 11.094 7.363 -0.511 1.00 94.44 361 ALA A N 1
ATOM 2407 C CA . ALA A 1 361 ? 10.737 7.658 -1.892 1.00 94.44 361 ALA A CA 1
ATOM 2408 C C . ALA A 1 361 ? 9.222 7.617 -2.115 1.00 94.44 361 ALA A C 1
ATOM 2410 O O . ALA A 1 361 ? 8.519 6.808 -1.501 1.00 94.44 361 ALA A O 1
ATOM 2411 N N . ASP A 1 362 ? 8.754 8.454 -3.038 1.00 96.19 362 ASP A N 1
ATOM 2412 C CA . ASP A 1 362 ? 7.342 8.621 -3.366 1.00 96.19 362 ASP A CA 1
ATOM 2413 C C . ASP A 1 362 ? 7.004 8.053 -4.752 1.00 96.19 362 ASP A C 1
ATOM 2415 O O . ASP A 1 362 ? 7.833 8.021 -5.667 1.00 96.19 362 ASP A O 1
ATOM 2419 N N . SER A 1 363 ? 5.724 7.726 -4.944 1.00 96.69 363 SER A N 1
ATOM 2420 C CA . SER A 1 363 ? 5.121 7.462 -6.260 1.00 96.69 363 SER A CA 1
ATOM 2421 C C . SER A 1 363 ? 5.754 6.305 -7.045 1.00 96.69 363 SER A C 1
ATOM 2423 O O . SER A 1 363 ? 5.796 6.339 -8.275 1.00 96.69 363 SER A O 1
ATOM 2425 N N . ASN A 1 364 ? 6.242 5.270 -6.358 1.00 98.00 364 ASN A N 1
ATOM 2426 C CA . ASN A 1 364 ? 6.750 4.065 -7.009 1.00 98.00 364 ASN A CA 1
ATOM 2427 C C . ASN A 1 364 ? 5.665 2.991 -7.144 1.00 98.00 364 ASN A C 1
ATOM 2429 O O . ASN A 1 364 ? 4.874 2.761 -6.232 1.00 98.00 364 ASN A O 1
ATOM 2433 N N . THR A 1 365 ? 5.666 2.274 -8.264 1.00 98.44 365 THR A N 1
ATOM 2434 C CA . THR A 1 365 ? 4.842 1.081 -8.493 1.00 98.44 365 THR A CA 1
ATOM 2435 C C . THR A 1 365 ? 5.751 -0.128 -8.664 1.00 98.44 365 THR A C 1
ATOM 2437 O O . THR A 1 365 ? 6.557 -0.155 -9.583 1.00 98.44 365 THR A O 1
ATOM 2440 N N . ALA A 1 366 ? 5.616 -1.140 -7.815 1.00 98.31 366 ALA A N 1
ATOM 2441 C CA . ALA A 1 366 ? 6.362 -2.390 -7.846 1.00 98.31 366 ALA A CA 1
ATOM 2442 C C . ALA A 1 366 ? 5.384 -3.572 -7.820 1.00 98.31 366 ALA A C 1
ATOM 2444 O O . ALA A 1 366 ? 4.701 -3.796 -6.826 1.00 98.31 366 ALA A O 1
ATOM 2445 N N . VAL A 1 367 ? 5.302 -4.342 -8.902 1.00 98.56 367 VAL A N 1
ATOM 2446 C CA . VAL A 1 367 ? 4.379 -5.477 -9.033 1.00 98.56 367 VAL A CA 1
ATOM 2447 C C . VAL A 1 367 ? 5.152 -6.710 -9.479 1.00 98.56 367 VAL A C 1
ATOM 2449 O O . VAL A 1 367 ? 5.509 -6.857 -10.643 1.00 98.56 367 VAL A O 1
ATOM 2452 N N . GLY A 1 368 ? 5.388 -7.626 -8.551 1.00 97.81 368 GLY A N 1
ATOM 2453 C CA . GLY A 1 368 ? 6.161 -8.844 -8.740 1.00 97.81 368 GLY A CA 1
ATOM 2454 C C . GLY A 1 368 ? 7.047 -9.127 -7.531 1.00 97.81 368 GLY A C 1
ATOM 2455 O O . GLY A 1 368 ? 7.394 -8.232 -6.764 1.00 97.81 368 GLY A O 1
ATOM 2456 N N . LYS A 1 369 ? 7.431 -10.395 -7.359 1.00 98.00 369 LYS A N 1
ATOM 2457 C CA . LYS A 1 369 ? 8.406 -10.776 -6.331 1.00 98.00 369 LYS A CA 1
ATOM 2458 C C . LYS A 1 369 ? 9.729 -10.043 -6.573 1.00 98.00 369 LYS A C 1
ATOM 2460 O O . LYS A 1 369 ? 10.226 -10.080 -7.702 1.00 98.00 369 LYS A O 1
ATOM 2465 N N . SER A 1 370 ? 10.285 -9.448 -5.515 1.00 97.56 370 SER A N 1
ATOM 2466 C CA . SER A 1 370 ? 11.549 -8.696 -5.553 1.00 97.56 370 SER A CA 1
ATOM 2467 C C . SER A 1 370 ? 11.583 -7.621 -6.648 1.00 97.56 370 SER A C 1
ATOM 2469 O O . SER A 1 370 ? 12.626 -7.314 -7.212 1.00 97.56 370 SER A O 1
ATOM 2471 N N . SER A 1 371 ? 10.423 -7.064 -7.005 1.00 97.94 371 SER A N 1
ATOM 2472 C CA . SER A 1 371 ? 10.368 -5.914 -7.900 1.00 97.94 371 SER A CA 1
ATOM 2473 C C . SER A 1 371 ? 10.792 -4.669 -7.126 1.00 97.94 371 SER A C 1
ATOM 2475 O O . SER A 1 371 ? 10.208 -4.380 -6.077 1.00 97.94 371 SER A O 1
ATOM 2477 N N . LEU A 1 372 ? 11.755 -3.917 -7.666 1.00 97.00 372 LEU A N 1
ATOM 2478 C CA . LEU A 1 372 ? 12.233 -2.649 -7.103 1.00 97.00 372 LEU A CA 1
ATOM 2479 C C . LEU A 1 372 ? 12.708 -2.762 -5.633 1.00 97.00 372 LEU A C 1
ATOM 2481 O O . LEU A 1 372 ? 12.557 -1.833 -4.844 1.00 97.00 372 LEU A O 1
ATOM 2485 N N . ASP A 1 373 ? 13.233 -3.923 -5.233 1.00 96.69 373 ASP A N 1
ATOM 2486 C CA . ASP A 1 373 ? 13.442 -4.297 -3.832 1.00 96.69 373 ASP A CA 1
ATOM 2487 C C . ASP A 1 373 ? 14.605 -3.568 -3.145 1.00 96.69 373 ASP A C 1
ATOM 2489 O O . ASP A 1 373 ? 14.532 -3.354 -1.934 1.00 96.69 373 ASP A O 1
ATOM 2493 N N . ALA A 1 374 ? 15.622 -3.119 -3.888 1.00 95.56 374 ALA A N 1
ATOM 2494 C CA . ALA A 1 374 ? 16.726 -2.318 -3.350 1.00 95.56 374 ALA A CA 1
ATOM 2495 C C . ALA A 1 374 ? 16.480 -0.794 -3.341 1.00 95.56 374 ALA A C 1
ATOM 2497 O O . ALA A 1 374 ? 17.355 -0.052 -2.880 1.00 95.56 374 ALA A O 1
ATOM 2498 N N . ASN A 1 375 ? 15.330 -0.311 -3.832 1.00 95.44 375 ASN A N 1
ATOM 2499 C CA . ASN A 1 375 ? 15.070 1.128 -3.952 1.00 95.44 375 ASN A CA 1
ATOM 2500 C C . ASN A 1 375 ? 14.984 1.767 -2.581 1.00 95.44 375 ASN A C 1
ATOM 2502 O O . ASN A 1 375 ? 14.168 1.334 -1.784 1.00 95.44 375 ASN A O 1
ATOM 2506 N N . THR A 1 376 ? 15.794 2.791 -2.313 1.00 93.06 376 THR A N 1
ATOM 2507 C CA . THR A 1 376 ? 15.788 3.502 -1.029 1.00 93.06 376 THR A CA 1
ATOM 2508 C C . THR A 1 376 ? 15.128 4.870 -1.159 1.00 93.06 376 THR A C 1
ATOM 2510 O O . THR A 1 376 ? 14.216 5.178 -0.388 1.00 93.06 376 THR A O 1
ATOM 2513 N N . THR A 1 377 ? 15.547 5.671 -2.148 1.00 93.44 377 THR A N 1
ATOM 2514 C CA . THR A 1 377 ? 15.082 7.060 -2.334 1.00 93.44 377 THR A CA 1
ATOM 2515 C C . THR A 1 377 ? 14.628 7.403 -3.753 1.00 93.44 377 THR A C 1
ATOM 2517 O O . THR A 1 377 ? 14.152 8.515 -3.954 1.00 93.44 377 THR A O 1
ATOM 2520 N N . GLY A 1 378 ? 14.771 6.497 -4.727 1.00 94.62 378 GLY A N 1
ATOM 2521 C CA . GLY A 1 378 ? 14.371 6.753 -6.114 1.00 94.62 378 GLY A CA 1
ATOM 2522 C C . GLY A 1 378 ? 12.852 6.869 -6.263 1.00 94.62 378 GLY A C 1
ATOM 2523 O O . GLY A 1 378 ? 12.124 5.991 -5.795 1.00 94.62 378 GLY A O 1
ATOM 2524 N N . ALA A 1 379 ? 12.363 7.933 -6.891 1.00 96.12 379 ALA A N 1
ATOM 2525 C CA . ALA A 1 379 ? 10.946 8.272 -7.005 1.00 96.12 379 ALA A CA 1
ATOM 2526 C C . ALA A 1 379 ? 10.396 8.081 -8.428 1.00 96.12 379 ALA A C 1
ATOM 2528 O O . ALA A 1 379 ? 11.119 8.140 -9.424 1.00 96.12 379 ALA A O 1
ATOM 2529 N N . GLY A 1 380 ? 9.081 7.876 -8.533 1.00 96.06 380 GLY A N 1
ATOM 2530 C CA . GLY A 1 380 ? 8.394 7.828 -9.829 1.00 96.06 380 GLY A CA 1
ATOM 2531 C C . GLY A 1 380 ? 8.742 6.615 -10.699 1.00 96.06 380 GLY A C 1
ATOM 2532 O O . GLY A 1 380 ? 8.567 6.664 -11.917 1.00 96.06 380 GLY A O 1
ATOM 2533 N N . ASN A 1 381 ? 9.248 5.525 -10.117 1.00 98.06 381 ASN A N 1
ATOM 2534 C CA . ASN A 1 381 ? 9.595 4.322 -10.867 1.00 98.06 381 ASN A CA 1
ATOM 2535 C C . ASN A 1 381 ? 8.395 3.375 -11.008 1.00 98.06 381 ASN A C 1
ATOM 2537 O O . ASN A 1 381 ? 7.633 3.156 -10.069 1.00 98.06 381 ASN A O 1
ATOM 2541 N N . THR A 1 382 ? 8.259 2.744 -12.171 1.00 98.50 382 THR A N 1
ATOM 2542 C CA . THR A 1 382 ? 7.294 1.672 -12.437 1.00 98.50 382 THR A CA 1
ATOM 2543 C C . THR A 1 382 ? 8.044 0.386 -12.748 1.00 98.50 382 THR A C 1
ATOM 2545 O O . THR A 1 382 ? 8.722 0.302 -13.762 1.00 98.50 382 THR A O 1
ATOM 2548 N N . ALA A 1 383 ? 7.901 -0.633 -11.913 1.00 98.25 383 ALA A N 1
ATOM 2549 C CA . ALA A 1 383 ? 8.511 -1.944 -12.055 1.00 98.25 383 ALA A CA 1
ATOM 2550 C C . ALA A 1 383 ? 7.417 -3.023 -12.004 1.00 98.25 383 ALA A C 1
ATOM 2552 O O . ALA A 1 383 ? 6.706 -3.159 -11.011 1.00 98.25 383 ALA A O 1
ATOM 2553 N N . VAL A 1 384 ? 7.235 -3.762 -13.095 1.00 98.62 384 VAL A N 1
ATOM 2554 C CA . VAL A 1 384 ? 6.205 -4.797 -13.237 1.00 98.62 384 VAL A CA 1
ATOM 2555 C C . VAL A 1 384 ? 6.842 -6.065 -13.793 1.00 98.62 384 VAL A C 1
ATOM 2557 O O . VAL A 1 384 ? 7.102 -6.187 -14.989 1.00 98.62 384 VAL A O 1
ATOM 2560 N N . GLY A 1 385 ? 7.074 -7.039 -12.927 1.00 97.94 385 GLY A N 1
ATOM 2561 C CA . GLY A 1 385 ? 7.754 -8.285 -13.239 1.00 97.94 385 GLY A CA 1
ATOM 2562 C C . GLY A 1 385 ? 8.516 -8.818 -12.034 1.00 97.94 385 GLY A C 1
ATOM 2563 O O . GLY A 1 385 ? 8.804 -8.110 -11.075 1.00 97.94 385 GLY A O 1
ATOM 2564 N N . ARG A 1 386 ? 8.863 -10.104 -12.066 1.00 98.12 386 ARG A N 1
ATOM 2565 C CA . ARG A 1 386 ? 9.806 -10.645 -11.082 1.00 98.12 386 ARG A CA 1
ATOM 2566 C C . ARG A 1 386 ? 11.191 -10.045 -11.340 1.00 98.12 386 ARG A C 1
ATOM 2568 O O . ARG A 1 386 ? 11.641 -10.067 -12.490 1.00 98.12 386 ARG A O 1
ATOM 2575 N N . ASP A 1 387 ? 11.839 -9.562 -10.283 1.00 97.88 387 ASP A N 1
ATOM 2576 C CA . ASP A 1 387 ? 13.184 -8.966 -10.301 1.00 97.88 387 ASP A CA 1
ATOM 2577 C C . ASP A 1 387 ? 13.317 -7.727 -11.222 1.00 97.88 387 ASP A C 1
ATOM 2579 O O . ASP A 1 387 ? 14.427 -7.326 -11.580 1.00 97.88 387 ASP A O 1
ATOM 2583 N N . SER A 1 388 ? 12.202 -7.120 -11.660 1.00 97.94 388 SER A N 1
ATOM 2584 C CA . SER A 1 388 ? 12.254 -5.896 -12.466 1.00 97.94 388 SER A CA 1
ATOM 2585 C C . SER A 1 388 ? 12.772 -4.741 -11.623 1.00 97.94 388 SER A C 1
ATOM 2587 O O . SER A 1 388 ? 12.269 -4.506 -10.522 1.00 97.94 388 SER A O 1
ATOM 2589 N N . LEU A 1 389 ? 13.758 -4.017 -12.155 1.00 96.75 389 LEU A N 1
ATOM 2590 C CA . LEU A 1 389 ? 14.370 -2.854 -11.511 1.00 96.75 389 LEU A CA 1
ATOM 2591 C C . LEU A 1 389 ? 14.947 -3.146 -10.102 1.00 96.75 389 LEU A C 1
ATOM 2593 O O . LEU A 1 389 ? 15.056 -2.244 -9.278 1.00 96.75 389 LEU A O 1
ATOM 2597 N N . GLY A 1 390 ? 15.302 -4.407 -9.814 1.00 94.25 390 GLY A N 1
ATOM 2598 C CA . GLY A 1 390 ? 15.638 -4.879 -8.462 1.00 94.25 390 GLY A CA 1
ATOM 2599 C C . GLY A 1 390 ? 16.856 -4.210 -7.816 1.00 94.25 390 GLY A C 1
ATOM 2600 O O . GLY A 1 390 ? 16.843 -3.937 -6.624 1.00 94.25 390 GLY A O 1
ATOM 2601 N N . ALA A 1 391 ? 17.893 -3.861 -8.585 1.00 94.25 391 ALA A N 1
ATOM 2602 C CA . ALA A 1 391 ? 19.089 -3.206 -8.042 1.00 94.25 391 ALA A CA 1
ATOM 2603 C C . ALA A 1 391 ? 18.985 -1.673 -7.906 1.00 94.25 391 ALA A C 1
ATOM 2605 O O . ALA A 1 391 ? 19.961 -1.045 -7.483 1.00 94.25 391 ALA A O 1
ATOM 2606 N N . ASN A 1 392 ? 17.851 -1.062 -8.275 1.00 93.44 392 ASN A N 1
ATOM 2607 C CA . ASN A 1 392 ? 17.706 0.396 -8.280 1.00 93.44 392 ASN A CA 1
ATOM 2608 C C . ASN A 1 392 ? 17.823 0.920 -6.865 1.00 93.44 392 ASN A C 1
ATOM 2610 O O . ASN A 1 392 ? 17.066 0.470 -6.022 1.00 93.44 392 ASN A O 1
ATOM 2614 N N . THR A 1 393 ? 18.733 1.853 -6.596 1.00 92.19 393 THR A N 1
ATOM 2615 C CA . THR A 1 393 ? 18.895 2.412 -5.248 1.00 92.19 393 THR A CA 1
ATOM 2616 C C . THR A 1 393 ? 18.314 3.816 -5.162 1.00 92.19 393 THR A C 1
ATOM 2618 O O . THR A 1 393 ? 17.504 4.092 -4.277 1.00 92.19 393 THR A O 1
ATOM 2621 N N . THR A 1 394 ? 18.691 4.700 -6.090 1.00 93.81 394 THR A N 1
ATOM 2622 C CA . THR A 1 394 ? 18.338 6.130 -6.028 1.00 93.81 394 THR A CA 1
ATOM 2623 C C . THR A 1 394 ? 17.863 6.716 -7.354 1.00 93.81 394 THR A C 1
ATOM 2625 O O . THR A 1 394 ? 17.749 7.933 -7.449 1.00 93.81 394 THR A O 1
ATOM 2628 N N . ALA A 1 395 ? 17.682 5.909 -8.401 1.00 94.12 395 ALA A N 1
ATOM 2629 C CA . ALA A 1 395 ? 17.310 6.443 -9.706 1.00 94.12 395 ALA A CA 1
ATOM 2630 C C . ALA A 1 395 ? 15.806 6.718 -9.808 1.00 94.12 395 ALA A C 1
ATOM 2632 O O . ALA A 1 395 ? 15.004 5.959 -9.257 1.00 94.12 395 ALA A O 1
ATOM 2633 N N . ASP A 1 396 ? 15.456 7.752 -10.572 1.00 96.31 396 ASP A N 1
ATOM 2634 C CA . ASP A 1 396 ? 14.087 8.242 -10.732 1.00 96.31 396 ASP A CA 1
ATOM 2635 C C . ASP A 1 396 ? 13.520 7.937 -12.128 1.00 96.31 396 ASP A C 1
ATOM 2637 O O . ASP A 1 396 ? 14.261 7.780 -13.105 1.00 96.31 396 ASP A O 1
ATOM 2641 N N . ASN A 1 397 ? 12.189 7.928 -12.226 1.00 96.69 397 ASN A N 1
ATOM 2642 C CA . ASN A 1 397 ? 11.428 7.934 -13.484 1.00 96.69 397 ASN A CA 1
ATOM 2643 C C . ASN A 1 397 ? 11.734 6.778 -14.455 1.00 96.69 397 ASN A C 1
ATOM 2645 O O . ASN A 1 397 ? 11.628 6.934 -15.675 1.00 96.69 397 ASN A O 1
ATOM 2649 N N . ASN A 1 398 ? 12.097 5.599 -13.949 1.00 97.94 398 ASN A N 1
ATOM 2650 C CA . ASN A 1 398 ? 12.295 4.425 -14.795 1.00 97.94 398 ASN A CA 1
ATOM 2651 C C . ASN A 1 398 ? 11.007 3.612 -14.947 1.00 97.94 398 ASN A C 1
ATOM 2653 O O . ASN A 1 398 ? 10.273 3.390 -13.988 1.00 97.94 398 ASN A O 1
ATOM 2657 N N . THR A 1 399 ? 10.761 3.090 -16.145 1.00 98.50 399 THR A N 1
ATOM 2658 C CA . THR A 1 399 ? 9.703 2.111 -16.422 1.00 98.50 399 THR A CA 1
ATOM 2659 C C . THR A 1 399 ? 10.336 0.780 -16.810 1.00 98.50 399 THR A C 1
ATOM 2661 O O . THR A 1 399 ? 10.997 0.699 -17.835 1.00 98.50 399 THR A O 1
ATOM 2664 N N . ALA A 1 400 ? 10.119 -0.274 -16.030 1.00 98.25 400 ALA A N 1
ATOM 2665 C CA . ALA A 1 400 ? 10.618 -1.624 -16.250 1.00 98.25 400 ALA A CA 1
ATOM 2666 C C . ALA A 1 400 ? 9.456 -2.628 -16.218 1.00 98.25 400 ALA A C 1
ATOM 2668 O O . ALA A 1 400 ? 8.895 -2.910 -15.166 1.00 98.25 400 ALA A O 1
ATOM 2669 N N . VAL A 1 401 ? 9.084 -3.191 -17.366 1.00 98.69 401 VAL A N 1
ATOM 2670 C CA . VAL A 1 401 ? 7.966 -4.135 -17.495 1.00 98.69 401 VAL A CA 1
ATOM 2671 C C . VAL A 1 401 ? 8.460 -5.429 -18.133 1.00 98.69 401 VAL A C 1
ATOM 2673 O O . VAL A 1 401 ? 8.744 -5.480 -19.327 1.00 98.69 401 VAL A O 1
ATOM 2676 N N . GLY A 1 402 ? 8.544 -6.500 -17.351 1.00 98.12 402 GLY A N 1
ATOM 2677 C CA . GLY A 1 402 ? 9.009 -7.814 -17.784 1.00 98.12 402 GLY A CA 1
ATOM 2678 C C . GLY A 1 402 ? 9.910 -8.490 -16.754 1.00 98.12 402 GLY A C 1
ATOM 2679 O O . GLY A 1 402 ? 10.412 -7.867 -15.824 1.00 98.12 402 GLY A O 1
ATOM 2680 N N . TYR A 1 403 ? 10.132 -9.794 -16.927 1.00 98.12 403 TYR A N 1
ATOM 2681 C CA . TYR A 1 403 ? 11.074 -10.534 -16.087 1.00 98.12 403 TYR A CA 1
ATOM 2682 C C . TYR A 1 403 ? 12.491 -9.957 -16.220 1.00 98.12 403 TYR A C 1
ATOM 2684 O O . TYR A 1 403 ? 13.008 -9.900 -17.341 1.00 98.12 403 TYR A O 1
ATOM 2692 N N . ALA A 1 404 ? 13.079 -9.552 -15.086 1.00 97.62 404 ALA A N 1
ATOM 2693 C CA . ALA A 1 404 ? 14.415 -8.959 -14.985 1.00 97.62 404 ALA A CA 1
ATOM 2694 C C . ALA A 1 404 ? 14.657 -7.772 -15.945 1.00 97.62 404 ALA A C 1
ATOM 2696 O O . ALA A 1 404 ? 15.779 -7.527 -16.389 1.00 97.62 404 ALA A O 1
ATOM 2697 N N . ALA A 1 405 ? 13.601 -7.030 -16.298 1.00 98.25 405 ALA A N 1
ATOM 2698 C CA . ALA A 1 405 ? 13.749 -5.780 -17.034 1.00 98.25 405 ALA A CA 1
ATOM 2699 C C . ALA A 1 405 ? 14.504 -4.767 -16.158 1.00 98.25 405 ALA A C 1
ATOM 2701 O O . ALA A 1 405 ? 14.129 -4.553 -15.003 1.00 98.25 405 ALA A O 1
ATOM 2702 N N . LEU A 1 406 ? 15.559 -4.158 -16.707 1.00 96.88 406 LEU A N 1
ATOM 2703 C CA . LEU A 1 406 ? 16.358 -3.116 -16.052 1.00 96.88 406 LEU A CA 1
ATOM 2704 C C . LEU A 1 406 ? 16.931 -3.539 -14.674 1.00 96.88 406 LEU A C 1
ATOM 2706 O O . LEU A 1 406 ? 17.115 -2.718 -13.779 1.00 96.88 406 LEU A O 1
ATOM 2710 N N . SER A 1 407 ? 17.193 -4.839 -14.483 1.00 96.75 407 SER A N 1
ATOM 2711 C CA . SER A 1 407 ? 17.477 -5.446 -13.172 1.00 96.75 407 SER A CA 1
ATOM 2712 C C . SER A 1 407 ? 18.768 -4.981 -12.494 1.00 96.75 407 SER A C 1
ATOM 2714 O O . SER A 1 407 ? 18.843 -5.036 -11.271 1.00 96.75 407 SER A O 1
ATOM 2716 N N . ALA A 1 408 ? 19.779 -4.555 -13.259 1.00 95.00 408 ALA A N 1
ATOM 2717 C CA . ALA A 1 408 ? 21.069 -4.100 -12.730 1.00 95.00 408 ALA A CA 1
ATOM 2718 C C . ALA A 1 408 ? 21.169 -2.574 -12.551 1.00 95.00 408 ALA A C 1
ATOM 2720 O O . ALA A 1 408 ? 22.235 -2.083 -12.173 1.00 95.00 408 ALA A O 1
ATOM 2721 N N . ASN A 1 409 ? 20.092 -1.829 -12.826 1.00 93.19 409 ASN A N 1
ATOM 2722 C CA . ASN A 1 409 ? 20.112 -0.372 -12.739 1.00 93.19 409 ASN A CA 1
ATOM 2723 C C . ASN A 1 409 ? 20.370 0.064 -11.312 1.00 93.19 409 ASN A C 1
ATOM 2725 O O . ASN A 1 409 ? 19.661 -0.392 -10.431 1.00 93.19 409 ASN A O 1
ATOM 2729 N N . THR A 1 410 ? 21.345 0.939 -11.082 1.00 90.94 410 THR A N 1
ATOM 2730 C CA . THR A 1 410 ? 21.629 1.461 -9.740 1.00 90.94 410 THR A CA 1
ATOM 2731 C C . THR A 1 410 ? 21.204 2.919 -9.628 1.00 90.94 410 THR A C 1
ATOM 2733 O O . THR A 1 410 ? 20.458 3.271 -8.714 1.00 90.94 410 THR A O 1
ATOM 2736 N N . THR A 1 411 ? 21.638 3.759 -10.576 1.00 91.75 411 THR A N 1
ATOM 2737 C CA . THR A 1 411 ? 21.417 5.215 -10.544 1.00 91.75 411 THR A CA 1
ATOM 2738 C C . THR A 1 411 ? 20.951 5.810 -11.874 1.00 91.75 411 THR A C 1
ATOM 2740 O O . THR A 1 411 ? 20.852 7.032 -11.974 1.00 91.75 411 THR A O 1
ATOM 2743 N N . ALA A 1 412 ? 20.706 5.012 -12.919 1.00 92.69 412 ALA A N 1
ATOM 2744 C CA . ALA A 1 412 ? 20.313 5.563 -14.212 1.00 92.69 412 ALA A CA 1
ATOM 2745 C C . ALA A 1 412 ? 18.830 5.947 -14.236 1.00 92.69 412 ALA A C 1
ATOM 2747 O O . ALA A 1 412 ? 17.970 5.126 -13.914 1.00 92.69 412 ALA A O 1
ATOM 2748 N N . ALA A 1 413 ? 18.542 7.190 -14.614 1.00 95.81 413 ALA A N 1
ATOM 2749 C CA . ALA A 1 413 ? 17.195 7.751 -14.642 1.00 95.81 413 ALA A CA 1
ATOM 2750 C C . ALA A 1 413 ? 16.596 7.770 -16.058 1.00 95.81 413 ALA A C 1
ATOM 2752 O O . ALA A 1 413 ? 17.312 7.686 -17.065 1.00 95.81 413 ALA A O 1
ATOM 2753 N N . ASP A 1 414 ? 15.274 7.930 -16.110 1.00 96.88 414 ASP A N 1
ATOM 2754 C CA . ASP A 1 414 ? 14.504 8.182 -17.333 1.00 96.88 414 ASP A CA 1
ATOM 2755 C C . ASP A 1 414 ? 14.621 7.068 -18.398 1.00 96.88 414 ASP A C 1
ATOM 2757 O O . ASP A 1 414 ? 14.615 7.337 -19.602 1.00 96.88 414 ASP A O 1
ATOM 2761 N N . ASN A 1 415 ? 14.752 5.802 -17.984 1.00 97.94 415 ASN A N 1
ATOM 2762 C CA . ASN A 1 415 ? 14.796 4.662 -18.905 1.00 97.94 415 ASN A CA 1
ATOM 2763 C C . ASN A 1 415 ? 13.442 3.947 -19.033 1.00 97.94 415 ASN A C 1
ATOM 2765 O O . ASN A 1 415 ? 12.705 3.784 -18.062 1.00 97.94 415 ASN A O 1
ATOM 2769 N N . VAL A 1 416 ? 13.145 3.420 -20.224 1.00 98.56 416 VAL A N 1
ATOM 2770 C CA . VAL A 1 416 ? 11.955 2.599 -20.508 1.00 98.56 416 VAL A CA 1
ATOM 2771 C C . VAL A 1 416 ? 12.380 1.217 -21.002 1.00 98.56 416 VAL A C 1
ATOM 2773 O O . VAL A 1 416 ? 12.760 1.074 -22.156 1.00 98.56 416 VAL A O 1
ATOM 2776 N N . ALA A 1 417 ? 12.312 0.191 -20.156 1.00 98.25 417 ALA A N 1
ATOM 2777 C CA . ALA A 1 417 ? 12.560 -1.215 -20.474 1.00 98.25 417 ALA A CA 1
ATOM 2778 C C . ALA A 1 417 ? 11.247 -2.007 -20.498 1.00 98.25 417 ALA A C 1
ATOM 2780 O O . ALA A 1 417 ? 10.633 -2.229 -19.459 1.00 98.25 417 ALA A O 1
ATOM 2781 N N . ILE A 1 418 ? 10.819 -2.492 -21.660 1.00 98.69 418 ILE A N 1
ATOM 2782 C CA . ILE A 1 418 ? 9.610 -3.312 -21.802 1.00 98.69 418 ILE A CA 1
ATOM 2783 C C . ILE A 1 418 ? 9.971 -4.607 -22.526 1.00 98.69 418 ILE A C 1
ATOM 2785 O O . ILE A 1 418 ? 10.225 -4.615 -23.725 1.00 98.69 418 ILE A O 1
ATOM 2789 N N . GLY A 1 419 ? 9.971 -5.724 -21.808 1.00 98.12 419 GLY A N 1
ATOM 2790 C CA . GLY A 1 419 ? 10.340 -7.042 -22.312 1.00 98.12 419 GLY A CA 1
ATOM 2791 C C . GLY A 1 419 ? 11.222 -7.805 -21.330 1.00 98.12 419 GLY A C 1
ATOM 2792 O O . GLY A 1 419 ? 11.847 -7.234 -20.441 1.00 98.12 419 GLY A O 1
ATOM 2793 N N . SER A 1 420 ? 11.288 -9.129 -21.485 1.00 98.12 420 SER A N 1
ATOM 2794 C CA . SER A 1 420 ? 12.189 -9.944 -20.663 1.00 98.12 420 SER A CA 1
ATOM 2795 C C . SER A 1 420 ? 13.646 -9.565 -20.938 1.00 98.12 420 SER A C 1
ATOM 2797 O O . SER A 1 420 ? 14.066 -9.560 -22.100 1.00 98.12 420 SER A O 1
ATOM 2799 N N . ASN A 1 421 ? 14.381 -9.269 -19.861 1.00 98.00 421 ASN A N 1
ATOM 2800 C CA . ASN A 1 421 ? 15.778 -8.824 -19.855 1.00 98.00 421 ASN A CA 1
ATOM 2801 C C . ASN A 1 421 ? 16.067 -7.580 -20.722 1.00 98.00 421 ASN A C 1
ATOM 2803 O O . ASN A 1 421 ? 17.209 -7.370 -21.133 1.00 98.00 421 ASN A O 1
ATOM 2807 N N . ALA A 1 422 ? 15.060 -6.761 -21.044 1.00 98.31 422 ALA A N 1
ATOM 2808 C CA . ALA A 1 422 ? 15.316 -5.472 -21.680 1.00 98.31 422 ALA A CA 1
ATOM 2809 C C . ALA A 1 422 ? 16.189 -4.624 -20.737 1.00 98.31 422 ALA A C 1
ATOM 2811 O O . ALA A 1 422 ? 15.848 -4.481 -19.561 1.00 98.31 422 ALA A O 1
ATOM 2812 N N . MET A 1 423 ? 17.319 -4.107 -21.231 1.00 97.12 423 MET A N 1
ATOM 2813 C CA . MET A 1 423 ? 18.297 -3.338 -20.439 1.00 97.12 423 MET A CA 1
ATOM 2814 C C . MET A 1 423 ? 18.814 -4.035 -19.162 1.00 97.12 423 MET A C 1
ATOM 2816 O O . MET A 1 423 ? 19.121 -3.373 -18.172 1.00 97.12 423 MET A O 1
ATOM 2820 N N . ALA A 1 424 ? 18.910 -5.368 -19.146 1.00 96.69 424 ALA A N 1
ATOM 2821 C CA . ALA A 1 424 ? 19.249 -6.125 -17.935 1.00 96.69 424 ALA A CA 1
ATOM 2822 C C . ALA A 1 424 ? 20.597 -5.745 -17.286 1.00 96.69 424 ALA A C 1
ATOM 2824 O O . ALA A 1 424 ? 20.718 -5.870 -16.067 1.00 96.69 424 ALA A O 1
ATOM 2825 N N . ALA A 1 425 ? 21.582 -5.285 -18.067 1.00 95.50 425 ALA A N 1
ATOM 2826 C CA . ALA A 1 425 ? 22.912 -4.901 -17.589 1.00 95.50 425 ALA A CA 1
ATOM 2827 C C . ALA A 1 425 ? 23.116 -3.386 -17.377 1.00 95.50 425 ALA A C 1
ATOM 2829 O O . ALA A 1 425 ? 24.211 -2.990 -16.969 1.00 95.50 425 ALA A O 1
ATOM 2830 N N . THR A 1 426 ? 22.108 -2.541 -17.642 1.00 94.81 426 THR A N 1
ATOM 2831 C CA . THR A 1 426 ? 22.255 -1.078 -17.523 1.00 94.81 426 THR A CA 1
ATOM 2832 C C . THR A 1 426 ? 22.511 -0.723 -16.072 1.00 94.81 426 THR A C 1
ATOM 2834 O O . THR A 1 426 ? 21.713 -1.096 -15.224 1.00 94.81 426 THR A O 1
ATOM 2837 N N . THR A 1 427 ? 23.599 -0.002 -15.785 1.00 92.19 427 THR A N 1
ATOM 2838 C CA . THR A 1 427 ? 23.952 0.436 -14.424 1.00 92.19 427 THR A CA 1
ATOM 2839 C C . THR A 1 427 ? 23.772 1.942 -14.251 1.00 92.19 427 THR A C 1
ATOM 2841 O O . THR A 1 427 ? 23.114 2.372 -13.304 1.00 92.19 427 THR A O 1
ATOM 2844 N N . THR A 1 428 ? 24.319 2.745 -15.176 1.00 90.94 428 THR A N 1
ATOM 2845 C CA . THR A 1 428 ? 24.270 4.223 -15.128 1.00 90.94 428 THR A CA 1
ATOM 2846 C C . THR A 1 428 ? 23.779 4.880 -16.420 1.00 90.94 428 THR A C 1
ATOM 2848 O O . THR A 1 428 ? 23.650 6.101 -16.451 1.00 90.94 428 THR A O 1
ATOM 2851 N N . GLY A 1 429 ? 23.525 4.106 -17.481 1.00 92.56 429 GLY A N 1
ATOM 2852 C CA . GLY A 1 429 ? 23.071 4.626 -18.775 1.00 92.56 429 GLY A CA 1
ATOM 2853 C C . GLY A 1 429 ? 21.634 5.162 -18.738 1.00 92.56 429 GLY A C 1
ATOM 2854 O O . GLY A 1 429 ? 20.707 4.404 -18.460 1.00 92.56 429 GLY A O 1
ATOM 2855 N N . ALA A 1 430 ? 21.436 6.449 -19.017 1.00 95.56 430 ALA A N 1
ATOM 2856 C CA . ALA A 1 430 ? 20.170 7.165 -18.845 1.00 95.56 430 ALA A CA 1
ATOM 2857 C C . ALA A 1 430 ? 19.468 7.493 -20.174 1.00 95.56 430 ALA A C 1
ATOM 2859 O O . ALA A 1 430 ? 20.091 7.567 -21.239 1.00 95.56 430 ALA A O 1
ATOM 2860 N N . ASN A 1 431 ? 18.172 7.815 -20.096 1.00 96.62 431 ASN A N 1
ATOM 2861 C CA . ASN A 1 431 ? 17.358 8.254 -21.238 1.00 96.62 431 ASN A CA 1
ATOM 2862 C C . ASN A 1 431 ? 17.258 7.217 -22.378 1.00 96.62 431 ASN A C 1
ATOM 2864 O O . ASN A 1 431 ? 17.158 7.591 -23.548 1.00 96.62 431 ASN A O 1
ATOM 2868 N N . ASN A 1 432 ? 17.328 5.919 -22.074 1.00 97.94 432 ASN A N 1
ATOM 2869 C CA . ASN A 1 432 ? 17.221 4.857 -23.073 1.00 97.94 432 ASN A CA 1
ATOM 2870 C C . ASN A 1 432 ? 15.793 4.300 -23.167 1.00 97.94 432 ASN A C 1
ATOM 2872 O O . ASN A 1 432 ? 15.093 4.145 -22.168 1.00 97.94 432 ASN A O 1
ATOM 2876 N N . VAL A 1 433 ? 15.383 3.912 -24.372 1.00 98.56 433 VAL A N 1
ATOM 2877 C CA . VAL A 1 433 ? 14.132 3.194 -24.637 1.00 98.56 433 VAL A CA 1
ATOM 2878 C C . VAL A 1 433 ? 14.479 1.824 -25.201 1.00 98.56 433 VAL A C 1
ATOM 2880 O O . VAL A 1 433 ? 15.075 1.738 -26.265 1.00 98.56 433 VAL A O 1
ATOM 2883 N N . ALA A 1 434 ? 14.090 0.752 -24.521 1.00 98.31 434 ALA A N 1
ATOM 2884 C CA . ALA A 1 434 ? 14.261 -0.626 -24.954 1.00 98.31 434 ALA A CA 1
ATOM 2885 C C . ALA A 1 434 ? 12.924 -1.376 -24.883 1.00 98.31 434 ALA A C 1
ATOM 2887 O O . ALA A 1 434 ? 12.406 -1.646 -23.801 1.00 98.31 434 ALA A O 1
ATOM 2888 N N . VAL A 1 435 ? 12.359 -1.734 -26.033 1.00 98.62 435 VAL A N 1
ATOM 2889 C CA . VAL A 1 435 ? 11.072 -2.434 -26.136 1.00 98.62 435 VAL A CA 1
ATOM 2890 C C . VAL A 1 435 ? 11.256 -3.716 -26.938 1.00 98.62 435 VAL A C 1
ATOM 2892 O O . VAL A 1 435 ? 11.368 -3.695 -28.158 1.00 98.62 435 VAL A O 1
ATOM 2895 N N . GLY A 1 436 ? 11.274 -4.853 -26.255 1.00 98.00 436 GLY A N 1
ATOM 2896 C CA . GLY A 1 436 ? 11.486 -6.174 -26.832 1.00 98.00 436 GLY A CA 1
ATOM 2897 C C . GLY A 1 436 ? 12.310 -7.070 -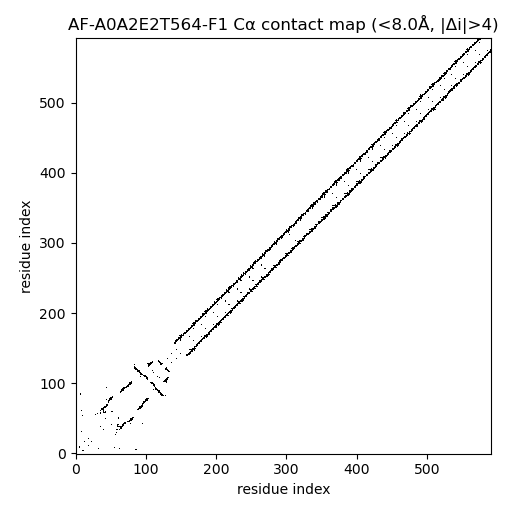25.914 1.00 98.00 436 GLY A C 1
ATOM 2898 O O . GLY A 1 436 ? 13.012 -6.613 -25.015 1.00 98.00 436 GLY A O 1
ATOM 2899 N N . LYS A 1 437 ? 12.237 -8.386 -26.137 1.00 98.12 437 LYS A N 1
ATOM 2900 C CA . LYS A 1 437 ? 13.103 -9.336 -25.428 1.00 98.12 437 LYS A CA 1
ATOM 2901 C C . LYS A 1 437 ? 14.569 -9.041 -25.760 1.00 98.12 437 LYS A C 1
ATOM 2903 O O . LYS A 1 437 ? 14.917 -9.028 -26.944 1.00 98.12 437 LYS A O 1
ATOM 2908 N N . ASN A 1 438 ? 15.392 -8.891 -24.720 1.00 98.00 438 ASN A N 1
ATOM 2909 C CA . ASN A 1 438 ? 16.819 -8.568 -24.809 1.00 98.00 438 ASN A CA 1
ATOM 2910 C C . ASN A 1 438 ? 17.126 -7.305 -25.644 1.00 98.00 438 ASN A C 1
ATOM 2912 O O . ASN A 1 438 ? 18.202 -7.186 -26.219 1.00 98.00 438 ASN A O 1
ATOM 2916 N N . ALA A 1 439 ? 16.187 -6.362 -25.766 1.00 98.25 439 ALA A N 1
ATOM 2917 C CA . ALA A 1 439 ? 16.518 -5.071 -26.357 1.00 98.25 439 ALA A CA 1
ATOM 2918 C C . ALA A 1 439 ? 17.531 -4.360 -25.442 1.00 98.25 439 ALA A C 1
ATOM 2920 O O . ALA A 1 439 ? 17.289 -4.240 -24.235 1.00 98.25 439 ALA A O 1
ATOM 2921 N N . LEU A 1 440 ? 18.655 -3.911 -26.010 1.00 97.00 440 LEU A N 1
ATOM 2922 C CA . LEU A 1 440 ? 19.708 -3.186 -25.289 1.00 97.00 440 LEU A CA 1
ATOM 2923 C C . LEU A 1 440 ? 20.288 -3.945 -24.064 1.00 97.00 440 LEU A C 1
ATOM 2925 O O . LEU A 1 440 ? 20.711 -3.314 -23.095 1.00 97.00 440 LEU A O 1
ATOM 2929 N N . ALA A 1 441 ? 20.256 -5.285 -24.039 1.00 97.12 441 ALA A N 1
ATOM 2930 C CA . ALA A 1 441 ? 20.443 -6.046 -22.796 1.00 97.12 441 ALA A CA 1
ATOM 2931 C C . ALA A 1 441 ? 21.837 -5.904 -22.165 1.00 97.12 441 ALA A C 1
ATOM 2933 O O . ALA A 1 441 ? 21.943 -5.969 -20.941 1.00 97.12 441 ALA A O 1
ATOM 2934 N N . SER A 1 442 ? 22.876 -5.695 -22.979 1.00 95.94 442 SER A N 1
ATOM 2935 C CA . SER A 1 442 ? 24.271 -5.546 -22.534 1.00 95.94 442 SER A CA 1
ATOM 2936 C C . SER A 1 442 ? 24.699 -4.094 -22.293 1.00 95.94 442 SER A C 1
ATOM 2938 O O . SER A 1 442 ? 25.873 -3.855 -21.997 1.00 95.94 442 SER A O 1
ATOM 2940 N N . ASN A 1 443 ? 23.784 -3.127 -22.427 1.00 94.50 443 ASN A N 1
ATOM 2941 C CA . ASN A 1 443 ? 24.096 -1.718 -22.194 1.00 94.50 443 ASN A CA 1
ATOM 2942 C C . ASN A 1 443 ? 24.531 -1.534 -20.751 1.00 94.50 443 ASN A C 1
ATOM 2944 O O . ASN A 1 443 ? 23.851 -2.022 -19.867 1.00 94.50 443 ASN A O 1
ATOM 2948 N N . THR A 1 444 ? 25.644 -0.849 -20.503 1.00 93.81 444 THR A N 1
ATOM 2949 C CA . THR A 1 444 ? 26.119 -0.562 -19.142 1.00 93.81 444 THR A CA 1
ATOM 2950 C C . THR A 1 444 ? 25.997 0.929 -18.850 1.00 93.81 444 THR A C 1
ATOM 2952 O O . THR A 1 444 ? 25.326 1.322 -17.892 1.00 93.81 444 THR A O 1
ATOM 2955 N N . THR A 1 445 ? 26.577 1.765 -19.717 1.00 94.44 445 THR A N 1
ATOM 2956 C CA . THR A 1 445 ? 26.642 3.229 -19.549 1.00 94.44 445 THR A CA 1
ATOM 2957 C C . THR A 1 445 ? 26.212 4.013 -20.792 1.00 94.44 445 THR A C 1
ATOM 2959 O O . THR A 1 445 ? 26.413 5.224 -20.840 1.00 94.44 445 THR A O 1
ATOM 2962 N N . GLY A 1 446 ? 25.713 3.347 -21.836 1.00 94.62 446 GLY A N 1
ATOM 2963 C CA . GLY A 1 446 ? 25.206 4.027 -23.026 1.00 94.62 446 GLY A CA 1
ATOM 2964 C C . GLY A 1 446 ? 23.936 4.820 -22.717 1.00 94.62 446 GLY A C 1
ATOM 2965 O O . GLY A 1 446 ? 23.081 4.357 -21.959 1.00 94.62 446 GLY A O 1
ATOM 2966 N N . ASP A 1 447 ? 23.816 5.996 -23.330 1.00 95.62 447 ASP A N 1
ATOM 2967 C CA . ASP A 1 447 ? 22.758 6.979 -23.082 1.00 95.62 447 ASP A CA 1
ATOM 2968 C C . ASP A 1 447 ? 21.985 7.302 -24.363 1.00 95.62 447 ASP A C 1
ATOM 2970 O O . ASP A 1 447 ? 22.560 7.354 -25.456 1.00 95.62 447 ASP A O 1
ATOM 2974 N N . ARG A 1 448 ? 20.709 7.676 -24.206 1.00 97.06 448 ARG A N 1
ATOM 2975 C CA . ARG A 1 448 ? 19.875 8.241 -25.285 1.00 97.06 448 ARG A CA 1
ATOM 2976 C C . ARG A 1 448 ? 19.740 7.320 -26.503 1.00 97.06 448 ARG A C 1
ATOM 2978 O O . ARG A 1 448 ? 19.710 7.796 -27.637 1.00 97.06 448 ARG A O 1
ATOM 2985 N N . ASN A 1 449 ? 19.670 6.010 -26.279 1.00 97.94 449 ASN A N 1
ATOM 2986 C CA . ASN A 1 449 ? 19.426 5.028 -27.333 1.00 97.94 449 ASN A CA 1
ATOM 2987 C C . ASN A 1 449 ? 17.952 4.611 -27.397 1.00 97.94 449 ASN A C 1
ATOM 2989 O O . ASN A 1 449 ? 17.269 4.544 -26.378 1.00 97.94 449 ASN A O 1
ATOM 2993 N N . VAL A 1 450 ? 17.476 4.263 -28.591 1.00 98.56 450 VAL A N 1
ATOM 2994 C CA . VAL A 1 450 ? 16.139 3.706 -28.830 1.00 98.56 450 VAL A CA 1
ATOM 2995 C C . VAL A 1 450 ? 16.289 2.344 -29.497 1.00 98.56 450 VAL A C 1
ATOM 2997 O O . VAL A 1 450 ? 16.641 2.281 -30.664 1.00 98.56 450 VAL A O 1
ATOM 3000 N N . ALA A 1 451 ? 15.991 1.259 -28.789 1.00 98.19 451 ALA A N 1
ATOM 3001 C CA . ALA A 1 451 ? 15.973 -0.109 -29.292 1.00 98.19 451 ALA A CA 1
ATOM 3002 C C . ALA A 1 451 ? 14.561 -0.698 -29.217 1.00 98.19 451 ALA A C 1
ATOM 3004 O O . ALA A 1 451 ? 14.046 -0.981 -28.140 1.00 98.19 451 ALA A O 1
ATOM 3005 N N . ILE A 1 452 ? 13.914 -0.911 -30.357 1.00 98.50 452 ILE A N 1
ATOM 3006 C CA . ILE A 1 452 ? 12.554 -1.452 -30.427 1.00 98.50 452 ILE A CA 1
ATOM 3007 C C . ILE A 1 452 ? 12.567 -2.695 -31.307 1.00 98.50 452 ILE A C 1
ATOM 3009 O O . ILE A 1 452 ? 12.663 -2.606 -32.524 1.00 98.50 452 ILE A O 1
ATOM 3013 N N . GLY A 1 453 ? 12.440 -3.866 -30.696 1.00 97.69 453 GLY A N 1
ATOM 3014 C CA . GLY A 1 453 ? 12.457 -5.158 -31.367 1.00 97.69 453 GLY A CA 1
ATOM 3015 C C . GLY A 1 453 ? 13.184 -6.222 -30.553 1.00 97.69 453 GLY A C 1
ATOM 3016 O O . GLY A 1 453 ? 13.927 -5.942 -29.615 1.00 97.69 453 GLY A O 1
ATOM 3017 N N . ARG A 1 454 ? 12.965 -7.487 -30.915 1.00 97.50 454 ARG A N 1
ATOM 3018 C CA . ARG A 1 454 ? 13.707 -8.616 -30.341 1.00 97.50 454 ARG A CA 1
ATOM 3019 C C . ARG A 1 454 ? 15.192 -8.459 -30.713 1.00 97.50 454 ARG A C 1
ATOM 3021 O O . ARG A 1 454 ? 15.476 -8.362 -31.908 1.00 97.50 454 ARG A O 1
ATOM 3028 N N . TYR A 1 455 ? 16.085 -8.451 -29.718 1.00 97.25 455 TYR A N 1
ATOM 3029 C CA . TYR A 1 455 ? 17.546 -8.308 -29.880 1.00 97.25 455 TYR A CA 1
ATOM 3030 C C . TYR A 1 455 ? 18.023 -7.017 -30.579 1.00 97.25 455 TYR A C 1
ATOM 3032 O O . TYR A 1 455 ? 19.152 -6.950 -31.062 1.00 97.25 455 TYR A O 1
ATOM 3040 N N . ALA A 1 456 ? 17.193 -5.970 -30.636 1.00 97.88 456 ALA A N 1
ATOM 3041 C CA . ALA A 1 456 ? 17.655 -4.672 -31.123 1.00 97.88 456 ALA A CA 1
ATOM 3042 C C . ALA A 1 456 ? 18.772 -4.147 -30.200 1.00 97.88 456 ALA A C 1
ATOM 3044 O O . ALA A 1 456 ? 18.564 -4.030 -28.988 1.00 97.88 456 ALA A O 1
ATOM 3045 N N . MET A 1 457 ? 19.947 -3.856 -30.771 1.00 96.69 457 MET A N 1
ATOM 3046 C CA . MET A 1 457 ? 21.136 -3.361 -30.057 1.00 96.69 457 MET A CA 1
ATOM 3047 C C . MET A 1 457 ? 21.584 -4.208 -28.840 1.00 96.69 457 MET A C 1
ATOM 3049 O O . MET A 1 457 ? 22.106 -3.663 -27.868 1.00 96.69 457 MET A O 1
ATOM 3053 N N . ASP A 1 458 ? 21.379 -5.530 -28.856 1.00 95.69 458 ASP A N 1
ATOM 3054 C CA . ASP A 1 458 ? 21.579 -6.420 -27.691 1.00 95.69 458 ASP A CA 1
ATOM 3055 C C . ASP A 1 458 ? 22.981 -6.333 -27.050 1.00 95.69 458 ASP A C 1
ATOM 3057 O O . ASP A 1 458 ? 23.116 -6.357 -25.825 1.00 95.69 458 ASP A O 1
ATOM 3061 N N . VAL A 1 459 ? 24.031 -6.177 -27.863 1.00 95.38 459 VAL A N 1
ATOM 3062 C CA . VAL A 1 459 ? 25.437 -6.167 -27.405 1.00 95.38 459 VAL A CA 1
ATOM 3063 C C . VAL A 1 459 ? 26.035 -4.766 -27.230 1.00 95.38 459 VAL A C 1
ATOM 3065 O O . VAL A 1 459 ? 27.228 -4.635 -26.945 1.00 95.38 459 VAL A O 1
ATOM 3068 N N . SER A 1 460 ? 25.227 -3.715 -27.387 1.00 94.38 460 SER A N 1
ATOM 3069 C CA . SER A 1 460 ? 25.663 -2.331 -27.173 1.00 94.38 460 SER A CA 1
ATOM 3070 C C . SER A 1 460 ? 26.054 -2.135 -25.721 1.00 94.38 460 SER A C 1
ATOM 3072 O O . SER A 1 460 ? 25.229 -2.391 -24.859 1.00 94.38 460 SER A O 1
ATOM 3074 N N . THR A 1 461 ? 27.275 -1.664 -25.443 1.00 94.06 461 THR A N 1
ATOM 3075 C CA . THR A 1 461 ? 27.768 -1.473 -24.065 1.00 94.06 461 THR A CA 1
ATOM 3076 C C . THR A 1 461 ? 27.791 -0.002 -23.659 1.00 94.06 461 THR A C 1
ATOM 3078 O O . THR A 1 461 ? 27.232 0.362 -22.624 1.00 94.06 461 THR A O 1
ATOM 3081 N N . THR A 1 462 ? 28.407 0.856 -24.480 1.00 95.31 462 THR A N 1
ATOM 3082 C CA . THR A 1 462 ? 28.588 2.294 -24.193 1.00 95.31 462 THR A CA 1
ATOM 3083 C C . THR A 1 462 ? 28.136 3.202 -25.337 1.00 95.31 462 THR A C 1
ATOM 3085 O O . THR A 1 462 ? 28.447 4.392 -25.330 1.00 95.31 462 THR A O 1
ATOM 3088 N N . ALA A 1 463 ? 27.469 2.647 -26.350 1.00 95.12 463 ALA A N 1
ATOM 3089 C CA . ALA A 1 463 ? 26.999 3.392 -27.511 1.00 95.12 463 ALA A CA 1
ATOM 3090 C C . ALA A 1 463 ? 25.960 4.456 -27.110 1.00 95.12 463 ALA A C 1
ATOM 3092 O O . ALA A 1 463 ? 25.217 4.275 -26.143 1.00 95.12 463 ALA A O 1
ATOM 3093 N N . GLN A 1 464 ? 25.895 5.566 -27.846 1.00 96.50 464 GLN A N 1
ATOM 3094 C CA . GLN A 1 464 ? 25.005 6.690 -27.549 1.00 96.50 464 GLN A CA 1
ATOM 3095 C C . GLN A 1 464 ? 24.301 7.232 -28.793 1.00 96.50 464 GLN A C 1
ATOM 3097 O O . GLN A 1 464 ? 24.854 7.231 -29.898 1.00 96.50 464 GLN A O 1
ATOM 3102 N N . TYR A 1 465 ? 23.106 7.791 -28.584 1.00 97.12 465 TYR A N 1
ATOM 3103 C CA . TYR A 1 465 ? 22.312 8.457 -29.624 1.00 97.12 465 TYR A CA 1
ATOM 3104 C C . TYR A 1 465 ? 21.967 7.559 -30.822 1.00 97.12 465 TYR A C 1
ATOM 3106 O O . TYR A 1 465 ? 21.860 8.046 -31.947 1.00 97.12 465 TYR A O 1
ATOM 3114 N N . ASN A 1 466 ? 21.815 6.250 -30.609 1.00 97.94 466 ASN A N 1
ATOM 3115 C CA . ASN A 1 466 ? 21.451 5.322 -31.678 1.00 97.94 466 ASN A CA 1
ATOM 3116 C C . ASN A 1 466 ? 19.954 4.996 -31.666 1.00 97.94 466 ASN A C 1
ATOM 3118 O O . ASN A 1 466 ? 19.324 4.934 -30.612 1.00 97.94 466 ASN A O 1
ATOM 3122 N N . ILE A 1 467 ? 19.394 4.732 -32.843 1.00 98.44 467 ILE A N 1
ATOM 3123 C CA . ILE A 1 467 ? 18.015 4.280 -33.036 1.00 98.44 467 ILE A CA 1
ATOM 3124 C C . ILE A 1 467 ? 18.066 2.944 -33.778 1.00 98.44 467 ILE A C 1
ATOM 3126 O O . ILE A 1 467 ? 18.435 2.919 -34.943 1.00 98.44 467 ILE A O 1
ATOM 3130 N N . GLY A 1 468 ? 17.695 1.845 -33.127 1.00 97.81 468 GLY A N 1
ATOM 3131 C CA . GLY A 1 468 ? 17.510 0.519 -33.710 1.00 97.81 468 GLY A CA 1
ATOM 3132 C C . GLY A 1 468 ? 16.062 0.062 -33.596 1.00 97.81 468 GLY A C 1
ATOM 3133 O O . GLY A 1 468 ? 15.590 -0.254 -32.510 1.00 97.81 468 GLY A O 1
ATOM 3134 N N . ILE A 1 469 ? 15.337 0.004 -34.709 1.00 98.38 469 ILE A N 1
ATOM 3135 C CA . ILE A 1 469 ? 13.930 -0.411 -34.740 1.00 98.38 469 ILE A CA 1
ATOM 3136 C C . ILE A 1 469 ? 13.772 -1.585 -35.703 1.00 98.38 469 ILE A C 1
ATOM 3138 O O . ILE A 1 469 ? 13.922 -1.433 -36.911 1.00 98.38 469 ILE A O 1
ATOM 3142 N N . GLY A 1 470 ? 13.423 -2.753 -35.174 1.00 97.25 470 GLY A N 1
ATOM 3143 C CA . GLY A 1 470 ? 13.260 -4.002 -35.910 1.00 97.25 470 GLY A CA 1
ATOM 3144 C C . GLY A 1 470 ? 13.950 -5.172 -35.214 1.00 97.25 470 GLY A C 1
ATOM 3145 O O . GLY A 1 470 ? 14.636 -5.014 -34.205 1.00 97.25 470 GLY A O 1
ATOM 3146 N N . ASN A 1 471 ? 13.737 -6.383 -35.725 1.00 96.31 471 ASN A N 1
ATOM 3147 C CA . ASN A 1 471 ? 14.429 -7.551 -35.192 1.00 96.31 471 ASN A CA 1
ATOM 3148 C C . ASN A 1 471 ? 15.916 -7.504 -35.580 1.00 96.31 471 ASN A C 1
ATOM 3150 O O . ASN A 1 471 ? 16.228 -7.329 -36.758 1.00 96.31 471 ASN A O 1
ATOM 3154 N N . ASP A 1 472 ? 16.792 -7.652 -34.579 1.00 95.56 472 ASP A N 1
ATOM 3155 C CA . ASP A 1 472 ? 18.255 -7.667 -34.735 1.00 95.56 472 ASP A CA 1
ATOM 3156 C C . ASP A 1 472 ? 18.834 -6.370 -35.355 1.00 95.56 472 ASP A C 1
ATOM 3158 O O . ASP A 1 472 ? 19.971 -6.336 -35.823 1.00 95.56 472 ASP A O 1
ATOM 3162 N N . ALA A 1 473 ? 18.073 -5.267 -35.325 1.00 97.25 473 ALA A N 1
ATOM 3163 C CA . ALA A 1 473 ? 18.543 -3.959 -35.776 1.00 97.25 473 ALA A CA 1
ATOM 3164 C C . ALA A 1 473 ? 19.734 -3.493 -34.919 1.00 97.25 473 ALA A C 1
ATOM 3166 O O . ALA A 1 473 ? 19.615 -3.395 -33.693 1.00 97.25 473 ALA A O 1
ATOM 3167 N N . LEU A 1 474 ? 20.872 -3.205 -35.567 1.00 95.44 474 LEU A N 1
ATOM 3168 C CA . LEU A 1 474 ? 22.149 -2.882 -34.911 1.00 95.44 474 LEU A CA 1
ATOM 3169 C C . LEU A 1 474 ? 22.604 -3.946 -33.889 1.00 95.44 474 LEU A C 1
ATOM 3171 O O . LEU A 1 474 ? 23.256 -3.615 -32.899 1.00 95.44 474 LEU A O 1
ATOM 3175 N N . GLY A 1 475 ? 22.259 -5.220 -34.101 1.00 92.94 475 GLY A N 1
ATOM 3176 C CA . GLY A 1 475 ? 22.493 -6.300 -33.134 1.00 92.94 475 GLY A CA 1
ATOM 3177 C C . GLY A 1 475 ? 23.960 -6.544 -32.748 1.00 92.94 475 GLY A C 1
ATOM 3178 O O . GLY A 1 475 ? 24.200 -7.133 -31.700 1.00 92.94 475 GLY A O 1
ATOM 3179 N N . SER A 1 476 ? 24.924 -6.060 -33.542 1.00 94.50 476 SER A N 1
ATOM 3180 C CA . SER A 1 476 ? 26.370 -6.178 -33.276 1.00 94.50 476 SER A CA 1
ATOM 3181 C C . SER A 1 476 ? 27.034 -4.891 -32.764 1.00 94.50 476 SER A C 1
ATOM 3183 O O . SER A 1 476 ? 28.233 -4.901 -32.464 1.00 94.50 476 SER A O 1
ATOM 3185 N N . LEU A 1 477 ? 26.294 -3.776 -32.676 1.00 95.31 477 LEU A N 1
ATOM 3186 C CA . LEU A 1 477 ? 26.859 -2.471 -32.320 1.00 95.31 477 LEU A CA 1
ATOM 3187 C C . LEU A 1 477 ? 27.399 -2.517 -30.891 1.00 95.31 477 LEU A C 1
ATOM 3189 O O . LEU A 1 477 ? 26.646 -2.835 -29.980 1.00 95.31 477 LEU A O 1
ATOM 3193 N N . THR A 1 478 ? 28.666 -2.151 -30.678 1.00 94.19 478 THR A N 1
ATOM 3194 C CA . THR A 1 478 ? 29.279 -2.122 -29.338 1.00 94.19 478 THR A CA 1
ATOM 3195 C C . THR A 1 478 ? 29.450 -0.697 -28.810 1.00 94.19 478 THR A C 1
ATOM 3197 O O . THR A 1 478 ? 29.020 -0.419 -27.688 1.00 94.19 478 THR A O 1
ATOM 3200 N N . THR A 1 479 ? 30.050 0.208 -29.600 1.00 94.06 479 THR A N 1
ATOM 3201 C CA . THR A 1 479 ? 30.420 1.574 -29.155 1.00 94.06 479 THR A CA 1
ATOM 3202 C C . THR A 1 479 ? 30.153 2.697 -30.166 1.00 94.06 479 THR A C 1
ATOM 3204 O O . THR A 1 479 ? 30.399 3.862 -29.856 1.00 94.06 479 THR A O 1
ATOM 3207 N N . GLY A 1 480 ? 29.675 2.383 -31.373 1.00 93.94 480 GLY A N 1
ATOM 3208 C CA . GLY A 1 480 ? 29.393 3.391 -32.402 1.00 93.94 480 GLY A CA 1
ATOM 3209 C C . GLY A 1 480 ? 28.209 4.303 -32.047 1.00 93.94 480 GLY A C 1
ATOM 3210 O O . GLY A 1 480 ? 27.257 3.866 -31.409 1.00 93.94 480 GLY A O 1
ATOM 3211 N N . ASN A 1 481 ? 28.247 5.570 -32.468 1.00 96.00 481 ASN A N 1
ATOM 3212 C CA . ASN A 1 481 ? 27.269 6.588 -32.058 1.00 96.00 481 ASN A CA 1
ATOM 3213 C C . ASN A 1 481 ? 26.489 7.171 -33.239 1.00 96.00 481 ASN A C 1
ATOM 3215 O O . ASN A 1 481 ? 26.988 7.204 -34.364 1.00 96.00 481 ASN A O 1
ATOM 3219 N N . TYR A 1 482 ? 25.319 7.746 -32.958 1.00 96.88 482 TYR A N 1
ATOM 3220 C CA . TYR A 1 482 ? 24.505 8.469 -33.946 1.00 96.88 482 TYR A CA 1
ATOM 3221 C C . TYR A 1 482 ? 24.074 7.617 -35.152 1.00 96.88 482 TYR A C 1
ATOM 3223 O O . TYR A 1 482 ? 23.957 8.135 -36.261 1.00 96.88 482 TYR A O 1
ATOM 3231 N N . ASN A 1 483 ? 23.865 6.313 -34.967 1.00 97.31 483 ASN A N 1
ATOM 3232 C CA . ASN A 1 483 ? 23.375 5.434 -36.027 1.00 97.31 483 ASN A CA 1
ATOM 3233 C C . ASN A 1 483 ? 21.847 5.300 -35.982 1.00 97.31 483 ASN A C 1
ATOM 3235 O O . ASN A 1 483 ? 21.258 5.178 -34.910 1.00 97.31 483 ASN A O 1
ATOM 3239 N N . VAL A 1 484 ? 21.203 5.259 -37.147 1.00 98.25 484 VAL A N 1
ATOM 3240 C CA . VAL A 1 484 ? 19.755 5.053 -37.295 1.00 98.25 484 VAL A CA 1
ATOM 3241 C C . VAL A 1 484 ? 19.511 3.829 -38.167 1.00 98.25 484 VAL A C 1
ATOM 3243 O O . VAL A 1 484 ? 19.672 3.900 -39.376 1.00 98.25 484 VAL A O 1
ATOM 3246 N N . GLY A 1 485 ? 19.123 2.709 -37.569 1.00 97.31 485 GLY A N 1
ATOM 3247 C CA . GLY A 1 485 ? 18.717 1.478 -38.239 1.00 97.31 485 GLY A CA 1
ATOM 3248 C C . GLY A 1 485 ? 17.225 1.210 -38.050 1.00 97.31 485 GLY A C 1
ATOM 3249 O O . GLY A 1 485 ? 16.766 1.017 -36.927 1.00 97.31 485 GLY A O 1
ATOM 3250 N N . VAL A 1 486 ? 16.465 1.144 -39.142 1.00 98.25 486 VAL A N 1
ATOM 3251 C CA . VAL A 1 486 ? 15.035 0.806 -39.128 1.00 98.25 486 VAL A CA 1
ATOM 3252 C C . VAL A 1 486 ? 14.750 -0.301 -40.143 1.00 98.25 486 VAL A C 1
ATOM 3254 O O . VAL A 1 486 ? 14.774 -0.076 -41.350 1.00 98.25 486 VAL A O 1
ATOM 3257 N N . GLY A 1 487 ? 14.457 -1.505 -39.663 1.00 96.25 487 GLY A N 1
ATOM 3258 C CA . GLY A 1 487 ? 14.252 -2.691 -40.489 1.00 96.25 487 GLY A CA 1
ATOM 3259 C C . GLY A 1 487 ? 14.753 -3.961 -39.806 1.00 96.25 487 GLY A C 1
ATOM 3260 O O . GLY A 1 487 ? 15.289 -3.929 -38.703 1.00 96.25 487 GLY A O 1
ATOM 3261 N N . THR A 1 488 ? 14.558 -5.103 -40.459 1.00 95.25 488 THR A N 1
ATOM 3262 C CA . THR A 1 488 ? 15.123 -6.377 -39.982 1.00 95.25 488 THR A CA 1
ATOM 3263 C C . THR A 1 488 ? 16.551 -6.522 -40.498 1.00 95.25 488 THR A C 1
ATOM 3265 O O . THR A 1 488 ? 16.788 -6.243 -41.675 1.00 95.25 488 THR A O 1
ATOM 3268 N N . ASN A 1 489 ? 17.474 -6.950 -39.631 1.00 91.75 489 ASN A N 1
ATOM 3269 C CA . ASN A 1 489 ? 18.895 -7.156 -39.951 1.00 91.75 489 ASN A CA 1
ATOM 3270 C C . ASN A 1 489 ? 19.593 -5.929 -40.567 1.00 91.75 489 ASN A C 1
ATOM 3272 O O . ASN A 1 489 ? 20.519 -6.058 -41.362 1.00 91.75 489 ASN A O 1
ATOM 3276 N N . VAL A 1 490 ? 19.150 -4.717 -40.230 1.00 95.75 490 VAL A N 1
ATOM 3277 C CA . VAL A 1 490 ? 19.918 -3.510 -40.563 1.00 95.75 490 VAL A CA 1
ATOM 3278 C C . VAL A 1 490 ? 21.188 -3.482 -39.730 1.00 95.75 490 VAL A C 1
ATOM 3280 O O . VAL A 1 490 ? 21.133 -3.709 -38.516 1.00 95.75 490 VAL A O 1
ATOM 3283 N N . PHE A 1 491 ? 22.315 -3.165 -40.368 1.00 92.44 491 PHE A N 1
ATOM 3284 C CA . PHE A 1 491 ? 23.613 -3.092 -39.701 1.00 92.44 491 PHE A CA 1
ATOM 3285 C C . PHE A 1 491 ? 24.005 -4.366 -38.924 1.00 92.44 491 PHE A C 1
ATOM 3287 O O . PHE A 1 491 ? 24.514 -4.268 -37.803 1.00 92.44 491 PHE A O 1
ATOM 3294 N N . ALA A 1 492 ? 23.773 -5.570 -39.458 1.00 89.94 492 ALA A N 1
ATOM 3295 C CA . ALA A 1 492 ? 24.028 -6.783 -38.676 1.00 89.94 492 ALA A CA 1
ATOM 3296 C C . ALA A 1 492 ? 25.509 -6.965 -38.296 1.00 89.94 492 ALA A C 1
ATOM 3298 O O . ALA A 1 492 ? 25.791 -7.611 -37.288 1.00 89.94 492 ALA A O 1
ATOM 3299 N N . ALA A 1 493 ? 26.452 -6.370 -39.038 1.00 92.06 493 ALA A N 1
ATOM 3300 C CA . ALA A 1 493 ? 27.884 -6.428 -38.740 1.00 92.06 493 ALA A CA 1
ATOM 3301 C C . ALA A 1 493 ? 28.469 -5.166 -38.072 1.00 92.06 493 ALA A C 1
ATOM 3303 O O . ALA A 1 493 ? 29.671 -5.153 -37.780 1.00 92.06 493 ALA A O 1
ATOM 3304 N N . ILE A 1 494 ? 27.678 -4.109 -37.819 1.00 93.56 494 ILE A N 1
ATOM 3305 C CA . ILE A 1 494 ? 28.233 -2.842 -37.309 1.00 93.56 494 ILE A CA 1
ATOM 3306 C C . ILE A 1 494 ? 28.759 -3.041 -35.895 1.00 93.56 494 ILE A C 1
ATOM 3308 O O . ILE A 1 494 ? 28.073 -3.611 -35.064 1.00 93.56 494 ILE A O 1
ATOM 3312 N N . THR A 1 495 ? 29.964 -2.560 -35.603 1.00 94.56 495 THR A N 1
ATOM 3313 C CA . THR A 1 495 ? 30.576 -2.632 -34.268 1.00 94.56 495 THR A CA 1
ATOM 3314 C C . THR A 1 495 ? 30.859 -1.230 -33.734 1.00 94.56 495 THR A C 1
ATOM 3316 O O . THR A 1 495 ? 30.343 -0.858 -32.680 1.00 94.56 495 THR A O 1
ATOM 3319 N N . THR A 1 496 ? 31.613 -0.418 -34.486 1.00 94.94 496 THR A N 1
ATOM 3320 C CA . THR A 1 496 ? 32.065 0.922 -34.054 1.00 94.94 496 THR A CA 1
ATOM 3321 C C . THR A 1 496 ? 31.722 2.054 -35.025 1.00 94.94 496 THR A C 1
ATOM 3323 O O . THR A 1 496 ? 32.093 3.197 -34.765 1.00 94.94 496 THR A O 1
ATOM 3326 N N . GLY A 1 497 ? 31.066 1.759 -36.153 1.00 93.44 497 GLY A N 1
ATOM 3327 C CA . GLY A 1 497 ? 30.675 2.774 -37.137 1.00 93.44 497 GLY A CA 1
ATOM 3328 C C . GLY A 1 497 ? 29.752 3.840 -36.539 1.00 93.44 497 GLY A C 1
ATOM 3329 O O . GLY A 1 497 ? 29.002 3.558 -35.603 1.00 93.44 497 GLY A O 1
ATOM 3330 N N . ALA A 1 498 ? 29.813 5.068 -37.053 1.00 95.56 498 ALA A N 1
ATOM 3331 C CA . ALA A 1 498 ? 29.058 6.197 -36.512 1.00 95.56 498 ALA A CA 1
ATOM 3332 C C . ALA A 1 498 ? 28.359 7.019 -37.601 1.00 95.56 498 ALA A C 1
ATOM 3334 O O . ALA A 1 498 ? 28.799 7.055 -38.746 1.00 95.56 498 ALA A O 1
ATOM 3335 N N . GLN A 1 499 ? 27.302 7.742 -37.228 1.00 96.19 499 GLN A N 1
ATOM 3336 C CA . GLN A 1 499 ? 26.597 8.669 -38.128 1.00 96.19 499 GLN A CA 1
ATOM 3337 C C . GLN A 1 499 ? 26.057 7.991 -39.401 1.00 96.19 499 GLN A C 1
ATOM 3339 O O . GLN A 1 499 ? 26.021 8.604 -40.467 1.00 96.19 499 GLN A O 1
ATOM 3344 N N . ASN A 1 500 ? 25.668 6.715 -39.312 1.00 96.81 500 ASN A N 1
ATOM 3345 C CA . ASN A 1 500 ? 25.081 5.991 -40.435 1.00 96.81 500 ASN A CA 1
ATOM 3346 C C . ASN A 1 500 ? 23.549 5.942 -40.337 1.00 96.81 500 ASN A C 1
ATOM 3348 O O . ASN A 1 500 ? 22.985 5.850 -39.249 1.00 96.81 500 ASN A O 1
ATOM 3352 N N . VAL A 1 501 ? 22.871 5.906 -41.479 1.00 98.06 501 VAL A N 1
ATOM 3353 C CA . VAL A 1 501 ? 21.422 5.707 -41.598 1.00 98.06 501 VAL A CA 1
ATOM 3354 C C . VAL A 1 501 ? 21.168 4.482 -42.477 1.00 98.06 501 VAL A C 1
ATOM 3356 O O . VAL A 1 501 ? 21.654 4.440 -43.598 1.00 98.06 501 VAL A O 1
ATOM 3359 N N . ALA A 1 502 ? 20.405 3.504 -41.993 1.00 97.25 502 ALA A N 1
ATOM 3360 C CA . ALA A 1 502 ? 19.946 2.325 -42.725 1.00 97.25 502 ALA A CA 1
ATOM 3361 C C . ALA A 1 502 ? 18.441 2.131 -42.511 1.00 97.25 502 ALA A C 1
ATOM 3363 O O . ALA A 1 502 ? 17.987 1.926 -41.386 1.00 97.25 502 ALA A O 1
ATOM 3364 N N . ILE A 1 503 ? 17.648 2.180 -43.577 1.00 97.75 503 ILE A N 1
ATOM 3365 C CA . ILE A 1 503 ? 16.194 1.997 -43.519 1.00 97.75 503 ILE A CA 1
ATOM 3366 C C . ILE A 1 503 ? 15.779 0.990 -44.593 1.00 97.75 503 ILE A C 1
ATOM 3368 O O . ILE A 1 503 ? 15.907 1.275 -45.777 1.00 97.75 503 ILE A O 1
ATOM 3372 N N . GLY A 1 504 ? 15.255 -0.173 -44.202 1.00 94.88 504 GLY A N 1
ATOM 3373 C CA . GLY A 1 504 ? 14.932 -1.289 -45.105 1.00 94.88 504 GLY A CA 1
ATOM 3374 C C . GLY A 1 504 ? 15.493 -2.625 -44.605 1.00 94.88 504 GLY A C 1
ATOM 3375 O O . GLY A 1 504 ? 16.242 -2.655 -43.641 1.00 94.88 504 GLY A O 1
ATOM 3376 N N . GLY A 1 505 ? 15.116 -3.753 -45.214 1.00 94.88 505 GLY A N 1
ATOM 3377 C CA . GLY A 1 505 ? 15.717 -5.053 -44.867 1.00 94.88 505 GLY A CA 1
ATOM 3378 C C . GLY A 1 505 ? 17.160 -5.156 -45.370 1.00 94.88 505 GLY A C 1
ATOM 3379 O O . GLY A 1 505 ? 17.416 -4.764 -46.505 1.00 94.88 505 GLY A O 1
ATOM 3380 N N . ASN A 1 506 ? 18.078 -5.636 -44.526 1.00 95.38 506 ASN A N 1
ATOM 3381 C CA . ASN A 1 506 ? 19.516 -5.822 -44.811 1.00 95.38 506 ASN A CA 1
ATOM 3382 C C . ASN A 1 506 ? 20.255 -4.589 -45.388 1.00 95.38 506 ASN A C 1
ATOM 3384 O O . ASN A 1 506 ? 21.304 -4.711 -46.028 1.00 95.38 506 ASN A O 1
ATOM 3388 N N . ALA A 1 507 ? 19.730 -3.380 -45.177 1.00 96.75 507 ALA A N 1
ATOM 3389 C CA . ALA A 1 507 ? 20.445 -2.162 -45.538 1.00 96.75 507 ALA A CA 1
ATOM 3390 C C . ALA A 1 507 ? 21.715 -2.033 -44.674 1.00 96.75 507 ALA A C 1
ATOM 3392 O O . ALA A 1 507 ? 21.653 -2.196 -43.450 1.00 96.75 507 ALA A O 1
ATOM 3393 N N . LEU A 1 508 ? 22.858 -1.741 -45.311 1.00 94.00 508 LEU A N 1
ATOM 3394 C CA . LEU A 1 508 ? 24.181 -1.652 -44.664 1.00 94.00 508 LEU A CA 1
ATOM 3395 C C . LEU A 1 508 ? 24.572 -2.891 -43.824 1.00 94.00 508 LEU A C 1
ATOM 3397 O O . LEU A 1 508 ? 25.274 -2.765 -42.822 1.00 94.00 508 LEU A O 1
ATOM 3401 N N . ASP A 1 509 ? 24.143 -4.088 -44.228 1.00 93.38 509 ASP A N 1
ATOM 3402 C CA . ASP A 1 509 ? 24.366 -5.343 -43.493 1.00 93.38 509 ASP A CA 1
ATOM 3403 C C . ASP A 1 509 ? 25.853 -5.635 -43.193 1.00 93.38 509 ASP A C 1
ATOM 3405 O O . ASP A 1 509 ? 26.226 -5.881 -42.045 1.00 93.38 509 ASP A O 1
ATOM 3409 N N . ALA A 1 510 ? 26.730 -5.506 -44.196 1.00 91.81 510 ALA A N 1
ATOM 3410 C CA . ALA A 1 510 ? 28.167 -5.769 -44.067 1.00 91.81 510 ALA A CA 1
ATOM 3411 C C . ALA A 1 510 ? 28.984 -4.608 -43.461 1.00 91.81 510 ALA A C 1
ATOM 3413 O O . ALA A 1 510 ? 30.201 -4.733 -43.293 1.00 91.81 510 ALA A O 1
ATOM 3414 N N . CYS A 1 511 ? 28.351 -3.475 -43.144 1.00 88.75 511 CYS A N 1
ATOM 3415 C CA . CYS A 1 511 ? 29.035 -2.321 -42.563 1.00 88.75 511 CYS A CA 1
ATOM 3416 C C . CYS A 1 511 ? 29.561 -2.680 -41.169 1.00 88.75 511 CYS A C 1
ATOM 3418 O O . CYS A 1 511 ? 28.771 -3.004 -40.293 1.00 88.75 511 CYS A O 1
ATOM 3420 N N . THR A 1 512 ? 30.878 -2.601 -40.944 1.00 90.25 512 THR A N 1
ATOM 3421 C CA . THR A 1 512 ? 31.502 -2.947 -39.650 1.00 90.25 512 THR A CA 1
ATOM 3422 C C . THR A 1 512 ? 31.915 -1.716 -38.845 1.00 90.25 512 THR A C 1
ATOM 3424 O O . THR A 1 512 ? 31.469 -1.527 -37.713 1.00 90.25 512 THR A O 1
ATOM 3427 N N . THR A 1 513 ? 32.769 -0.861 -39.409 1.00 90.69 513 THR A N 1
ATOM 3428 C CA . THR A 1 513 ? 33.384 0.277 -38.696 1.00 90.69 513 THR A CA 1
ATOM 3429 C C . THR A 1 513 ? 33.219 1.615 -39.410 1.00 90.69 513 THR A C 1
ATOM 3431 O O . THR A 1 513 ? 33.653 2.641 -38.893 1.00 90.69 513 THR A O 1
ATOM 3434 N N . THR A 1 514 ? 32.609 1.625 -40.595 1.00 89.19 514 THR A N 1
ATOM 3435 C CA . THR A 1 514 ? 32.516 2.825 -41.430 1.00 89.19 514 THR A CA 1
ATOM 3436 C C . THR A 1 514 ? 31.416 3.779 -40.996 1.00 89.19 514 THR A C 1
ATOM 3438 O O . THR A 1 514 ? 30.469 3.385 -40.317 1.00 89.19 514 THR A O 1
ATOM 3441 N N . SER A 1 515 ? 31.554 5.038 -41.413 1.00 94.19 515 SER A N 1
ATOM 3442 C CA . SER A 1 515 ? 30.725 6.152 -40.956 1.00 94.19 515 SER A CA 1
ATOM 3443 C C . SER A 1 515 ? 30.143 6.960 -42.114 1.00 94.19 515 SER A C 1
ATOM 3445 O O . SER A 1 515 ? 30.610 6.857 -43.252 1.00 94.19 515 SER A O 1
ATOM 3447 N N . GLU A 1 516 ? 29.153 7.795 -41.801 1.00 95.50 516 GLU A N 1
ATOM 3448 C CA . GLU A 1 516 ? 28.551 8.778 -42.718 1.00 95.50 516 GLU A CA 1
ATOM 3449 C C . GLU A 1 516 ? 27.816 8.160 -43.924 1.00 95.50 516 GLU A C 1
ATOM 3451 O O . GLU A 1 516 ? 27.613 8.819 -44.942 1.00 95.50 516 GLU A O 1
ATOM 3456 N N . ASN A 1 517 ? 27.394 6.894 -43.840 1.00 96.56 517 ASN A N 1
ATOM 3457 C CA . ASN A 1 517 ? 26.616 6.261 -44.906 1.00 96.56 517 ASN A CA 1
ATOM 3458 C C . ASN A 1 517 ? 25.110 6.472 -44.717 1.00 96.56 517 ASN A C 1
ATOM 3460 O O . ASN A 1 517 ? 24.600 6.3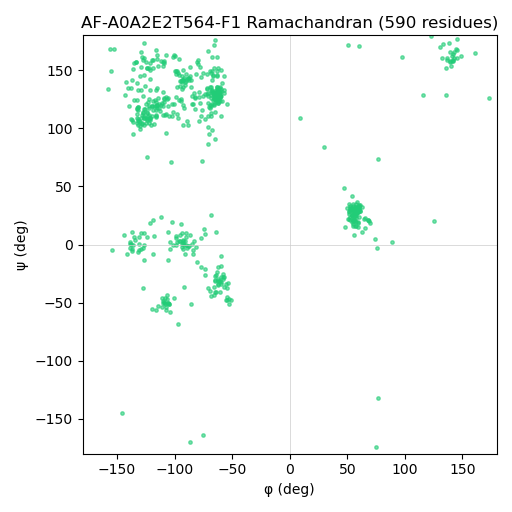75 -43.607 1.00 96.56 517 ASN A O 1
ATOM 3464 N N . THR A 1 518 ? 24.375 6.681 -45.805 1.00 97.88 518 THR A N 1
ATOM 3465 C CA . THR A 1 518 ? 22.908 6.722 -45.834 1.00 97.88 518 THR A CA 1
ATOM 3466 C C . THR A 1 518 ? 22.398 5.666 -46.806 1.00 97.88 518 THR A C 1
ATOM 3468 O O . THR A 1 518 ? 22.669 5.761 -47.993 1.00 97.88 518 THR A O 1
ATOM 3471 N N . ALA A 1 519 ? 21.651 4.681 -46.323 1.00 97.50 519 ALA A N 1
ATOM 3472 C CA . ALA A 1 519 ? 21.062 3.588 -47.086 1.00 97.50 519 ALA A CA 1
ATOM 3473 C C . ALA A 1 519 ? 19.553 3.532 -46.813 1.00 97.50 519 ALA A C 1
ATOM 3475 O O . ALA A 1 519 ? 19.126 3.330 -45.678 1.00 97.50 519 ALA A O 1
ATOM 3476 N N . ILE A 1 520 ? 18.727 3.752 -47.831 1.00 97.94 520 ILE A N 1
ATOM 3477 C CA . ILE A 1 520 ? 17.266 3.723 -47.714 1.00 97.94 520 ILE A CA 1
ATOM 3478 C C . ILE A 1 520 ? 16.710 2.828 -48.820 1.00 97.94 520 ILE A C 1
ATOM 3480 O O . ILE A 1 520 ? 16.649 3.228 -49.976 1.00 97.94 520 ILE A O 1
ATOM 3484 N N . GLY A 1 521 ? 16.274 1.624 -48.471 1.00 96.19 521 GLY A N 1
ATOM 3485 C CA . GLY A 1 521 ? 15.798 0.589 -49.384 1.00 96.19 521 GLY A CA 1
ATOM 3486 C C . GLY A 1 521 ? 16.288 -0.794 -48.959 1.00 96.19 521 GLY A C 1
ATOM 3487 O O . GLY A 1 521 ? 17.322 -0.919 -48.304 1.00 96.19 521 GLY A O 1
ATOM 3488 N N . HIS A 1 522 ? 15.547 -1.839 -49.327 1.00 96.62 522 HIS A N 1
ATOM 3489 C CA . HIS A 1 522 ? 15.990 -3.219 -49.116 1.00 96.62 522 HIS A CA 1
ATOM 3490 C C . HIS A 1 522 ? 17.290 -3.484 -49.892 1.00 96.62 522 HIS A C 1
ATOM 3492 O O . HIS A 1 522 ? 17.403 -3.060 -51.043 1.00 96.62 522 HIS A O 1
ATOM 3498 N N . ASP A 1 523 ? 18.259 -4.121 -49.233 1.00 96.44 523 ASP A N 1
ATOM 3499 C CA . ASP A 1 523 ? 19.607 -4.425 -49.739 1.00 96.44 523 ASP A CA 1
ATOM 3500 C C . ASP A 1 523 ? 20.414 -3.207 -50.252 1.00 96.44 523 ASP A C 1
ATOM 3502 O O . ASP A 1 523 ? 21.449 -3.354 -50.908 1.00 96.44 523 ASP A O 1
ATOM 3506 N N . SER A 1 524 ? 19.999 -1.978 -49.922 1.00 96.75 524 SER A N 1
ATOM 3507 C CA . SER A 1 524 ? 20.780 -0.780 -50.251 1.00 96.75 524 SER A CA 1
ATOM 3508 C C . SER A 1 524 ? 22.105 -0.769 -49.478 1.00 96.75 524 SER A C 1
ATOM 3510 O O . SER A 1 524 ? 22.135 -0.991 -48.264 1.00 96.75 524 SER A O 1
ATOM 3512 N N . LEU A 1 525 ? 23.220 -0.537 -50.185 1.00 95.06 525 LEU A N 1
ATOM 3513 C CA . LEU A 1 525 ? 24.579 -0.574 -49.618 1.00 95.06 525 LEU A CA 1
ATOM 3514 C C . LEU A 1 525 ? 24.907 -1.866 -48.829 1.00 95.06 525 LEU A C 1
ATOM 3516 O O . LEU A 1 525 ? 25.718 -1.824 -47.904 1.00 95.06 525 LEU A O 1
ATOM 3520 N N . SER A 1 526 ? 24.296 -3.015 -49.146 1.00 94.81 526 SER A N 1
ATOM 3521 C CA . SER A 1 526 ? 24.405 -4.209 -48.288 1.00 94.81 526 SER A CA 1
ATOM 3522 C C . SER A 1 526 ? 25.835 -4.746 -48.128 1.00 94.81 526 SER A C 1
ATOM 3524 O O . SER A 1 526 ? 26.172 -5.232 -47.052 1.00 94.81 526 SER A O 1
ATOM 3526 N N . ALA A 1 527 ? 26.704 -4.597 -49.134 1.00 92.75 527 ALA A N 1
ATOM 3527 C CA . ALA A 1 527 ? 28.113 -5.005 -49.072 1.00 92.75 527 ALA A CA 1
ATOM 3528 C C . ALA A 1 527 ? 29.085 -3.890 -48.620 1.00 92.75 527 ALA A C 1
ATOM 3530 O O . ALA A 1 527 ? 30.300 -4.104 -48.602 1.00 92.75 527 ALA A O 1
ATOM 3531 N N . ASN A 1 528 ? 28.574 -2.702 -48.275 1.00 90.94 528 ASN A N 1
ATOM 3532 C CA . ASN A 1 528 ? 29.383 -1.498 -48.093 1.00 90.94 528 ASN A CA 1
ATOM 3533 C C . ASN A 1 528 ? 30.320 -1.560 -46.886 1.00 90.94 528 ASN A C 1
ATOM 3535 O O . ASN A 1 528 ? 29.881 -1.616 -45.740 1.00 90.94 528 ASN A O 1
ATOM 3539 N N . THR A 1 529 ? 31.619 -1.421 -47.163 1.00 89.69 529 THR A N 1
ATOM 3540 C CA . THR A 1 529 ? 32.683 -1.256 -46.158 1.00 89.69 529 THR A CA 1
ATOM 3541 C C . THR A 1 529 ? 33.427 0.075 -46.311 1.00 89.69 529 THR A C 1
ATOM 3543 O O . THR A 1 529 ? 34.555 0.214 -45.843 1.00 89.69 529 THR A O 1
ATOM 3546 N N . ALA A 1 530 ? 32.810 1.057 -46.976 1.00 91.38 530 ALA A N 1
ATOM 3547 C CA . ALA A 1 530 ? 33.353 2.392 -47.213 1.00 91.38 530 ALA A CA 1
ATOM 3548 C C . ALA A 1 530 ? 32.516 3.485 -46.529 1.00 91.38 530 ALA A C 1
ATOM 3550 O O . ALA A 1 530 ? 31.416 3.231 -46.042 1.00 91.38 530 ALA A O 1
ATOM 3551 N N . ALA A 1 531 ? 33.054 4.702 -46.462 1.00 93.62 531 ALA A N 1
ATOM 3552 C CA . ALA A 1 531 ? 32.419 5.836 -45.793 1.00 93.62 531 ALA A CA 1
ATOM 3553 C C . ALA A 1 531 ? 31.740 6.802 -46.778 1.00 93.62 531 ALA A C 1
ATOM 3555 O O . ALA A 1 531 ? 32.085 6.857 -47.963 1.00 93.62 531 ALA A O 1
ATOM 3556 N N . ALA A 1 532 ? 30.836 7.623 -46.242 1.00 94.62 532 ALA A N 1
ATOM 3557 C CA . ALA A 1 532 ? 30.230 8.762 -46.931 1.00 94.62 532 ALA A CA 1
ATOM 3558 C C . ALA A 1 532 ? 29.428 8.420 -48.205 1.00 94.62 532 ALA A C 1
ATOM 3560 O O . ALA A 1 532 ? 29.348 9.239 -49.119 1.00 94.62 532 ALA A O 1
ATOM 3561 N N . ASN A 1 533 ? 28.831 7.226 -48.302 1.00 95.81 533 ASN A N 1
ATOM 3562 C CA . ASN A 1 533 ? 27.970 6.862 -49.432 1.00 95.81 533 ASN A CA 1
ATOM 3563 C C . ASN A 1 533 ? 26.491 7.134 -49.140 1.00 95.81 533 ASN A C 1
ATOM 3565 O O . ASN A 1 533 ? 26.004 6.857 -48.051 1.00 95.81 533 ASN A O 1
ATOM 3569 N N . THR A 1 534 ? 25.748 7.616 -50.132 1.00 97.25 534 THR A N 1
ATOM 3570 C CA . THR A 1 534 ? 24.290 7.784 -50.082 1.00 97.25 534 THR A CA 1
ATOM 3571 C C . THR A 1 534 ? 23.639 6.876 -51.120 1.00 97.25 534 THR A C 1
ATOM 3573 O O . THR A 1 534 ? 23.936 7.001 -52.301 1.00 97.25 534 THR A O 1
ATOM 3576 N N . ALA A 1 535 ? 22.741 5.989 -50.707 1.00 97.00 535 ALA A N 1
ATOM 3577 C CA . ALA A 1 535 ? 21.973 5.087 -51.555 1.00 97.00 535 ALA A CA 1
ATOM 3578 C C . ALA A 1 535 ? 20.492 5.120 -51.157 1.00 97.00 535 ALA A C 1
ATOM 3580 O O . ALA A 1 535 ? 20.143 4.885 -50.001 1.00 97.00 535 ALA A O 1
ATOM 3581 N N . VAL A 1 536 ? 19.609 5.414 -52.109 1.00 97.62 536 VAL A N 1
ATOM 3582 C CA . VAL A 1 536 ? 18.160 5.502 -51.900 1.00 97.62 536 VAL A CA 1
ATOM 3583 C C . VAL A 1 536 ? 17.447 4.722 -53.003 1.00 97.62 536 VAL A C 1
ATOM 3585 O O . VAL A 1 536 ? 17.350 5.183 -54.135 1.00 97.62 536 VAL A O 1
ATOM 3588 N N . GLY A 1 537 ? 16.935 3.542 -52.673 1.00 95.44 537 GLY A N 1
ATOM 3589 C CA . GLY A 1 537 ? 16.246 2.613 -53.566 1.00 95.44 537 GLY A CA 1
ATOM 3590 C C . GLY A 1 537 ? 16.602 1.156 -53.262 1.00 95.44 537 GLY A C 1
ATOM 3591 O O . GLY A 1 537 ? 17.621 0.870 -52.639 1.00 95.44 537 GLY A O 1
ATOM 3592 N N . HIS A 1 538 ? 15.748 0.224 -53.688 1.00 96.25 538 HIS A N 1
ATOM 3593 C CA . HIS A 1 538 ? 16.026 -1.214 -53.586 1.00 96.25 538 HIS A CA 1
ATOM 3594 C C . HIS A 1 538 ? 17.248 -1.577 -54.445 1.00 96.25 538 HIS A C 1
ATOM 3596 O O . HIS A 1 538 ? 17.326 -1.126 -55.588 1.00 96.25 538 HIS A O 1
ATOM 3602 N N . ASP A 1 539 ? 18.195 -2.341 -53.893 1.00 96.00 539 ASP A N 1
ATOM 3603 C CA . ASP A 1 539 ? 19.487 -2.717 -54.508 1.00 96.00 539 ASP A CA 1
ATOM 3604 C C . ASP A 1 539 ? 20.400 -1.546 -54.931 1.00 96.00 539 ASP A C 1
ATOM 3606 O O . ASP A 1 539 ? 21.362 -1.715 -55.686 1.00 96.00 539 ASP A O 1
ATOM 3610 N N . SER A 1 540 ? 20.143 -0.333 -54.441 1.00 96.06 540 SER A N 1
ATOM 3611 C CA . SER A 1 540 ? 20.975 0.828 -54.758 1.00 96.06 540 SER A CA 1
ATOM 3612 C C . SER A 1 540 ? 22.368 0.692 -54.124 1.00 96.06 540 SER A C 1
ATOM 3614 O O . SER A 1 540 ? 22.492 0.472 -52.916 1.00 96.06 540 SER A O 1
ATOM 3616 N N . LEU A 1 541 ? 23.427 0.815 -54.934 1.00 94.00 541 LEU A N 1
ATOM 3617 C CA . LEU A 1 541 ?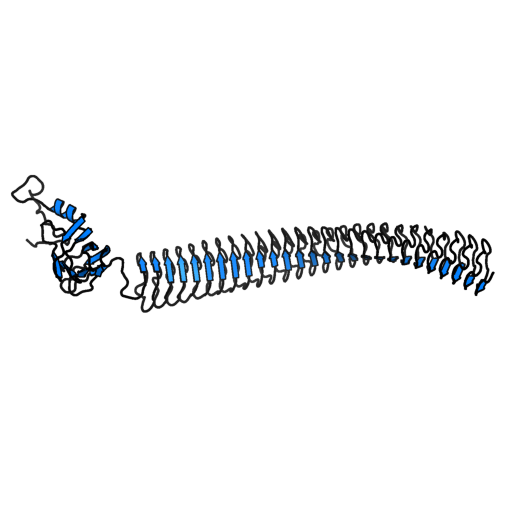 24.833 0.671 -54.514 1.00 94.00 541 LEU A CA 1
ATOM 3618 C C . LEU A 1 541 ? 25.170 -0.661 -53.802 1.00 94.00 541 LEU A C 1
ATOM 3620 O O . LEU A 1 541 ? 26.094 -0.721 -52.988 1.00 94.00 541 LEU A O 1
ATOM 3624 N N . ARG A 1 542 ? 24.410 -1.729 -54.077 1.00 94.38 542 ARG A N 1
ATOM 3625 C CA . ARG A 1 542 ? 24.407 -2.982 -53.302 1.00 94.38 542 ARG A CA 1
ATOM 3626 C C . ARG A 1 542 ? 25.786 -3.612 -53.097 1.00 94.38 542 ARG A C 1
ATOM 3628 O O . ARG A 1 542 ? 26.105 -4.014 -51.983 1.00 94.38 542 ARG A O 1
ATOM 3635 N N . THR A 1 543 ? 26.597 -3.715 -54.151 1.00 92.38 543 THR A N 1
ATOM 3636 C CA . THR A 1 543 ? 27.894 -4.422 -54.107 1.00 92.38 543 THR A CA 1
ATOM 3637 C C . THR A 1 543 ? 29.098 -3.527 -53.810 1.00 92.38 543 THR A C 1
ATOM 3639 O O . THR A 1 543 ? 30.239 -3.989 -53.906 1.00 92.38 543 THR A O 1
ATOM 3642 N N . ASN A 1 544 ? 28.872 -2.266 -53.431 1.00 90.81 544 ASN A N 1
ATOM 3643 C CA . ASN A 1 544 ? 29.965 -1.365 -53.091 1.00 90.81 544 ASN A CA 1
ATOM 3644 C C . ASN A 1 544 ? 30.746 -1.929 -51.915 1.00 90.81 544 ASN A C 1
ATOM 3646 O O . ASN A 1 544 ? 30.145 -2.320 -50.931 1.00 90.81 544 ASN A O 1
ATOM 3650 N N . THR A 1 545 ? 32.070 -1.987 -52.015 1.00 90.56 545 THR A N 1
ATOM 3651 C CA . THR A 1 545 ? 32.938 -2.495 -50.945 1.00 90.56 545 THR A CA 1
ATOM 3652 C C . THR A 1 545 ? 33.831 -1.376 -50.438 1.00 90.56 545 THR A C 1
ATOM 3654 O O . THR A 1 545 ? 33.767 -1.042 -49.259 1.00 90.56 545 THR A O 1
ATOM 3657 N N . THR A 1 546 ? 34.608 -0.738 -51.317 1.00 88.06 546 THR A N 1
ATOM 3658 C CA . THR A 1 546 ? 35.593 0.292 -50.937 1.00 88.06 546 THR A CA 1
ATOM 3659 C C . THR A 1 546 ? 35.336 1.667 -51.550 1.00 88.06 546 THR A C 1
ATOM 3661 O O . THR A 1 546 ? 36.001 2.626 -51.162 1.00 88.06 546 THR A O 1
ATOM 3664 N N . GLY A 1 547 ? 34.376 1.788 -52.472 1.00 89.75 547 GLY A N 1
ATOM 3665 C CA . GLY A 1 547 ? 34.023 3.062 -53.091 1.00 89.75 547 GLY A CA 1
ATOM 3666 C C . GLY A 1 547 ? 33.415 4.037 -52.084 1.00 89.75 547 GLY A C 1
ATOM 3667 O O . GLY A 1 547 ? 32.508 3.668 -51.349 1.00 89.75 547 GLY A O 1
ATOM 3668 N N . ALA A 1 548 ? 33.892 5.274 -52.031 1.00 92.62 548 ALA A N 1
ATOM 3669 C CA . ALA A 1 548 ? 33.465 6.301 -51.087 1.00 92.62 548 ALA A CA 1
ATOM 3670 C C . ALA A 1 548 ? 32.867 7.519 -51.801 1.00 92.62 548 ALA A C 1
ATOM 3672 O O . ALA A 1 548 ? 33.169 7.801 -52.967 1.00 92.62 548 ALA A O 1
ATOM 3673 N N . GLN A 1 549 ? 32.065 8.288 -51.061 1.00 93.00 549 GLN A N 1
ATOM 3674 C CA . GLN A 1 549 ? 31.495 9.558 -51.529 1.00 93.00 549 GLN A CA 1
ATOM 3675 C C . GLN A 1 549 ? 30.613 9.402 -52.781 1.00 93.00 549 GLN A C 1
ATOM 3677 O O . GLN A 1 549 ? 30.535 10.307 -53.612 1.00 93.00 549 GLN A O 1
ATOM 3682 N N . ASN A 1 550 ? 29.954 8.248 -52.926 1.00 94.56 550 ASN A N 1
ATOM 3683 C CA . ASN A 1 550 ? 29.003 7.986 -54.002 1.00 94.56 550 ASN A CA 1
ATOM 3684 C C . ASN A 1 550 ? 27.578 8.381 -53.593 1.00 94.56 550 ASN A C 1
ATOM 3686 O O . ASN A 1 550 ? 27.185 8.215 -52.440 1.00 94.56 550 ASN A O 1
ATOM 3690 N N . VAL A 1 551 ? 26.779 8.846 -54.548 1.00 95.75 551 VAL A N 1
ATOM 3691 C CA . VAL A 1 551 ? 25.356 9.163 -54.380 1.00 95.75 551 VAL A CA 1
ATOM 3692 C C . VAL A 1 551 ? 24.563 8.356 -55.398 1.00 95.75 551 VAL A C 1
ATOM 3694 O O . VAL A 1 551 ? 24.806 8.486 -56.587 1.00 95.75 551 VAL A O 1
ATOM 3697 N N . SER A 1 552 ? 23.611 7.541 -54.960 1.00 95.19 552 SER A N 1
ATOM 3698 C CA . SER A 1 552 ? 22.785 6.688 -55.811 1.00 95.19 552 SER A CA 1
ATOM 3699 C C . SER A 1 552 ? 21.321 6.781 -55.390 1.00 95.19 552 SER A C 1
ATOM 3701 O O . SER A 1 552 ? 20.995 6.597 -54.222 1.00 95.19 552 SER A O 1
ATOM 3703 N N . VAL A 1 553 ? 20.426 7.127 -56.313 1.00 95.94 553 VAL A N 1
ATOM 3704 C CA . VAL A 1 553 ? 19.000 7.349 -56.026 1.00 95.94 553 VAL A CA 1
ATOM 3705 C C . VAL A 1 553 ? 18.142 6.695 -57.106 1.00 95.94 553 VAL A C 1
ATOM 3707 O O . VAL A 1 553 ? 17.866 7.292 -58.140 1.00 95.94 553 VAL A O 1
ATOM 3710 N N . GLY A 1 554 ? 17.682 5.473 -56.880 1.00 92.88 554 GLY A N 1
ATOM 3711 C CA . GLY A 1 554 ? 16.935 4.686 -57.854 1.00 92.88 554 GLY A CA 1
ATOM 3712 C C . GLY A 1 554 ? 16.946 3.203 -57.509 1.00 92.88 554 GLY A C 1
ATOM 3713 O O . GLY A 1 554 ? 17.736 2.742 -56.688 1.00 92.88 554 GLY A O 1
ATOM 3714 N N . HIS A 1 555 ? 16.049 2.442 -58.129 1.00 94.06 555 HIS A N 1
ATOM 3715 C CA . HIS A 1 555 ? 16.088 0.985 -58.045 1.00 94.06 555 HIS A CA 1
ATOM 3716 C C . HIS A 1 555 ? 17.281 0.454 -58.856 1.00 94.06 555 HIS A C 1
ATOM 3718 O O . HIS A 1 555 ? 17.494 0.887 -59.990 1.00 94.06 555 HIS A O 1
ATOM 3724 N N . ALA A 1 556 ? 18.078 -0.425 -58.242 1.00 93.31 556 ALA A N 1
ATOM 3725 C CA . ALA A 1 556 ? 19.281 -1.043 -58.807 1.00 93.31 556 ALA A CA 1
ATOM 3726 C C . ALA A 1 556 ? 20.313 -0.053 -59.398 1.00 93.31 556 ALA A C 1
ATOM 3728 O O . ALA A 1 556 ? 21.150 -0.414 -60.228 1.00 93.31 556 ALA A O 1
ATOM 3729 N N . SER A 1 557 ? 20.287 1.221 -58.993 1.00 94.38 557 SER A N 1
ATOM 3730 C CA . SER A 1 557 ? 21.255 2.208 -59.468 1.00 94.38 557 SER A CA 1
ATOM 3731 C C . SER A 1 557 ? 22.630 1.936 -58.855 1.00 94.38 557 SER A C 1
ATOM 3733 O O . SER A 1 557 ? 22.765 1.780 -57.636 1.00 94.38 557 SER A O 1
ATOM 3735 N N . MET A 1 558 ? 23.665 1.882 -59.700 1.00 92.25 558 MET A N 1
ATOM 3736 C CA . MET A 1 558 ? 25.041 1.540 -59.322 1.00 92.25 558 MET A CA 1
ATOM 3737 C C . MET A 1 558 ? 25.182 0.190 -58.596 1.00 92.25 558 MET A C 1
ATOM 3739 O O . MET A 1 558 ? 26.090 0.017 -57.784 1.00 92.25 558 MET A O 1
ATOM 3743 N N . GLU A 1 559 ? 24.301 -0.776 -58.873 1.00 92.31 559 GLU A N 1
ATOM 3744 C CA . GLU A 1 559 ? 24.268 -2.051 -58.147 1.00 92.31 559 GLU A CA 1
ATOM 3745 C C . GLU A 1 559 ? 25.628 -2.770 -58.143 1.00 92.31 559 GLU A C 1
ATOM 3747 O O . GLU A 1 559 ? 26.077 -3.217 -57.084 1.00 92.31 559 GLU A O 1
ATOM 3752 N N . LEU A 1 560 ? 26.310 -2.838 -59.296 1.00 89.81 560 LEU A N 1
ATOM 3753 C CA . LEU A 1 560 ? 27.599 -3.523 -59.447 1.00 89.81 560 LEU A CA 1
ATOM 3754 C C . LEU A 1 560 ? 28.824 -2.632 -59.197 1.00 89.81 560 LEU A C 1
ATOM 3756 O O . LEU A 1 560 ? 29.940 -3.051 -59.500 1.00 89.81 560 LEU A O 1
ATOM 3760 N N . ASN A 1 561 ? 28.661 -1.411 -58.674 1.00 88.44 561 ASN A N 1
ATOM 3761 C CA . ASN A 1 561 ? 29.806 -0.584 -58.296 1.00 88.44 561 ASN A CA 1
ATOM 3762 C C . ASN A 1 561 ? 30.507 -1.181 -57.083 1.00 88.44 561 ASN A C 1
ATOM 3764 O O . ASN A 1 561 ? 29.877 -1.317 -56.049 1.00 88.44 561 ASN A O 1
ATOM 3768 N N . THR A 1 562 ? 31.790 -1.531 -57.212 1.00 89.75 562 THR A N 1
ATOM 3769 C CA . THR A 1 562 ? 32.548 -2.211 -56.146 1.00 89.75 562 THR A CA 1
ATOM 3770 C C . THR A 1 562 ? 33.560 -1.294 -55.465 1.00 89.75 562 THR A C 1
ATOM 3772 O O . THR A 1 562 ? 33.674 -1.321 -54.240 1.00 89.75 562 THR A O 1
ATOM 3775 N N . THR A 1 563 ? 34.303 -0.487 -56.233 1.00 90.62 563 THR A N 1
ATOM 3776 C CA . THR A 1 563 ? 35.417 0.338 -55.719 1.00 90.62 563 THR A CA 1
ATOM 3777 C C . THR A 1 563 ? 35.446 1.763 -56.290 1.00 90.62 563 THR A C 1
ATOM 3779 O O . THR A 1 563 ? 36.467 2.443 -56.184 1.00 90.62 563 THR A O 1
ATOM 3782 N N . GLY A 1 564 ? 34.396 2.200 -56.990 1.00 87.62 564 GLY A N 1
ATOM 3783 C CA . GLY A 1 564 ? 34.368 3.514 -57.637 1.00 87.62 564 GLY A CA 1
ATOM 3784 C C . GLY A 1 564 ? 34.114 4.641 -56.635 1.00 87.62 564 GLY A C 1
ATOM 3785 O O . GLY A 1 564 ? 33.327 4.461 -55.715 1.00 87.62 564 GLY A O 1
ATOM 3786 N N . ASN A 1 565 ? 34.730 5.813 -56.827 1.00 91.06 565 ASN A N 1
ATOM 3787 C CA . ASN A 1 565 ? 34.553 6.969 -55.935 1.00 91.06 565 ASN A CA 1
ATOM 3788 C C . ASN A 1 565 ? 33.864 8.146 -56.638 1.00 91.06 565 ASN A C 1
ATOM 3790 O O . ASN A 1 565 ? 34.022 8.325 -57.851 1.00 91.06 565 ASN A O 1
ATOM 3794 N N . TYR A 1 566 ? 33.184 8.996 -55.865 1.00 91.56 566 TYR A N 1
ATOM 3795 C CA . TYR A 1 566 ? 32.584 10.255 -56.340 1.00 91.56 566 TYR A CA 1
ATOM 3796 C C . TYR A 1 566 ? 31.569 10.091 -57.480 1.00 91.56 566 TYR A C 1
ATOM 3798 O O . TYR A 1 566 ? 31.417 10.974 -58.324 1.00 91.56 566 TYR A O 1
ATOM 3806 N N . ASN A 1 567 ? 30.906 8.942 -57.563 1.00 91.88 567 ASN A N 1
ATOM 3807 C CA . ASN A 1 567 ? 29.897 8.703 -58.584 1.00 91.88 567 ASN A CA 1
ATOM 3808 C C . ASN A 1 567 ? 28.537 9.228 -58.122 1.00 91.88 567 ASN A C 1
ATOM 3810 O O . ASN A 1 567 ? 28.163 9.058 -56.965 1.00 91.88 567 ASN A O 1
ATOM 3814 N N . VAL A 1 568 ? 27.775 9.809 -59.040 1.00 93.88 568 VAL A N 1
ATOM 3815 C CA . VAL A 1 568 ? 26.397 10.244 -58.823 1.00 93.88 568 VAL A CA 1
ATOM 3816 C C . VAL A 1 568 ? 25.495 9.486 -59.794 1.00 93.88 568 VAL A C 1
ATOM 3818 O O . VAL A 1 568 ? 25.644 9.622 -61.000 1.00 93.88 568 VAL A O 1
ATOM 3821 N N . ALA A 1 569 ? 24.546 8.705 -59.292 1.00 93.00 569 ALA A N 1
ATOM 3822 C CA . ALA A 1 569 ? 23.537 7.993 -60.061 1.00 93.00 569 ALA A CA 1
ATOM 3823 C C . ALA A 1 569 ? 22.137 8.338 -59.544 1.00 93.00 569 ALA A C 1
ATOM 3825 O O . ALA A 1 569 ? 21.891 8.385 -58.345 1.00 93.00 569 ALA A O 1
ATOM 3826 N N . VAL A 1 570 ? 21.190 8.573 -60.433 1.00 93.06 570 VAL A N 1
ATOM 3827 C CA . VAL A 1 570 ? 19.790 8.832 -60.124 1.00 93.06 570 VAL A CA 1
ATOM 3828 C C . VAL A 1 570 ? 18.956 8.136 -61.204 1.00 93.06 570 VAL A C 1
ATOM 3830 O O . VAL A 1 570 ? 19.321 8.161 -62.368 1.00 93.06 570 VAL A O 1
ATOM 3833 N N . GLY A 1 571 ? 17.832 7.513 -60.874 1.00 88.94 571 GLY A N 1
ATOM 3834 C CA . GLY A 1 571 ? 16.994 6.764 -61.816 1.00 88.94 571 GLY A CA 1
ATOM 3835 C C . GLY A 1 571 ? 17.233 5.251 -61.820 1.00 88.94 571 GLY A C 1
ATOM 3836 O O . GLY A 1 571 ? 18.238 4.755 -61.327 1.00 88.94 571 GLY A O 1
ATOM 3837 N N . ASP A 1 572 ? 16.256 4.525 -62.362 1.00 91.38 572 ASP A N 1
ATOM 3838 C CA . ASP A 1 572 ? 16.228 3.057 -62.451 1.00 91.38 572 ASP A CA 1
ATOM 3839 C C . ASP A 1 572 ? 17.424 2.528 -63.265 1.00 91.38 572 ASP A C 1
ATOM 3841 O O . ASP A 1 572 ? 17.666 3.027 -64.365 1.00 91.38 572 ASP A O 1
ATOM 3845 N N . PHE A 1 573 ? 18.189 1.583 -62.702 1.00 91.00 573 PHE A N 1
ATOM 3846 C CA . PHE A 1 573 ? 19.383 0.954 -63.299 1.00 91.00 573 PHE A CA 1
ATOM 3847 C C . PHE A 1 573 ? 20.490 1.919 -63.793 1.00 91.00 573 PHE A C 1
ATOM 3849 O O . PHE A 1 573 ? 21.349 1.532 -64.587 1.00 91.00 573 PHE A O 1
ATOM 3856 N N . ALA A 1 574 ? 20.530 3.175 -63.334 1.00 92.81 574 ALA A N 1
ATOM 3857 C CA . ALA A 1 574 ? 21.595 4.111 -63.718 1.00 92.81 574 ALA A CA 1
ATOM 3858 C C . ALA A 1 574 ? 22.976 3.617 -63.240 1.00 92.81 574 ALA A C 1
ATOM 3860 O O . ALA A 1 574 ? 23.113 3.225 -62.079 1.00 92.81 574 ALA A O 1
ATOM 3861 N N . LEU A 1 575 ? 24.000 3.648 -64.105 1.00 89.31 575 LEU A N 1
ATOM 3862 C CA . LEU A 1 575 ? 25.356 3.143 -63.830 1.00 89.31 575 LEU A CA 1
ATOM 3863 C C . LEU A 1 575 ? 25.401 1.686 -63.322 1.00 89.31 575 LEU A C 1
ATOM 3865 O O . LEU A 1 575 ? 26.285 1.326 -62.542 1.00 89.31 575 LEU A O 1
ATOM 3869 N N . TYR A 1 576 ? 24.462 0.832 -63.748 1.00 89.06 576 TYR A N 1
ATOM 3870 C CA . TYR A 1 576 ? 24.292 -0.536 -63.234 1.00 89.06 576 TYR A CA 1
ATOM 3871 C C . TYR A 1 576 ? 25.585 -1.366 -63.224 1.00 89.06 576 TYR A C 1
ATOM 3873 O O . TYR A 1 576 ? 25.927 -1.972 -62.211 1.00 89.06 576 TYR A O 1
ATOM 3881 N N . ASN A 1 577 ? 26.331 -1.356 -64.336 1.00 86.75 577 ASN A N 1
ATOM 3882 C CA . ASN A 1 577 ? 27.560 -2.138 -64.531 1.00 86.75 577 ASN A CA 1
ATOM 3883 C C . ASN A 1 577 ? 28.846 -1.355 -64.198 1.00 86.75 577 ASN A C 1
ATOM 3885 O O . ASN A 1 577 ? 29.933 -1.730 -64.641 1.00 86.75 577 ASN A O 1
ATOM 3889 N N . ASN A 1 578 ? 28.756 -0.248 -63.458 1.00 82.50 578 ASN A N 1
ATOM 3890 C CA . ASN A 1 578 ? 29.901 0.613 -63.177 1.00 82.50 578 ASN A CA 1
ATOM 3891 C C . ASN A 1 578 ? 30.829 0.017 -62.100 1.00 82.50 578 ASN A C 1
ATOM 3893 O O . ASN A 1 578 ? 30.881 0.528 -60.988 1.00 82.50 578 ASN A O 1
ATOM 3897 N N . THR A 1 579 ? 31.580 -1.043 -62.407 1.00 84.56 579 THR A N 1
ATOM 3898 C CA . THR A 1 579 ? 32.331 -1.813 -61.397 1.00 84.56 579 THR A CA 1
ATOM 3899 C C . THR A 1 579 ? 33.441 -1.040 -60.689 1.00 84.56 579 THR A C 1
ATOM 3901 O O . THR A 1 579 ? 33.593 -1.188 -59.475 1.00 84.56 579 THR A O 1
ATOM 3904 N N . THR A 1 580 ? 34.215 -0.221 -61.409 1.00 85.56 580 THR A N 1
ATOM 3905 C CA . THR A 1 580 ? 35.406 0.465 -60.863 1.00 85.56 580 THR A CA 1
ATOM 3906 C C . THR A 1 580 ? 35.568 1.923 -61.311 1.00 85.56 580 THR A C 1
ATOM 3908 O O . THR A 1 580 ? 36.583 2.537 -60.976 1.00 85.56 580 THR A O 1
ATOM 3911 N N . ALA A 1 581 ? 34.648 2.502 -62.095 1.00 78.75 581 ALA A N 1
ATOM 3912 C CA . ALA A 1 581 ? 34.838 3.869 -62.586 1.00 78.75 581 ALA A CA 1
ATOM 3913 C C . ALA A 1 581 ? 34.481 4.920 -61.517 1.00 78.75 581 ALA A C 1
ATOM 3915 O O . ALA A 1 581 ? 33.746 4.657 -60.563 1.00 78.75 581 ALA A O 1
ATOM 3916 N N . SER A 1 582 ? 35.074 6.108 -61.654 1.00 86.06 582 SER A N 1
ATOM 3917 C CA . SER A 1 582 ? 35.000 7.204 -60.678 1.00 86.06 582 SER A CA 1
ATOM 3918 C C . SER A 1 582 ? 34.601 8.515 -61.352 1.00 86.06 582 SER A C 1
ATOM 3920 O O . SER A 1 582 ? 34.934 8.723 -62.518 1.00 86.06 582 SER A O 1
ATOM 3922 N N . ASN A 1 583 ? 33.974 9.421 -60.596 1.00 88.31 583 ASN A N 1
ATOM 3923 C CA . ASN A 1 583 ? 33.511 10.742 -61.052 1.00 88.31 583 ASN A CA 1
ATOM 3924 C C . ASN A 1 583 ? 32.466 10.701 -62.188 1.00 88.31 583 ASN A C 1
ATOM 3926 O O . ASN A 1 583 ? 32.460 11.569 -63.062 1.00 88.31 583 ASN A O 1
ATOM 3930 N N . ASN A 1 584 ? 31.588 9.696 -62.195 1.00 85.19 584 ASN A N 1
ATOM 3931 C CA . ASN A 1 584 ? 30.477 9.619 -63.149 1.00 85.19 584 ASN A CA 1
ATOM 3932 C C . ASN A 1 584 ? 29.246 10.381 -62.629 1.00 85.19 584 ASN A C 1
ATOM 3934 O O . ASN A 1 584 ? 29.051 10.470 -61.421 1.00 85.19 584 ASN A O 1
ATOM 3938 N N . VAL A 1 585 ? 28.385 10.887 -63.517 1.00 83.81 585 VAL A N 1
ATOM 3939 C CA . VAL A 1 585 ? 27.071 11.460 -63.160 1.00 83.81 585 VAL A CA 1
ATOM 3940 C C . VAL A 1 585 ? 26.012 10.884 -64.106 1.00 83.81 585 VAL A C 1
ATOM 3942 O O . VAL A 1 585 ? 26.101 11.136 -65.305 1.00 83.81 585 VAL A O 1
ATOM 3945 N N . ALA A 1 586 ? 25.010 10.143 -63.622 1.00 74.62 586 ALA A N 1
ATOM 3946 C CA . ALA A 1 586 ? 23.966 9.564 -64.471 1.00 74.62 586 ALA A CA 1
ATOM 3947 C C . ALA A 1 586 ? 22.580 9.654 -63.836 1.00 74.62 586 ALA A C 1
ATOM 3949 O O . ALA A 1 586 ? 22.352 9.102 -62.774 1.00 74.62 586 ALA A O 1
ATOM 3950 N N . ILE A 1 587 ? 21.651 10.355 -64.488 1.00 78.75 587 ILE A N 1
ATOM 3951 C CA . ILE A 1 587 ? 20.311 10.652 -63.967 1.00 78.75 587 ILE A CA 1
ATOM 3952 C C . ILE A 1 587 ? 19.245 10.211 -64.991 1.00 78.75 587 ILE A C 1
ATOM 3954 O O . ILE A 1 587 ? 19.007 10.924 -65.959 1.00 78.75 587 ILE A O 1
ATOM 3958 N N . GLY A 1 588 ? 18.569 9.083 -64.772 1.00 65.38 588 GLY A N 1
ATOM 3959 C CA . GLY A 1 588 ? 17.267 8.725 -65.353 1.00 65.38 588 GLY A CA 1
ATOM 3960 C C . GLY A 1 588 ? 17.267 7.507 -66.286 1.00 65.38 588 GLY A C 1
ATOM 3961 O O . GLY A 1 588 ? 18.050 7.478 -67.223 1.00 65.38 588 GLY A O 1
ATOM 3962 N N . LYS A 1 589 ? 16.352 6.553 -66.012 1.00 52.91 589 LYS A N 1
ATOM 3963 C CA . LYS A 1 589 ? 16.145 5.207 -66.609 1.00 52.91 589 LYS A CA 1
ATOM 3964 C C . LYS A 1 589 ? 17.240 4.711 -67.574 1.00 52.91 589 LYS A C 1
ATOM 3966 O O . LYS A 1 589 ? 17.304 5.149 -68.719 1.00 52.91 589 LYS A O 1
ATOM 3971 N N . ASP A 1 590 ? 18.001 3.723 -67.110 1.00 64.75 590 ASP A N 1
ATOM 3972 C CA . ASP A 1 590 ? 19.101 3.025 -67.791 1.00 64.75 590 ASP A CA 1
ATOM 3973 C C . ASP A 1 590 ? 20.257 3.937 -68.233 1.00 64.75 590 ASP A C 1
ATOM 3975 O O . ASP A 1 590 ? 20.893 3.698 -69.262 1.00 64.75 590 ASP A O 1
ATOM 3979 N N . ALA A 1 591 ? 20.539 5.010 -67.492 1.00 67.88 591 ALA A N 1
ATOM 3980 C CA . ALA A 1 591 ? 21.640 5.908 -67.828 1.00 67.88 591 ALA A CA 1
ATOM 3981 C C . ALA A 1 591 ? 23.000 5.226 -67.550 1.00 67.88 591 ALA A C 1
ATOM 3983 O O . ALA A 1 591 ? 23.530 5.346 -66.449 1.00 67.88 591 ALA A O 1
ATOM 3984 N N . LEU A 1 592 ? 23.458 4.473 -68.564 1.00 61.56 592 LEU A N 1
ATOM 3985 C CA . LEU A 1 592 ? 24.720 3.742 -68.802 1.00 61.56 592 LEU A CA 1
ATOM 3986 C C . LEU A 1 592 ? 25.524 3.277 -67.586 1.00 61.56 592 LEU A C 1
ATOM 3988 O O . LEU A 1 592 ? 26.152 4.137 -66.937 1.00 61.56 592 LEU A O 1
#

Radius of gyration: 49.32 Å; Cα contacts (8 Å, |Δi|>4): 2293; chains: 1; bounding box: 96×54×154 Å

Solvent-accessible surface area (backbone atoms only — not comparable to full-atom values): 22396 Å² total; per-residue (Å²): 133,86,80,71,70,49,75,81,29,51,74,85,78,69,97,68,94,73,88,76,83,80,65,102,62,87,83,51,58,67,58,45,51,51,39,33,74,28,76,24,66,46,79,52,55,68,62,58,34,75,46,58,48,56,74,70,54,90,45,47,62,43,16,29,32,31,38,36,31,47,81,84,60,71,74,22,40,37,32,44,31,58,24,63,39,53,47,65,35,39,40,34,26,61,25,82,43,44,37,34,37,30,33,39,75,37,50,61,34,78,36,46,52,76,29,71,49,45,35,37,31,62,20,65,32,72,60,5,26,24,43,39,74,84,62,79,51,98,78,43,69,44,46,65,44,66,56,59,27,44,33,93,51,54,76,71,36,31,47,28,38,14,34,23,42,29,0,26,25,41,21,24,50,23,27,50,27,41,17,36,21,46,31,1,24,23,41,25,24,56,26,28,49,28,37,13,35,19,45,31,0,25,23,51,12,34,52,27,26,50,26,38,16,38,20,42,29,0,25,25,42,22,31,50,25,30,50,28,37,15,37,22,48,30,0,24,25,38,20,34,56,24,31,50,27,39,17,35,19,44,30,0,24,35,36,23,25,64,27,33,47,29,36,14,37,20,43,33,0,25,23,47,20,35,55,29,28,46,30,38,13,38,20,41,34,0,26,22,45,20,32,54,24,31,49,26,37,16,36,21,47,30,0,26,24,43,18,33,55,30,30,44,31,36,12,35,22,43,30,0,26,25,42,22,30,56,25,31,50,25,39,17,35,19,45,33,0,27,21,44,20,30,54,24,29,49,29,38,15,36,20,46,32,0,24,23,44,21,29,56,28,33,46,29,38,15,37,21,44,34,0,26,23,46,21,31,54,29,29,48,27,39,15,39,20,43,34,0,26,21,44,23,31,58,28,31,46,28,37,14,36,21,46,30,0,26,23,43,20,32,57,31,30,50,26,38,16,35,21,44,31,0,24,29,44,21,31,56,27,27,48,27,37,15,38,19,45,31,0,27,21,46,18,32,58,24,31,46,29,38,15,37,20,48,31,0,24,23,52,18,29,56,24,30,51,28,36,14,35,24,44,30,1,28,32,42,24,30,56,26,32,44,29,38,21,38,23,43,36,4,23,45,45,18,30,53,23,29,48,27,38,19,33,26,42,32,2,28,22,51,21,32,61,45,31,48,27,36,17,37,19,40,34,1,24,21,44,23,59,32,35,43,29,37,17,36,21,43,33,1,30,20,48,18,33,62,27,29,49,26,37,22,39,16,44,35,4,24,23,47,17,28,53,22,32,48,28,38,24,25,24,40,37,2,23,29,80,39,39,63,60,59,66,45,78,25,76,42,70,58,28,98

Secondary structure (DSSP, 8-state):
------TT-PPPPPSSS-SSS--SS---HHHHHHHHTSEEEEEE-SSEEEEE--SSS--GGG-SEEEEEE-S-S-EEEEEE-TT--EEEEEEEESSS-EEEESSSS--EEE-TT-EEEEEE---GGG--EEESS---SSS--EEESSS-STTT-SS--S-EEESTTTTTT-SS--S-EEESTTTTTT-SS--S-EEESTTTTTT-SS--S-EEESTTTTTT-SS--S-EEESTTTTTT-SS--S-EEESTTTTTT-SS--S-EEESTTTTTT-SS--S-EEESTTTTTT-SS--S-EEESTTTTTT-SS--S-EEESTTTTTT-SS--S-EEESTTTTTT-SS--S-EEESTTTTTT-SS--S-EEESTTTTTT-SS--S-EEESTTTTTT-SS--S-EEESTTTTTT-SS--S-EEESTTTTTT-SS--S-EEESTTTTTT-SS--S-EEESTTTTTT-SS--S-EEESTTTTTT-SS--S-EEESTTTTTT-SS--S-EEESTTTTTT-SS--S-EEESTTTTTT--SSS-EEESTTTTTT-SS--S-EEESTTTTTT-SS--S-EEESTTTTTT-SS--S-EEESSS--

Foldseek 3Di:
DPPPQALLLAGDDDPDDPPDDDDPDDRCRVVSVVQLAAAAEDEDDDQEAEQAPDHNDDGNLSYQEYEYAYDDDDEHEYEYPDLQRWDKHWYAYQHQAKYWYFHACEAIDIAGHRGIFIWTFGNPGNHIYIDGPQCPDPDALEGAAEALPCAPQADAEHNEYAAEHQGNRQAHHEYAEYAHEAQFCNQAYHEYNEYGAAHLGVNQAHHEYQEYAAYHLGCNQAHHEYCEYAHEHQFCNQAHHEYQEYTAEAQGCNQDYHEYNEYAHEHLFVNQANHEYCEYTAEHLGVNQAHHEYNEYAHEHQFCNQAHHEYCEYAAEHQGCNQAHHEYNEYAHEHLFCNQAHHEYCEYAAYHQGCNQAHHEYQEYAAEHLGCNQAHHEYQEYTAEHLFVNQAHHEYNEYAHYHQGCNQAHHEYQEYTAEHQRCNQAHHEYNEYAHEHLGCNQAHHEYNEYAHEHQGCNQAHHEYQEYAHYHCGCNQAHHEYCEYTHEHQHCNQAHHEYAEYAAAAQGCNCAYHEYQEYAAEHLGCNQDPEYNEYAHEHLGCNQAYHEHNEHAAEHLAVNQAHHEYQEYYAEHCACNNVHHHYNHHAHYHNND

Nearest PDB structures (foldseek):
  6o38-assembly5_E  TM=4.324E-01  e=3.246E-01  Acinetobacter nosocomialis M2
  6o38-assembly3_C  TM=3.654E-01  e=2.187E-01  Acinetobacter nosocomialis M2
  6o38-assembly6_F  TM=3.773E-01  e=2.846E-01  Acinetobacter nosocomialis M2

pLDDT: mean 90.75, std 10.86, range [33.34, 98.69]